Protein AF-R7UDY2-F1 (afdb_monomer_lite)

Foldseek 3Di:
DDDDDDDDDDDDDDDDDDDDDDDPPPPPPDVPDDPVNVLVVCLVPLCVPCPVQALHVVLLCVVVVVVSDDPVSSCCNRHVNSVVPDDRDPVSVVVNLVVVLVVLVVCQVVLCVVCVVLVVLLVVLLVLLQVLLVVLLVCLVPPNDDDPLSLLSNLLSLLLNCLSVQQSVVLSCCLRSNPRNPDPDPVVVCSVVVSVLSLVLSLLSNLVSLLVLLVVVVCVVPPDPPPDQDDPDDPDDDDPPPDVSDPPPPVDPDDPVVSSVVSVVVSVVVSVSVVVVVVVVPPDPDDPPVVLVVLVCSLPVSVVSLVVSVVPDDPDPCLVNVLSVVLNVLQCVQQVQLSCCVVVCVVPPPDDPPVVVVCSVSNSVSVSSNSSSSSVSSVSVVVSVD

Organism: Capitella teleta (NCBI:txid283909)

Sequence (386 aa):
MAPLLVLLPSHLFKLSLRYTQDQEVTVFMTTGFSIESYKKAVLANPLNYIGDGLNTYACLIHFNSLGYFEFRELWCVCYLACAYYRKSHPEELVALYNYFVEDRVKKLPLIWKLRWNWVLIYSIIGLAGITGNTLIIMAIFRYMKKSATHTLMLTIASSDLLTSLVCLPIEGYQSFYGAGILGIDTGMLIVCKLSYFLFYASFGCSIIAMVALGIERVKNEYIVQLKMKTYLCIPDKMVDLKLPTTVTLKEDNRNFFEVLFEVFKLCAHAGLGLRLQQRRMSGEMRDDTDQYIIKLFQLTFPNSVLVYFYATHQNSVFKVIRMLLTMLAIFVIAWGPFLFQAFYLPLFTEQTTRFLKDQRTPRMIYTALSFSSATFNSIFLPINSK

Secondary structure (DSSP, 8-state):
-------------------SSS--------TT--HHHHHHHHHH-THHHHTT-TT-HHHHHHHHHTT---HHHHHHHHH--GGGTSPPPHHHHHHHHHHHHHHHHHTHHHHHHHHHHHHHHHHHHHHHHHHHHHHHHHHHHHHPPP-HHHHHHHHHHHHHHHIIIIIHHHHHHHHHH-TTSS-S-HHHHHHHHHHHHHHHHHHHHHHHHHHHHHHHHHHHHTT------------S--------S-----SS---HHHHHHHHHHHHHHHHHHHHHHHHHTSS-S--HHHHHHHHHHHHHHHHHHHHHHHHH--SS-HHHHHHHHHHHHHHHHHHHHHHHHHHHHHHTGGG-HHHHHHTHHHHHHHHHHHHHHHHHHHHHHHHHH-

InterPro domains:
  IPR000276 G protein-coupled receptor, rhodopsin-like [PF00001] (132-217)
  IPR000276 G protein-coupled receptor, rhodopsin-like [PR00237] (117-141)
  IPR000276 G protein-coupled receptor, rhodopsin-like [PR00237] (149-170)
  IPR000276 G protein-coupled receptor, rhodopsin-like [PR00237] (320-344)
  IPR017452 GPCR, rhodopsin-like, 7TM [PS50262] (132-217)

Radius of gyration: 29.77 Å; chains: 1; bounding box: 77×53×96 Å

pLDDT: mean 70.36, std 22.31, range [22.72, 97.0]

Structure (mmCIF, N/CA/C/O backbone):
data_AF-R7UDY2-F1
#
_entry.id   AF-R7UDY2-F1
#
loop_
_atom_site.group_PDB
_atom_site.id
_atom_site.type_symbol
_atom_site.label_atom_id
_atom_site.label_alt_id
_atom_site.label_comp_id
_atom_site.label_asym_id
_atom_site.label_entity_id
_atom_site.label_seq_id
_atom_site.pdbx_PDB_ins_code
_atom_site.Cartn_x
_atom_site.Cartn_y
_atom_site.Cartn_z
_atom_site.occupancy
_atom_site.B_iso_or_equiv
_atom_site.auth_seq_id
_atom_site.auth_comp_id
_atom_site.auth_asym_id
_atom_site.auth_atom_id
_atom_site.pdbx_PDB_model_num
ATOM 1 N N . MET A 1 1 ? 47.526 -28.846 -51.294 1.00 31.03 1 MET A N 1
ATOM 2 C CA . MET A 1 1 ? 48.475 -27.873 -51.874 1.00 31.03 1 MET A CA 1
ATOM 3 C C . MET A 1 1 ? 47.670 -26.726 -52.460 1.00 31.03 1 MET A C 1
ATOM 5 O O . MET A 1 1 ? 46.750 -27.009 -53.209 1.00 31.03 1 MET A O 1
ATOM 9 N N . ALA A 1 2 ? 48.032 -25.496 -52.081 1.00 30.48 2 ALA A N 1
ATOM 10 C CA . ALA A 1 2 ? 47.514 -24.190 -52.519 1.00 30.48 2 ALA A CA 1
ATOM 11 C C . ALA A 1 2 ? 46.064 -23.799 -52.115 1.00 30.48 2 ALA A C 1
ATOM 13 O O . ALA A 1 2 ? 45.106 -24.411 -52.583 1.00 30.48 2 ALA A O 1
ATOM 14 N N . PRO A 1 3 ? 45.891 -22.749 -51.282 1.00 39.41 3 PRO A N 1
ATOM 15 C CA . PRO A 1 3 ? 44.610 -22.098 -51.020 1.00 39.41 3 PRO A CA 1
ATOM 16 C C . PRO A 1 3 ? 44.366 -20.940 -52.005 1.00 39.41 3 PRO A C 1
ATOM 18 O O . PRO A 1 3 ? 45.286 -20.195 -52.347 1.00 39.41 3 PRO A O 1
ATOM 21 N N . LEU A 1 4 ? 43.114 -20.769 -52.438 1.00 29.83 4 LEU A N 1
ATOM 22 C CA . LEU A 1 4 ? 42.688 -19.628 -53.249 1.00 29.83 4 LEU A CA 1
ATOM 23 C C . LEU A 1 4 ? 42.510 -18.400 -52.340 1.00 29.83 4 LEU A C 1
ATOM 25 O O . LEU A 1 4 ? 41.561 -18.310 -51.563 1.00 29.83 4 LEU A O 1
ATOM 29 N N . LEU A 1 5 ? 43.458 -17.471 -52.435 1.00 29.64 5 LEU A N 1
ATOM 30 C CA . LEU A 1 5 ? 43.414 -16.140 -51.840 1.00 29.64 5 LEU A CA 1
ATOM 31 C C . LEU A 1 5 ? 42.482 -15.264 -52.698 1.00 29.64 5 LEU A C 1
ATOM 33 O O . LEU A 1 5 ? 42.841 -14.898 -53.816 1.00 29.64 5 LEU A O 1
ATOM 37 N N . VAL A 1 6 ? 41.291 -14.927 -52.200 1.00 38.78 6 VAL A N 1
ATOM 38 C CA . VAL A 1 6 ? 40.468 -13.856 -52.784 1.00 38.78 6 VAL A CA 1
ATOM 39 C C . VAL A 1 6 ? 40.744 -12.580 -51.997 1.00 38.78 6 VAL A C 1
ATOM 41 O O . VAL A 1 6 ? 40.343 -12.437 -50.844 1.00 38.78 6 VAL A O 1
ATOM 44 N N . LEU A 1 7 ? 41.475 -11.672 -52.638 1.00 33.56 7 LEU A N 1
ATOM 45 C CA . LEU A 1 7 ? 41.664 -10.288 -52.221 1.00 33.56 7 LEU A CA 1
ATOM 46 C C . LEU A 1 7 ? 40.320 -9.551 -52.316 1.00 33.56 7 LEU A C 1
ATOM 48 O O . LEU A 1 7 ? 39.775 -9.396 -53.406 1.00 33.56 7 LEU A O 1
ATOM 52 N N . LEU A 1 8 ? 39.804 -9.078 -51.182 1.00 33.91 8 LEU A N 1
ATOM 53 C CA . LEU A 1 8 ? 38.712 -8.105 -51.118 1.00 33.91 8 LEU A CA 1
ATOM 54 C C . LEU A 1 8 ? 39.295 -6.761 -50.652 1.00 33.91 8 LEU A C 1
ATOM 56 O O . LEU A 1 8 ? 40.016 -6.744 -49.651 1.00 33.91 8 LEU A O 1
ATOM 60 N N . PRO A 1 9 ? 39.021 -5.639 -51.345 1.00 38.72 9 PRO A N 1
ATOM 61 C CA . PRO A 1 9 ? 39.521 -4.341 -50.932 1.00 38.72 9 PRO A CA 1
ATOM 62 C C . PRO A 1 9 ? 38.789 -3.868 -49.677 1.00 38.72 9 PRO A C 1
ATOM 64 O O . PRO A 1 9 ? 37.563 -3.779 -49.627 1.00 38.72 9 PRO A O 1
ATOM 67 N N . SER A 1 10 ? 39.573 -3.511 -48.669 1.00 42.25 10 SER A N 1
ATOM 68 C CA . SER A 1 10 ? 39.168 -2.651 -47.569 1.00 42.25 10 SER A CA 1
ATOM 69 C C . SER A 1 10 ? 38.787 -1.281 -48.125 1.00 42.25 10 SER A C 1
ATOM 71 O O . SER A 1 10 ? 39.687 -0.556 -48.514 1.00 42.25 10 SER A O 1
ATOM 73 N N . HIS A 1 11 ? 37.497 -0.946 -48.198 1.00 40.44 11 HIS A N 1
ATOM 74 C CA . HIS A 1 11 ? 36.935 0.394 -47.961 1.00 40.44 11 HIS A CA 1
ATOM 75 C C . HIS A 1 11 ? 35.399 0.335 -48.106 1.00 40.44 11 HIS A C 1
ATOM 77 O O . HIS A 1 11 ? 34.886 -0.203 -49.079 1.00 40.44 11 HIS A O 1
ATOM 83 N N . LEU A 1 12 ? 34.692 0.938 -47.138 1.00 38.44 12 LEU A N 1
ATOM 84 C CA . LEU A 1 12 ? 33.242 1.213 -47.098 1.00 38.44 12 LEU A CA 1
ATOM 85 C C . LEU A 1 12 ? 32.306 0.007 -46.877 1.00 38.44 12 LEU A C 1
ATOM 87 O O . LEU A 1 12 ? 31.710 -0.537 -47.802 1.00 38.44 12 LEU A O 1
ATOM 91 N N . PHE A 1 13 ? 32.060 -0.325 -45.605 1.00 34.25 13 PHE A N 1
ATOM 92 C CA . PHE A 1 13 ? 30.886 -1.111 -45.210 1.00 34.25 13 PHE A CA 1
ATOM 93 C C . PHE A 1 13 ? 29.657 -0.187 -45.186 1.00 34.25 13 PHE A C 1
ATOM 95 O O . PHE A 1 13 ? 29.524 0.663 -44.308 1.00 34.25 13 PHE A O 1
ATOM 102 N N . LYS A 1 14 ? 28.765 -0.320 -46.174 1.00 32.19 14 LYS A N 1
ATOM 103 C CA . LYS A 1 14 ? 27.489 0.408 -46.241 1.00 32.19 14 LYS A CA 1
ATOM 104 C C . LYS A 1 14 ? 26.379 -0.518 -45.736 1.00 32.19 14 LYS A C 1
ATOM 106 O O . LYS A 1 14 ? 25.849 -1.323 -46.494 1.00 32.19 14 LYS A O 1
ATOM 111 N N . LEU A 1 15 ? 26.055 -0.439 -44.448 1.00 37.19 15 LEU A N 1
ATOM 112 C CA . LEU A 1 15 ? 24.911 -1.149 -43.866 1.00 37.19 15 LEU A CA 1
ATOM 113 C C . LEU A 1 15 ? 23.657 -0.289 -44.079 1.00 37.19 15 LEU A C 1
ATOM 115 O O . LEU A 1 15 ? 23.443 0.696 -43.381 1.00 37.19 15 LEU A O 1
ATOM 119 N N . SER A 1 16 ? 22.866 -0.620 -45.102 1.00 29.12 16 SER A N 1
ATOM 120 C CA . SER A 1 16 ? 21.560 0.000 -45.353 1.00 29.12 16 SER A CA 1
ATOM 121 C C . SER A 1 16 ? 20.491 -0.812 -44.625 1.00 29.12 16 SER A C 1
ATOM 123 O O . SER A 1 16 ? 20.247 -1.970 -44.963 1.00 29.12 16 SER A O 1
ATOM 125 N N . LEU A 1 17 ? 19.885 -0.220 -43.598 1.00 39.66 17 LEU A N 1
ATOM 126 C CA . LEU A 1 17 ? 18.711 -0.763 -42.923 1.00 39.66 17 LEU A CA 1
ATOM 127 C C . LEU A 1 17 ? 17.478 -0.045 -43.464 1.00 39.66 17 LEU A C 1
ATOM 129 O O . LEU A 1 17 ? 17.356 1.169 -43.346 1.00 39.66 17 LEU A O 1
ATOM 133 N N . ARG A 1 18 ? 16.565 -0.809 -44.062 1.00 26.08 18 ARG A N 1
ATOM 134 C CA . ARG A 1 18 ? 15.271 -0.315 -44.528 1.00 26.08 18 ARG A CA 1
ATOM 135 C C . ARG A 1 18 ? 14.265 -0.508 -43.387 1.00 26.08 18 ARG A C 1
ATOM 137 O O . ARG A 1 18 ? 13.775 -1.617 -43.196 1.00 26.08 18 ARG A O 1
ATOM 144 N N . TYR A 1 19 ? 14.002 0.544 -42.614 1.00 34.72 19 TYR A N 1
ATOM 145 C CA . TYR A 1 19 ? 12.896 0.591 -41.650 1.00 34.72 19 TYR A CA 1
ATOM 146 C C . TYR A 1 19 ? 11.844 1.583 -42.150 1.00 34.72 19 TYR A C 1
ATOM 148 O O . TYR A 1 19 ? 12.161 2.576 -42.803 1.00 34.72 19 TYR A O 1
ATOM 156 N N . THR A 1 20 ? 10.580 1.247 -41.939 1.00 40.28 20 THR A N 1
ATOM 157 C CA . THR A 1 20 ? 9.421 1.907 -42.536 1.00 40.28 20 THR A CA 1
ATOM 158 C C . THR A 1 20 ? 9.256 3.358 -42.073 1.00 40.28 20 THR A C 1
ATOM 160 O O . THR A 1 20 ? 8.972 3.601 -40.909 1.00 40.28 20 THR A O 1
ATOM 163 N N . GLN A 1 21 ? 9.367 4.256 -43.057 1.00 41.00 21 GLN A N 1
ATOM 164 C CA . GLN A 1 21 ? 8.751 5.580 -43.218 1.00 41.00 21 GLN A CA 1
ATOM 165 C C . GLN A 1 21 ? 9.223 6.760 -42.330 1.00 41.00 21 GLN A C 1
ATOM 167 O O . GLN A 1 21 ? 8.808 6.938 -41.191 1.00 41.00 21 GLN A O 1
ATOM 172 N N . ASP A 1 22 ? 10.026 7.607 -42.995 1.00 40.69 22 ASP A N 1
ATOM 173 C CA . ASP A 1 22 ? 10.195 9.066 -42.870 1.00 40.69 22 ASP A CA 1
ATOM 174 C C . ASP A 1 22 ? 11.197 9.690 -41.883 1.00 40.69 22 ASP A C 1
ATOM 176 O O . ASP A 1 22 ? 11.007 10.826 -41.458 1.00 40.69 22 ASP A O 1
ATOM 180 N N . GLN A 1 23 ? 12.352 9.043 -41.664 1.00 36.38 23 GLN A N 1
ATOM 181 C CA . GLN A 1 23 ? 13.656 9.739 -41.576 1.00 36.38 23 GLN A CA 1
ATOM 182 C C . GLN A 1 23 ? 14.836 8.747 -41.679 1.00 36.38 23 GLN A C 1
ATOM 184 O O . GLN A 1 23 ? 15.185 8.059 -40.722 1.00 36.38 23 GLN A O 1
ATOM 189 N N . GLU A 1 24 ? 15.487 8.673 -42.847 1.00 33.47 24 GLU A N 1
ATOM 190 C CA . GLU A 1 24 ? 16.775 7.978 -43.006 1.00 33.47 24 GLU A CA 1
ATOM 191 C C . GLU A 1 24 ? 17.888 8.812 -42.349 1.00 33.47 24 GLU A C 1
ATOM 193 O O . GLU A 1 24 ? 18.464 9.715 -42.958 1.00 33.47 24 GLU A O 1
ATOM 198 N N . VAL A 1 25 ? 18.230 8.509 -41.095 1.00 42.12 25 VAL A N 1
ATOM 199 C CA . VAL A 1 25 ? 19.479 9.003 -40.498 1.00 42.12 25 VAL A CA 1
ATOM 200 C C . VAL A 1 25 ? 20.620 8.091 -40.953 1.00 42.12 25 VAL A C 1
ATOM 202 O O . VAL A 1 25 ? 21.045 7.174 -40.253 1.00 42.12 25 VAL A O 1
ATOM 205 N N . THR A 1 26 ? 21.130 8.325 -42.163 1.00 44.19 26 THR A N 1
ATOM 206 C CA . THR A 1 26 ? 22.404 7.738 -42.606 1.00 44.19 26 THR A CA 1
ATOM 207 C C . THR A 1 26 ? 23.556 8.374 -41.829 1.00 44.19 26 THR A C 1
ATOM 209 O O . THR A 1 26 ? 24.045 9.447 -42.183 1.00 44.19 26 THR A O 1
ATOM 212 N N . VAL A 1 27 ? 24.017 7.713 -40.765 1.00 47.81 27 VAL A N 1
ATOM 213 C CA . VAL A 1 27 ? 25.271 8.083 -40.095 1.00 47.81 27 VAL A CA 1
ATOM 214 C C . VAL A 1 27 ? 26.427 7.598 -40.967 1.00 47.81 27 VAL A C 1
ATOM 216 O O . VAL A 1 27 ? 26.829 6.437 -40.919 1.00 47.81 27 VAL A O 1
ATOM 219 N N . PHE A 1 28 ? 26.961 8.487 -41.802 1.00 46.53 28 PHE A N 1
ATOM 220 C CA . PHE A 1 28 ? 28.235 8.247 -42.469 1.00 46.53 28 PHE A CA 1
ATOM 221 C C . PHE A 1 28 ? 29.330 8.217 -41.398 1.00 46.53 28 PHE A C 1
ATOM 223 O O . PHE A 1 28 ? 29.690 9.259 -40.851 1.00 46.53 28 PHE A O 1
ATOM 230 N N . MET A 1 29 ? 29.862 7.029 -41.087 1.00 47.31 29 MET A N 1
ATOM 231 C CA . MET A 1 29 ? 31.106 6.914 -40.324 1.00 47.31 29 MET A CA 1
ATOM 232 C C . MET A 1 29 ? 32.246 7.453 -41.192 1.00 47.31 29 MET A C 1
ATOM 234 O O . MET A 1 29 ? 32.894 6.722 -41.940 1.00 47.31 29 MET A O 1
ATOM 238 N N . THR A 1 30 ? 32.468 8.763 -41.126 1.00 48.78 30 THR A N 1
ATOM 239 C CA . THR A 1 30 ? 33.728 9.361 -41.548 1.00 48.78 30 THR A CA 1
ATOM 240 C C . THR A 1 30 ? 34.834 8.769 -40.679 1.00 48.78 30 THR A C 1
ATOM 242 O O . THR A 1 30 ? 34.661 8.536 -39.482 1.00 48.78 30 THR A O 1
ATOM 245 N N . THR A 1 31 ? 35.980 8.490 -41.290 1.00 53.66 31 THR A N 1
ATOM 246 C CA . THR A 1 31 ? 37.133 7.747 -40.751 1.00 53.66 31 THR A CA 1
ATOM 247 C C . THR A 1 31 ? 37.851 8.416 -39.562 1.00 53.66 31 THR A C 1
ATOM 249 O O . THR A 1 31 ? 39.009 8.118 -39.297 1.00 53.66 31 THR A O 1
ATOM 252 N N . GLY A 1 32 ? 37.181 9.316 -38.836 1.00 53.78 32 GLY A N 1
ATOM 253 C CA . GLY A 1 32 ? 37.679 9.999 -37.641 1.00 53.78 32 GLY A CA 1
ATOM 254 C C . GLY A 1 32 ? 36.771 9.899 -36.411 1.00 53.78 32 GLY A C 1
ATOM 255 O O . GLY A 1 32 ? 37.143 10.415 -35.358 1.00 53.78 32 GLY A O 1
ATOM 256 N N . PHE A 1 33 ? 35.599 9.252 -36.488 1.00 61.28 33 PHE A N 1
ATOM 257 C CA . PHE A 1 33 ? 34.774 9.054 -35.292 1.00 61.28 33 PHE A CA 1
ATOM 258 C C . PHE A 1 33 ? 35.293 7.858 -34.487 1.00 61.28 33 PHE A C 1
ATOM 260 O O . PHE A 1 33 ? 35.120 6.703 -34.871 1.00 61.28 33 PHE A O 1
ATOM 267 N N . SER A 1 34 ? 35.960 8.141 -33.366 1.00 87.00 34 SER A N 1
ATOM 268 C CA . SER A 1 34 ? 36.383 7.110 -32.416 1.00 87.00 34 SER A CA 1
ATOM 269 C C . SER A 1 34 ? 35.162 6.324 -31.921 1.00 87.00 34 SER A C 1
ATOM 271 O O . SER A 1 34 ? 34.150 6.923 -31.550 1.00 87.00 34 SER A O 1
ATOM 273 N N . ILE A 1 35 ? 35.263 4.991 -31.879 1.00 88.25 35 ILE A N 1
ATOM 274 C CA . ILE A 1 35 ? 34.255 4.078 -31.300 1.00 88.25 35 ILE A CA 1
ATOM 275 C C . ILE A 1 35 ? 33.842 4.548 -29.897 1.00 88.25 35 ILE A C 1
ATOM 277 O O . ILE A 1 35 ? 32.669 4.498 -29.529 1.00 88.25 35 ILE A O 1
ATOM 281 N N . GLU A 1 36 ? 34.797 5.101 -29.151 1.00 90.19 36 GLU A N 1
ATOM 282 C CA . GLU A 1 36 ? 34.587 5.670 -27.823 1.00 90.19 36 GLU A CA 1
ATOM 283 C C . GLU A 1 36 ? 33.628 6.872 -27.838 1.00 90.19 36 GLU A C 1
ATOM 285 O O . GLU A 1 36 ? 32.791 7.024 -26.949 1.00 90.19 36 GLU A O 1
ATOM 290 N N . SER A 1 37 ? 33.700 7.718 -28.869 1.00 91.75 37 SER A N 1
ATOM 291 C CA . SER A 1 37 ? 32.805 8.869 -29.030 1.00 91.75 37 SER A CA 1
ATOM 292 C C . SER A 1 37 ? 31.372 8.428 -29.328 1.00 91.75 37 SER A C 1
ATOM 294 O O . SER A 1 37 ? 30.433 8.998 -28.774 1.00 91.75 37 SER A O 1
ATOM 296 N N . TYR A 1 38 ? 31.193 7.389 -30.152 1.00 92.31 38 TYR A N 1
ATOM 297 C CA . TYR A 1 38 ? 29.874 6.802 -30.406 1.00 92.31 38 TYR A CA 1
ATOM 298 C C . TYR A 1 38 ? 29.289 6.187 -29.131 1.00 92.31 38 TYR A C 1
ATOM 300 O O . TYR A 1 38 ? 28.167 6.511 -28.745 1.00 92.31 38 TYR A O 1
ATOM 308 N N . LYS A 1 39 ? 30.077 5.370 -28.425 1.00 94.00 39 LYS A N 1
ATOM 309 C CA . LYS A 1 39 ? 29.683 4.750 -27.156 1.00 94.00 39 LYS A CA 1
ATOM 310 C C . LYS A 1 39 ? 29.228 5.789 -26.127 1.00 94.00 39 LYS A C 1
ATOM 312 O O . LYS A 1 39 ? 28.155 5.646 -25.539 1.00 94.00 39 LYS A O 1
ATOM 317 N N . LYS A 1 40 ? 30.000 6.867 -25.954 1.00 94.00 40 LYS A N 1
ATOM 318 C CA . LYS A 1 40 ? 29.641 7.982 -25.064 1.00 94.00 40 LYS A CA 1
ATOM 319 C C . LYS A 1 40 ? 28.355 8.684 -25.493 1.00 94.00 40 LYS A C 1
ATOM 321 O O . LYS A 1 40 ? 27.544 9.001 -24.629 1.00 94.00 40 LYS A O 1
ATOM 326 N N . ALA A 1 41 ? 28.144 8.897 -26.792 1.00 93.62 41 ALA A N 1
ATOM 327 C CA . ALA A 1 41 ? 26.922 9.521 -27.299 1.00 93.62 41 ALA A CA 1
ATOM 328 C C . ALA A 1 41 ? 25.674 8.657 -27.033 1.00 93.62 41 ALA A C 1
ATOM 330 O O . ALA A 1 41 ? 24.667 9.173 -26.546 1.00 93.62 41 ALA A O 1
ATOM 331 N N . VAL A 1 42 ? 25.768 7.340 -27.252 1.00 94.31 42 VAL A N 1
ATOM 332 C CA . VAL A 1 42 ? 24.677 6.392 -26.965 1.00 94.31 42 VAL A CA 1
ATOM 333 C C . VAL A 1 42 ? 24.361 6.343 -25.469 1.00 94.31 42 VAL A C 1
ATOM 335 O O . VAL A 1 42 ? 23.197 6.381 -25.085 1.00 94.31 42 VAL A O 1
ATOM 338 N N . LEU A 1 43 ? 25.374 6.301 -24.598 1.00 94.12 43 LEU A N 1
ATOM 339 C CA . LEU A 1 43 ? 25.155 6.294 -23.145 1.00 94.12 43 LEU A CA 1
ATOM 340 C C . LEU A 1 43 ? 24.624 7.636 -22.617 1.00 94.12 43 LEU A C 1
ATOM 342 O O . LEU A 1 43 ? 23.869 7.666 -21.638 1.00 94.12 43 LEU A O 1
ATOM 346 N N . ALA A 1 44 ? 24.985 8.747 -23.263 1.00 94.06 44 ALA A N 1
ATOM 347 C CA . ALA A 1 44 ? 24.481 10.070 -22.915 1.00 94.06 44 ALA A CA 1
ATOM 348 C C . ALA A 1 44 ? 22.975 10.197 -23.193 1.00 94.06 44 ALA A C 1
ATOM 350 O O . ALA A 1 44 ? 22.253 10.661 -22.314 1.00 94.06 44 ALA A O 1
ATOM 351 N N . ASN A 1 45 ? 22.495 9.743 -24.357 1.00 93.50 45 ASN A N 1
ATOM 352 C CA . ASN A 1 45 ? 21.068 9.748 -24.689 1.00 93.50 45 ASN A CA 1
ATOM 353 C C . ASN A 1 45 ? 20.659 8.514 -25.531 1.00 93.50 45 ASN A C 1
ATOM 355 O O . ASN A 1 45 ? 20.597 8.600 -26.759 1.00 93.50 45 ASN A O 1
ATOM 359 N N . PRO A 1 46 ? 20.366 7.366 -24.893 1.00 93.44 46 PRO A N 1
ATOM 360 C CA . PRO A 1 46 ? 20.052 6.106 -25.566 1.00 93.44 46 PRO A CA 1
ATOM 361 C C . PRO A 1 46 ? 18.747 6.141 -26.368 1.00 93.44 46 PRO A C 1
ATOM 363 O O . PRO A 1 46 ? 18.630 5.415 -27.355 1.00 93.44 46 PRO A O 1
ATOM 366 N N . LEU A 1 47 ? 17.784 6.997 -26.004 1.00 93.50 47 LEU A N 1
ATOM 367 C CA . LEU A 1 47 ? 16.498 7.097 -26.706 1.00 93.50 47 LEU A CA 1
ATOM 368 C C . LEU A 1 47 ? 16.664 7.440 -28.190 1.00 93.50 47 LEU A C 1
ATOM 370 O O . LEU A 1 47 ? 15.967 6.871 -29.027 1.00 93.50 47 LEU A O 1
ATOM 374 N N . ASN A 1 48 ? 17.640 8.287 -28.525 1.00 93.44 48 ASN A N 1
ATOM 375 C CA . ASN A 1 48 ? 17.912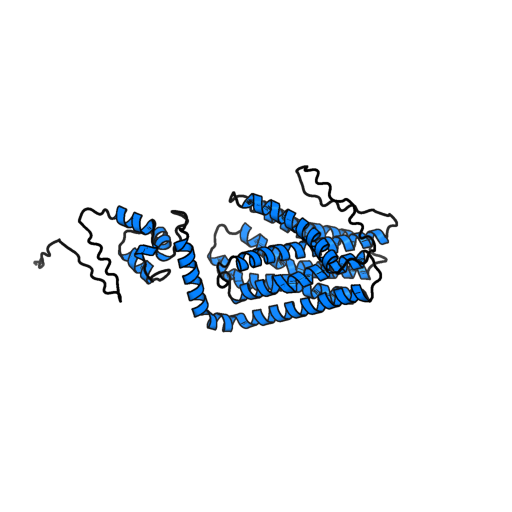 8.694 -29.906 1.00 93.44 48 ASN A CA 1
ATOM 376 C C . ASN A 1 48 ? 18.406 7.544 -30.802 1.00 93.44 48 ASN A C 1
ATOM 378 O O . ASN A 1 48 ? 18.411 7.688 -32.021 1.00 93.44 48 ASN A O 1
ATOM 382 N N . TYR A 1 49 ? 18.840 6.423 -30.216 1.00 92.25 49 TYR A N 1
ATOM 383 C CA . TYR A 1 49 ? 19.472 5.315 -30.939 1.00 92.25 49 TYR A CA 1
ATOM 384 C C . TYR A 1 49 ? 18.646 4.025 -30.936 1.00 92.25 49 TYR A C 1
ATOM 386 O O . TYR A 1 49 ? 18.912 3.135 -31.740 1.00 92.25 49 TYR A O 1
ATOM 394 N N . ILE A 1 50 ? 17.670 3.890 -30.035 1.00 89.50 50 ILE A N 1
ATOM 395 C CA . ILE A 1 50 ? 16.917 2.637 -29.844 1.00 89.50 50 ILE A CA 1
ATOM 396 C C . ILE A 1 50 ? 15.637 2.593 -30.690 1.00 89.50 50 ILE A C 1
ATOM 398 O O . ILE A 1 50 ? 15.155 1.500 -30.999 1.00 89.50 50 ILE A O 1
ATOM 402 N N . GLY A 1 51 ? 15.090 3.752 -31.079 1.00 84.25 51 GLY A N 1
ATOM 403 C CA . GLY A 1 51 ? 13.782 3.828 -31.737 1.00 84.25 51 GLY A CA 1
ATOM 404 C C . GLY A 1 51 ? 12.709 3.110 -30.908 1.00 84.25 51 GLY A C 1
ATOM 405 O O . GLY A 1 51 ? 12.675 3.237 -29.684 1.00 84.25 51 GLY A O 1
ATOM 406 N N . ASP A 1 52 ? 11.895 2.273 -31.555 1.00 80.94 52 ASP A N 1
ATOM 407 C CA . ASP A 1 52 ? 10.839 1.481 -30.898 1.00 80.94 52 ASP A CA 1
ATOM 408 C C . ASP A 1 52 ? 11.363 0.241 -30.142 1.00 80.94 52 ASP A C 1
ATOM 410 O O . ASP A 1 52 ? 10.597 -0.504 -29.528 1.00 80.94 52 ASP A O 1
ATOM 414 N N . GLY A 1 53 ? 12.675 -0.018 -30.169 1.00 79.31 53 GLY A N 1
ATOM 415 C CA . GLY A 1 53 ? 13.301 -1.223 -29.613 1.00 79.31 53 GLY A CA 1
ATOM 416 C C . GLY A 1 53 ? 13.405 -1.278 -28.084 1.00 79.31 53 GLY A C 1
ATOM 417 O O . GLY A 1 53 ? 14.115 -2.148 -27.564 1.00 79.31 53 GLY A O 1
ATOM 418 N N . LEU A 1 54 ? 12.748 -0.379 -27.346 1.00 84.81 54 LEU A N 1
ATOM 419 C CA . LEU A 1 54 ? 12.899 -0.259 -25.895 1.00 84.81 54 LEU A CA 1
ATOM 420 C C . LEU A 1 54 ? 12.494 -1.552 -25.168 1.00 84.81 54 LEU A C 1
ATOM 422 O O . LEU A 1 54 ? 11.413 -2.098 -25.389 1.00 84.81 54 LEU A O 1
ATOM 426 N N . ASN A 1 55 ? 13.360 -2.031 -24.268 1.00 82.12 55 ASN A N 1
ATOM 427 C CA . ASN A 1 55 ? 13.143 -3.228 -23.449 1.00 82.12 55 ASN A CA 1
ATOM 428 C C . ASN A 1 55 ? 12.773 -4.471 -24.292 1.00 82.12 55 ASN A C 1
ATOM 430 O O . ASN A 1 55 ? 11.931 -5.297 -23.930 1.00 82.12 55 ASN A O 1
ATOM 434 N N . THR A 1 56 ? 13.416 -4.597 -25.456 1.00 87.56 56 THR A N 1
ATOM 435 C CA . THR A 1 56 ? 13.317 -5.772 -26.323 1.00 87.56 56 THR A CA 1
ATOM 436 C C . THR A 1 56 ? 14.620 -6.564 -26.316 1.00 87.56 56 THR A C 1
ATOM 438 O O . THR A 1 56 ? 15.719 -6.012 -26.227 1.00 87.56 56 THR A O 1
ATOM 441 N N . TYR A 1 57 ? 14.511 -7.884 -26.480 1.00 88.81 57 TYR A N 1
ATOM 442 C CA . TYR A 1 57 ? 15.685 -8.735 -26.691 1.00 88.81 57 TYR A CA 1
ATOM 443 C C . TYR A 1 57 ? 16.419 -8.374 -27.996 1.00 88.81 57 TYR A C 1
ATOM 445 O O . TYR A 1 57 ? 17.628 -8.554 -28.092 1.00 88.81 57 TYR A O 1
ATOM 453 N N . ALA A 1 58 ? 15.706 -7.796 -28.971 1.00 91.94 58 ALA A N 1
ATOM 454 C CA . ALA A 1 58 ? 16.284 -7.292 -30.212 1.00 91.94 58 ALA A CA 1
ATOM 455 C C . ALA A 1 58 ? 17.295 -6.161 -29.962 1.00 91.94 58 ALA A C 1
ATOM 457 O O . ALA A 1 58 ? 18.384 -6.207 -30.529 1.00 91.94 58 ALA A O 1
ATOM 458 N N . CYS A 1 59 ? 16.992 -5.212 -29.067 1.00 94.00 59 CYS A N 1
ATOM 459 C CA . CYS A 1 59 ? 17.953 -4.178 -28.669 1.00 94.00 59 CYS A CA 1
ATOM 460 C C . CYS A 1 59 ? 19.217 -4.795 -28.058 1.00 94.00 59 CYS A C 1
ATOM 462 O O . CYS A 1 59 ? 20.330 -4.447 -28.453 1.00 94.00 59 CYS A O 1
ATOM 464 N N . LEU A 1 60 ? 19.052 -5.758 -27.140 1.00 93.50 60 LEU A N 1
ATOM 465 C CA . LEU A 1 60 ? 20.185 -6.451 -26.522 1.00 93.50 60 LEU A CA 1
ATOM 466 C C . LEU A 1 60 ? 21.054 -7.153 -27.563 1.00 93.50 60 LEU A C 1
ATOM 468 O O . LEU A 1 60 ? 22.264 -6.957 -27.556 1.00 93.50 60 LEU A O 1
ATOM 472 N N . ILE A 1 61 ? 20.456 -7.944 -28.460 1.00 92.44 61 ILE A N 1
ATOM 473 C CA . ILE A 1 61 ? 21.197 -8.630 -29.527 1.00 92.44 61 ILE A CA 1
ATOM 474 C C . ILE A 1 61 ? 21.925 -7.607 -30.402 1.00 92.44 61 ILE A C 1
ATOM 476 O O . ILE A 1 61 ? 23.105 -7.794 -30.688 1.00 92.44 61 ILE A O 1
ATOM 480 N N . HIS A 1 62 ? 21.243 -6.529 -30.798 1.00 92.50 62 HIS A N 1
ATOM 481 C CA . HIS A 1 62 ? 21.799 -5.505 -31.673 1.00 92.50 62 HIS A CA 1
ATOM 482 C C . HIS A 1 62 ? 23.057 -4.871 -31.069 1.00 92.50 62 HIS A C 1
ATOM 484 O O . HIS A 1 62 ? 24.136 -4.990 -31.648 1.00 92.50 62 HIS A O 1
ATOM 490 N N . PHE A 1 63 ? 22.963 -4.281 -29.875 1.00 93.38 63 PHE A N 1
ATOM 491 C CA . PHE A 1 63 ? 24.111 -3.614 -29.253 1.00 93.38 63 PHE A CA 1
ATOM 492 C C . PHE A 1 63 ? 25.191 -4.592 -28.772 1.00 93.38 63 PHE A C 1
ATOM 494 O O . PHE A 1 63 ? 26.374 -4.256 -28.815 1.00 93.38 63 PHE A O 1
ATOM 501 N N . ASN A 1 64 ? 24.820 -5.815 -28.376 1.00 94.38 64 ASN A N 1
ATOM 502 C CA . ASN A 1 64 ? 25.792 -6.851 -28.024 1.00 94.38 64 ASN A CA 1
ATOM 503 C C . ASN A 1 64 ? 26.578 -7.337 -29.254 1.00 94.38 64 ASN A C 1
ATOM 505 O O . ASN A 1 64 ? 27.773 -7.596 -29.151 1.00 94.38 64 ASN A O 1
ATOM 509 N N . SER A 1 65 ? 25.939 -7.415 -30.428 1.00 94.38 65 SER A N 1
ATOM 510 C CA . SER A 1 65 ? 26.603 -7.828 -31.675 1.00 94.38 65 SER A CA 1
ATOM 511 C C . SER A 1 65 ? 27.675 -6.845 -32.153 1.00 94.38 65 SER A C 1
ATOM 513 O O . SER A 1 65 ? 28.602 -7.251 -32.849 1.00 94.38 65 SER A O 1
ATOM 515 N N . LEU A 1 66 ? 27.594 -5.575 -31.738 1.00 93.06 66 LEU A N 1
ATOM 516 C CA . LEU A 1 66 ? 28.621 -4.569 -32.021 1.00 93.06 66 LEU A CA 1
ATOM 517 C C . LEU A 1 66 ? 29.911 -4.797 -31.213 1.00 93.06 66 LEU A C 1
ATOM 519 O O . LEU A 1 66 ? 30.960 -4.292 -31.595 1.00 93.06 66 LEU A O 1
ATOM 523 N N . GLY A 1 67 ? 29.854 -5.534 -30.097 1.00 93.38 67 GLY A N 1
ATOM 524 C CA . GLY A 1 67 ? 31.029 -5.884 -29.290 1.00 93.38 67 GLY A CA 1
ATOM 525 C C . GLY A 1 67 ? 31.665 -4.735 -28.491 1.00 93.38 67 GLY A C 1
ATOM 526 O O . GLY A 1 67 ? 32.733 -4.927 -27.919 1.00 93.38 67 GLY A O 1
ATOM 527 N N . TYR A 1 68 ? 31.039 -3.552 -28.433 1.00 92.12 68 TYR A N 1
ATOM 528 C CA . TYR A 1 68 ? 31.605 -2.354 -27.780 1.00 92.12 68 TYR A CA 1
ATOM 529 C C . TYR A 1 68 ? 31.038 -2.046 -26.383 1.00 92.12 68 TYR A C 1
ATOM 531 O O . TYR A 1 68 ? 31.595 -1.215 -25.658 1.00 92.12 68 TYR A O 1
ATOM 539 N N . PHE A 1 69 ? 29.921 -2.676 -26.013 1.00 94.50 69 PHE A N 1
ATOM 540 C CA . PHE A 1 69 ? 29.184 -2.384 -24.783 1.00 94.50 69 PHE A CA 1
ATOM 541 C C . PHE A 1 69 ? 29.331 -3.517 -23.771 1.00 94.50 69 PHE A C 1
ATOM 543 O O . PHE A 1 69 ? 29.121 -4.688 -24.089 1.00 94.50 69 PHE A O 1
ATOM 550 N N . GLU A 1 70 ? 29.643 -3.164 -22.530 1.00 94.88 70 GLU A N 1
ATOM 551 C CA . GLU A 1 70 ? 29.588 -4.081 -21.400 1.00 94.88 70 GLU A CA 1
ATOM 552 C C . GLU A 1 70 ? 28.137 -4.395 -21.019 1.00 94.88 70 GLU A C 1
ATOM 554 O O . GLU A 1 70 ? 27.208 -3.641 -21.307 1.00 94.88 70 GLU A O 1
ATOM 559 N N . PHE A 1 71 ? 27.928 -5.478 -20.269 1.00 91.56 71 PHE A N 1
ATOM 560 C CA . PHE A 1 71 ? 26.591 -5.886 -19.835 1.00 91.56 71 PHE A CA 1
ATOM 561 C C . PHE A 1 71 ? 25.818 -4.760 -19.127 1.00 91.56 71 PHE A C 1
ATOM 563 O O . PHE A 1 71 ? 24.664 -4.509 -19.453 1.00 91.56 71 PHE A O 1
ATOM 570 N N . ARG A 1 72 ? 26.439 -4.029 -18.193 1.00 92.19 72 ARG A N 1
ATOM 571 C CA . ARG A 1 72 ? 25.774 -2.918 -17.479 1.00 92.19 72 ARG A CA 1
ATOM 572 C C . ARG A 1 72 ? 25.394 -1.763 -18.408 1.00 92.19 72 ARG A C 1
ATOM 574 O O . ARG A 1 72 ? 24.354 -1.137 -18.215 1.00 92.19 72 ARG A O 1
ATOM 581 N N . GLU A 1 73 ? 26.207 -1.511 -19.424 1.00 94.75 73 GLU A N 1
ATOM 582 C CA . GLU A 1 73 ? 25.957 -0.489 -20.437 1.00 94.75 73 GLU A CA 1
ATOM 583 C C . GLU A 1 73 ? 24.797 -0.907 -21.338 1.00 94.75 73 GLU A C 1
ATOM 585 O O . GLU A 1 73 ? 23.902 -0.106 -21.580 1.00 94.75 73 GLU A O 1
ATOM 590 N N . LEU A 1 74 ? 24.730 -2.184 -21.728 1.00 94.25 74 LEU A N 1
ATOM 591 C CA . LEU A 1 74 ? 23.589 -2.748 -22.452 1.00 94.25 74 LEU A CA 1
ATOM 592 C C . LEU A 1 74 ? 22.276 -2.605 -21.666 1.00 94.25 74 LEU A C 1
ATOM 594 O O . LEU A 1 74 ? 21.239 -2.310 -22.256 1.00 94.25 74 LEU A O 1
ATOM 598 N N . TRP A 1 75 ? 22.307 -2.762 -20.338 1.00 91.56 75 TRP A N 1
ATOM 599 C CA . TRP A 1 75 ? 21.144 -2.493 -19.484 1.00 91.56 75 TRP A CA 1
ATOM 600 C C . TRP A 1 75 ? 20.765 -1.010 -19.452 1.00 91.56 75 TRP A C 1
ATOM 602 O O . TRP A 1 75 ? 19.581 -0.680 -19.515 1.00 91.56 75 TRP A O 1
ATOM 612 N N . CYS A 1 76 ? 21.746 -0.109 -19.382 1.00 93.44 76 CYS A N 1
ATOM 613 C CA . CYS A 1 76 ? 21.487 1.326 -19.480 1.00 93.44 76 CYS A CA 1
ATOM 614 C C . CYS A 1 76 ? 20.856 1.684 -20.830 1.00 93.44 76 CYS A C 1
ATOM 616 O O . CYS A 1 76 ? 19.819 2.335 -20.848 1.00 93.44 76 CYS A O 1
ATOM 618 N N . VAL A 1 77 ? 21.410 1.197 -21.939 1.00 94.31 77 VAL A N 1
ATOM 619 C CA . VAL A 1 77 ? 20.886 1.467 -23.280 1.00 94.31 77 VAL A CA 1
ATOM 620 C C . VAL A 1 77 ? 19.502 0.835 -23.429 1.00 94.31 77 VAL A C 1
ATOM 622 O O . VAL A 1 77 ? 18.499 1.537 -23.444 1.00 94.31 77 VAL A O 1
ATOM 625 N N . CYS A 1 78 ? 19.400 -0.491 -23.431 1.00 94.12 78 CYS A N 1
ATOM 626 C CA . CYS A 1 78 ? 18.166 -1.173 -23.820 1.00 94.12 78 CYS A CA 1
ATOM 627 C C . CYS A 1 78 ? 17.031 -1.120 -22.792 1.00 94.12 78 CYS A C 1
ATOM 629 O O . CYS A 1 78 ? 15.878 -1.332 -23.165 1.00 94.12 78 CYS A O 1
ATOM 631 N N . TYR A 1 79 ? 17.327 -0.857 -21.517 1.00 91.69 79 TYR A N 1
ATOM 632 C CA . TYR A 1 79 ? 16.330 -0.840 -20.439 1.00 91.69 79 TYR A CA 1
ATOM 633 C C . TYR A 1 79 ? 16.246 0.511 -19.719 1.00 91.69 79 TYR A C 1
ATOM 635 O O . TYR A 1 79 ? 15.529 0.613 -18.723 1.00 91.69 79 TYR A O 1
ATOM 643 N N . LEU A 1 80 ? 16.978 1.535 -20.180 1.00 91.62 80 LEU A N 1
ATOM 644 C CA . LEU A 1 80 ? 17.073 2.856 -19.536 1.00 91.62 80 LEU A CA 1
ATOM 645 C C . LEU A 1 80 ? 17.526 2.788 -18.065 1.00 91.62 80 LEU A C 1
ATOM 647 O O . LEU A 1 80 ? 17.306 3.709 -17.275 1.00 91.62 80 LEU A O 1
ATOM 651 N N . ALA A 1 81 ? 18.205 1.702 -17.680 1.00 89.44 81 ALA A N 1
ATOM 652 C CA . ALA A 1 81 ? 18.694 1.456 -16.325 1.00 89.44 81 ALA A CA 1
ATOM 653 C C . ALA A 1 81 ? 20.055 2.138 -16.079 1.00 89.44 81 ALA A C 1
ATOM 655 O O . ALA A 1 81 ? 21.023 1.512 -15.649 1.00 89.44 81 ALA A O 1
ATOM 656 N N . CYS A 1 82 ? 20.142 3.437 -16.372 1.00 89.56 82 CYS A N 1
ATOM 657 C CA . CYS A 1 82 ? 21.400 4.191 -16.401 1.00 89.56 82 CYS A CA 1
ATOM 658 C C . CYS A 1 82 ? 21.870 4.736 -15.047 1.00 89.56 82 CYS A C 1
ATOM 660 O O . CYS A 1 82 ? 22.900 5.403 -15.004 1.00 89.56 82 CYS A O 1
ATOM 662 N N . ALA A 1 83 ? 21.166 4.431 -13.950 1.00 86.25 83 ALA A N 1
ATOM 663 C CA . ALA A 1 83 ? 21.401 5.009 -12.621 1.00 86.25 83 ALA A CA 1
ATOM 664 C C . ALA A 1 83 ? 22.846 4.869 -12.105 1.00 86.25 83 ALA A C 1
ATOM 666 O O . ALA A 1 83 ? 23.281 5.674 -11.288 1.00 86.25 83 ALA A O 1
ATOM 667 N N . TYR A 1 84 ? 23.589 3.864 -12.579 1.00 84.06 84 TYR A N 1
ATOM 668 C CA . TYR A 1 84 ? 25.000 3.672 -12.239 1.00 84.06 84 TYR A CA 1
ATOM 669 C C . TYR A 1 84 ? 25.933 4.688 -12.918 1.00 84.06 84 TYR A C 1
ATOM 671 O O . TYR A 1 84 ? 26.934 5.090 -12.337 1.00 84.06 84 TYR A O 1
ATOM 679 N N . TYR A 1 85 ? 25.605 5.105 -14.141 1.00 85.75 85 TYR A N 1
ATOM 680 C CA . TYR A 1 85 ? 26.449 5.976 -14.962 1.00 85.75 85 TYR A CA 1
ATOM 681 C C . TYR A 1 85 ? 26.044 7.442 -14.855 1.00 85.75 85 TYR A C 1
ATOM 683 O O . TYR A 1 85 ? 26.893 8.330 -14.872 1.00 85.75 85 TYR A O 1
ATOM 691 N N . ARG A 1 86 ? 24.736 7.704 -14.770 1.00 90.19 86 ARG A N 1
ATOM 692 C CA . ARG A 1 86 ? 24.188 9.056 -14.685 1.00 90.19 86 ARG A CA 1
ATOM 693 C C . ARG A 1 86 ? 22.768 9.060 -14.137 1.00 90.19 86 ARG A C 1
ATOM 695 O O . ARG A 1 86 ? 22.082 8.043 -14.068 1.00 90.19 86 ARG A O 1
ATOM 702 N N . LYS A 1 87 ? 22.295 10.260 -13.816 1.00 89.50 87 LYS A N 1
ATOM 703 C CA . LYS A 1 87 ? 20.884 10.496 -13.525 1.00 89.50 87 LYS A CA 1
ATOM 704 C C . LYS A 1 87 ? 20.060 10.326 -14.808 1.00 89.50 87 LYS A C 1
ATOM 706 O O . LYS A 1 87 ? 20.447 10.833 -15.861 1.00 89.50 87 LYS A O 1
ATOM 711 N N . SER A 1 88 ? 18.941 9.612 -14.716 1.00 86.81 88 SER A N 1
ATOM 712 C CA . SER A 1 88 ? 18.008 9.454 -15.836 1.00 86.81 88 SER A CA 1
ATOM 713 C C . SER A 1 88 ? 17.418 10.803 -16.240 1.00 86.81 88 SER A C 1
ATOM 715 O O . SER A 1 88 ? 17.056 11.612 -15.377 1.00 86.81 88 SER A O 1
ATOM 717 N N . HIS A 1 89 ? 17.314 11.035 -17.545 1.00 89.06 89 HIS A N 1
ATOM 718 C CA . HIS A 1 89 ? 16.650 12.218 -18.077 1.00 89.06 89 HIS A CA 1
ATOM 719 C C . HIS A 1 89 ? 15.123 12.099 -17.903 1.00 89.06 89 HIS A C 1
ATOM 721 O O . HIS A 1 89 ? 14.589 10.987 -17.876 1.00 89.06 89 HIS A O 1
ATOM 727 N N . PRO A 1 90 ? 14.390 13.223 -17.792 1.00 88.94 90 PRO A N 1
ATOM 728 C CA . PRO A 1 90 ? 12.930 13.200 -17.682 1.00 88.94 90 PRO A CA 1
ATOM 729 C C . PRO A 1 90 ? 12.246 12.451 -18.836 1.00 88.94 90 PRO A C 1
ATOM 731 O O . PRO A 1 90 ? 11.298 11.709 -18.605 1.00 88.94 90 PRO A O 1
ATOM 734 N N . GLU A 1 91 ? 12.763 12.590 -20.058 1.00 90.12 91 GLU A N 1
ATOM 735 C CA . GLU A 1 91 ? 12.241 11.927 -21.262 1.00 90.12 91 GLU A CA 1
ATOM 736 C C . GLU A 1 91 ? 12.355 10.399 -21.180 1.00 90.12 91 GLU A C 1
ATOM 738 O O . GLU A 1 91 ? 11.419 9.683 -21.525 1.00 90.12 91 GLU A O 1
ATOM 743 N N . GLU A 1 92 ? 13.458 9.888 -20.627 1.00 89.12 92 GLU A N 1
ATOM 744 C CA . GLU A 1 92 ? 13.680 8.452 -20.409 1.00 89.12 92 GLU A CA 1
ATOM 745 C C . GLU A 1 92 ? 12.698 7.873 -19.401 1.00 89.12 92 GLU A C 1
ATOM 747 O O . GLU A 1 92 ? 12.185 6.772 -19.587 1.00 89.12 92 GLU A O 1
ATOM 752 N N . LEU A 1 93 ? 12.406 8.628 -18.341 1.00 86.25 93 LEU A N 1
ATOM 753 C CA . LEU A 1 93 ? 11.426 8.230 -17.335 1.00 86.25 93 LEU A CA 1
ATOM 754 C C . LEU A 1 93 ? 10.020 8.150 -17.937 1.00 86.25 93 LEU A C 1
ATOM 756 O O . LEU A 1 93 ? 9.287 7.209 -17.631 1.00 86.25 93 LEU A O 1
ATOM 760 N N . VAL A 1 94 ? 9.660 9.095 -18.809 1.00 87.50 94 VAL A N 1
ATOM 761 C CA . VAL A 1 94 ? 8.374 9.091 -19.522 1.00 87.50 94 VAL A CA 1
ATOM 762 C C . VAL A 1 94 ? 8.303 7.935 -20.523 1.00 87.50 94 VAL A C 1
ATOM 764 O O . VAL A 1 94 ? 7.308 7.213 -20.538 1.00 87.50 94 VAL A O 1
ATOM 767 N N . ALA A 1 95 ? 9.355 7.698 -21.309 1.00 88.62 95 ALA A N 1
ATOM 768 C CA . ALA A 1 95 ? 9.404 6.590 -22.263 1.00 88.62 95 ALA A CA 1
ATOM 769 C C . ALA A 1 95 ? 9.297 5.226 -21.559 1.00 88.62 95 ALA A C 1
ATOM 771 O O . ALA A 1 95 ? 8.490 4.378 -21.943 1.00 88.62 95 ALA A O 1
ATOM 772 N N . LEU A 1 96 ? 10.054 5.041 -20.474 1.00 85.88 96 LEU A N 1
ATOM 773 C CA . LEU A 1 96 ? 10.000 3.835 -19.652 1.00 85.88 96 LEU A CA 1
ATOM 774 C C . LEU A 1 96 ? 8.613 3.646 -19.018 1.00 85.88 96 LEU A C 1
ATOM 776 O O . LEU A 1 96 ? 8.095 2.529 -18.973 1.00 85.88 96 LEU A O 1
ATOM 780 N N . TYR A 1 97 ? 8.000 4.732 -18.544 1.00 84.44 97 TYR A N 1
ATOM 781 C CA . TYR A 1 97 ? 6.643 4.715 -18.009 1.00 84.44 97 TYR A CA 1
ATOM 782 C C . TYR A 1 97 ? 5.622 4.263 -19.060 1.00 84.44 97 TYR A C 1
ATOM 784 O O . TYR A 1 97 ? 4.882 3.310 -18.809 1.00 84.44 97 TYR A O 1
ATOM 792 N N . ASN A 1 98 ? 5.628 4.887 -20.241 1.00 86.88 98 ASN A N 1
ATOM 793 C CA . ASN A 1 98 ? 4.720 4.555 -21.340 1.00 86.88 98 ASN A CA 1
ATOM 794 C C . ASN A 1 98 ? 4.876 3.093 -21.764 1.00 86.88 98 ASN A C 1
ATOM 796 O O . ASN A 1 98 ? 3.882 2.373 -21.853 1.00 86.88 98 ASN A O 1
ATOM 800 N N . TYR A 1 99 ? 6.118 2.619 -21.898 1.00 86.88 99 TYR A N 1
ATOM 801 C CA . TYR A 1 99 ? 6.403 1.213 -22.170 1.00 86.88 99 TYR A CA 1
ATOM 802 C C . TYR A 1 99 ? 5.753 0.284 -21.133 1.00 86.88 99 TYR A C 1
ATOM 804 O O . TYR A 1 99 ? 5.089 -0.692 -21.489 1.00 86.88 99 TYR A O 1
ATOM 812 N N . PHE A 1 100 ? 5.912 0.575 -19.836 1.00 83.31 100 PHE A N 1
ATOM 813 C CA . PHE A 1 100 ? 5.324 -0.260 -18.788 1.00 83.31 100 PHE A CA 1
ATOM 814 C C . PHE A 1 100 ? 3.798 -0.225 -18.800 1.00 83.31 100 PHE A C 1
ATOM 816 O O . PHE A 1 100 ? 3.175 -1.257 -18.539 1.00 83.31 100 PHE A O 1
ATOM 823 N N . VAL A 1 101 ? 3.192 0.928 -19.083 1.00 84.31 101 VAL A N 1
ATOM 824 C CA . VAL A 1 101 ? 1.736 1.050 -19.220 1.00 84.31 101 VAL A CA 1
ATOM 825 C C . VAL A 1 101 ? 1.249 0.191 -20.383 1.00 84.31 101 VAL A C 1
ATOM 827 O O . VAL A 1 101 ? 0.370 -0.646 -20.179 1.00 84.31 101 VAL A O 1
ATOM 830 N N . GLU A 1 102 ? 1.852 0.313 -21.564 1.00 87.25 102 GLU A N 1
ATOM 831 C CA . GLU A 1 102 ? 1.475 -0.473 -22.741 1.00 87.25 102 GLU A CA 1
ATOM 832 C C . GLU A 1 102 ? 1.635 -1.981 -22.524 1.00 87.25 102 GLU A C 1
ATOM 834 O O . GLU A 1 102 ? 0.717 -2.752 -22.819 1.00 87.25 102 GLU A O 1
ATOM 839 N N . ASP A 1 103 ? 2.768 -2.418 -21.966 1.00 84.88 103 ASP A N 1
ATOM 840 C CA . ASP A 1 103 ? 3.009 -3.828 -21.636 1.00 84.88 103 ASP A CA 1
ATOM 841 C C . ASP A 1 103 ? 1.936 -4.369 -20.675 1.00 84.88 103 ASP A C 1
ATOM 843 O O . ASP A 1 103 ? 1.429 -5.486 -20.831 1.00 84.88 103 ASP A O 1
ATOM 847 N N . ARG A 1 104 ? 1.531 -3.556 -19.696 1.00 83.19 104 ARG A N 1
ATOM 848 C CA . ARG A 1 104 ? 0.504 -3.921 -18.714 1.00 83.19 104 ARG A CA 1
ATOM 849 C C . ARG A 1 104 ? -0.893 -3.952 -19.315 1.00 83.19 104 ARG A C 1
ATOM 851 O O . ARG A 1 104 ? -1.645 -4.868 -18.988 1.00 83.19 104 ARG A O 1
ATOM 858 N N . VAL A 1 105 ? -1.224 -3.012 -20.198 1.00 87.12 105 VAL A N 1
ATOM 859 C CA . VAL A 1 105 ? -2.493 -2.996 -20.940 1.00 87.12 105 VAL A CA 1
ATOM 860 C C . VAL A 1 105 ? -2.598 -4.235 -21.832 1.00 87.12 105 VAL A C 1
ATOM 862 O O . VAL A 1 105 ? -3.619 -4.920 -21.804 1.00 87.12 105 VAL A O 1
ATOM 865 N N . LYS A 1 106 ? -1.522 -4.615 -22.533 1.00 90.00 106 LYS A N 1
ATOM 866 C CA . LYS A 1 106 ? -1.480 -5.851 -23.339 1.00 90.00 106 LYS A CA 1
ATOM 867 C C . LYS A 1 106 ? -1.676 -7.108 -22.484 1.00 90.00 106 LYS A C 1
ATOM 869 O O . LYS A 1 106 ? -2.384 -8.030 -22.880 1.00 90.00 106 LYS A O 1
ATOM 874 N N . LYS A 1 107 ? -1.091 -7.143 -21.282 1.00 88.62 107 LYS A N 1
ATOM 875 C CA . LYS A 1 107 ? -1.227 -8.261 -20.327 1.00 88.62 107 LYS A CA 1
ATOM 876 C C . LYS A 1 107 ? -2.524 -8.229 -19.517 1.00 88.62 107 LYS A C 1
ATOM 878 O O . LYS A 1 107 ? -2.775 -9.157 -18.744 1.00 88.62 107 LYS A O 1
ATOM 883 N N . LEU A 1 108 ? -3.354 -7.202 -19.681 1.00 88.88 108 LEU A N 1
ATOM 884 C CA . LEU A 1 108 ? -4.531 -6.974 -18.855 1.00 88.88 108 LEU A CA 1
ATOM 885 C C . LEU A 1 108 ? -5.518 -8.158 -18.855 1.00 88.88 108 LEU A C 1
ATOM 887 O O . LEU A 1 108 ? -5.891 -8.580 -17.760 1.00 88.88 108 LEU A O 1
ATOM 891 N N . PRO A 1 109 ? -5.873 -8.789 -19.993 1.00 91.75 109 PRO A N 1
ATOM 892 C CA . PRO A 1 109 ? -6.795 -9.930 -19.992 1.00 91.75 109 PRO A CA 1
ATOM 893 C C . PRO A 1 109 ? -6.289 -11.117 -19.156 1.00 91.75 109 PRO A C 1
ATOM 895 O O . PRO A 1 109 ? -7.055 -11.764 -18.439 1.00 91.75 109 PRO A O 1
ATOM 898 N N . LEU A 1 110 ? -4.977 -11.375 -19.192 1.00 90.75 110 LEU A N 1
ATOM 899 C CA . LEU A 1 110 ? -4.347 -12.427 -18.395 1.00 90.75 110 LEU A CA 1
ATOM 900 C C . LEU A 1 110 ? -4.360 -12.078 -16.901 1.00 90.75 110 LEU A C 1
ATOM 902 O O . LEU A 1 110 ? -4.657 -12.936 -16.068 1.00 90.75 110 LEU A O 1
ATOM 906 N N . ILE A 1 111 ? -4.071 -10.817 -16.561 1.00 87.38 111 ILE A N 1
ATOM 907 C CA . ILE A 1 111 ? -4.121 -10.316 -15.180 1.00 87.38 111 ILE A CA 1
ATOM 908 C C . ILE A 1 111 ? -5.537 -10.460 -14.616 1.00 87.38 111 ILE A C 1
ATOM 910 O O . ILE A 1 111 ? -5.687 -10.971 -13.506 1.00 87.38 111 ILE A O 1
ATOM 914 N N . TRP A 1 112 ? -6.563 -10.084 -15.385 1.00 89.25 112 TRP A N 1
ATOM 915 C CA . TRP A 1 112 ? -7.968 -10.245 -15.003 1.00 89.25 112 TRP A CA 1
ATOM 916 C C . TRP A 1 112 ? -8.302 -11.701 -14.689 1.00 89.25 112 TRP A C 1
ATOM 918 O O . TRP A 1 112 ? -8.785 -11.999 -13.595 1.00 89.25 112 TRP A O 1
ATOM 928 N N . LYS A 1 113 ? -7.966 -12.621 -15.600 1.00 91.94 113 LYS A N 1
ATOM 929 C CA . LYS A 1 113 ? -8.227 -14.054 -15.416 1.00 91.94 113 LYS A CA 1
ATOM 930 C C . LYS A 1 113 ? -7.552 -14.625 -14.164 1.00 91.94 113 LYS A C 1
ATOM 932 O O . LYS A 1 113 ? -8.124 -15.492 -13.512 1.00 91.94 113 LYS A O 1
ATOM 937 N N . LEU A 1 114 ? -6.360 -14.140 -13.812 1.00 89.00 114 LEU A N 1
ATOM 938 C CA . LEU A 1 114 ? -5.598 -14.651 -12.669 1.00 89.00 114 LEU A CA 1
ATOM 939 C C . LEU A 1 114 ? -5.969 -13.984 -11.332 1.00 89.00 114 LEU A C 1
ATOM 941 O O . LEU A 1 114 ? -5.813 -14.603 -10.281 1.00 89.00 114 LEU A O 1
ATOM 945 N N . ARG A 1 115 ? -6.410 -12.719 -11.343 1.00 88.88 115 ARG A N 1
ATOM 946 C CA . ARG A 1 115 ? -6.517 -11.890 -10.126 1.00 88.88 115 ARG A CA 1
ATOM 947 C C . ARG A 1 115 ? -7.919 -11.410 -9.767 1.00 88.88 115 ARG A C 1
ATOM 949 O O . ARG A 1 115 ? -8.047 -10.715 -8.763 1.00 88.88 115 ARG A O 1
ATOM 956 N N . TRP A 1 116 ? -8.960 -11.771 -10.515 1.00 90.50 116 TRP A N 1
ATOM 957 C CA . TRP A 1 116 ? -10.337 -11.335 -10.228 1.00 90.50 116 TRP A CA 1
ATOM 958 C C . TRP A 1 116 ? -10.802 -11.656 -8.793 1.00 90.50 116 TRP A C 1
ATOM 960 O O . TRP A 1 116 ? -11.499 -10.847 -8.186 1.00 90.50 116 TRP A O 1
ATOM 970 N N . ASN A 1 117 ? -10.334 -12.765 -8.207 1.00 91.44 117 ASN A N 1
ATOM 971 C CA . ASN A 1 117 ? -10.621 -13.138 -6.815 1.00 91.44 117 ASN A CA 1
ATOM 972 C C . ASN A 1 117 ? -10.256 -12.035 -5.809 1.00 91.44 117 ASN A C 1
ATOM 974 O O . ASN A 1 117 ? -10.972 -11.824 -4.834 1.00 91.44 117 ASN A O 1
ATOM 978 N N . TRP A 1 118 ? -9.164 -11.304 -6.048 1.00 91.00 118 TRP A N 1
ATOM 979 C CA . TRP A 1 118 ? -8.739 -10.219 -5.164 1.00 91.00 118 TRP A CA 1
ATOM 980 C C . TRP A 1 118 ? -9.737 -9.070 -5.155 1.00 91.00 118 TRP A C 1
ATOM 982 O O . TRP A 1 118 ? -10.007 -8.518 -4.093 1.00 91.00 118 TRP A O 1
ATOM 992 N N . VAL A 1 119 ? -10.326 -8.748 -6.310 1.00 91.75 119 VAL A N 1
ATOM 993 C CA . VAL A 1 119 ? -11.364 -7.715 -6.405 1.00 91.75 119 VAL A CA 1
ATOM 994 C C . VAL A 1 119 ? -12.534 -8.085 -5.503 1.00 91.75 119 VAL A C 1
ATOM 996 O O . VAL A 1 119 ? -12.943 -7.262 -4.695 1.00 91.75 119 VAL A O 1
ATOM 999 N N . LEU A 1 120 ? -12.998 -9.338 -5.551 1.00 93.25 120 LEU A N 1
ATOM 1000 C CA . LEU A 1 120 ? -14.079 -9.797 -4.676 1.00 93.25 120 LEU A CA 1
ATOM 1001 C C . LEU A 1 120 ? -13.723 -9.703 -3.192 1.00 93.25 120 LEU A C 1
ATOM 1003 O O . LEU A 1 120 ? -14.528 -9.201 -2.412 1.00 93.25 120 LEU A O 1
ATOM 1007 N N . ILE A 1 121 ? -12.525 -10.144 -2.799 1.00 93.31 121 ILE A N 1
ATOM 1008 C CA . ILE A 1 121 ? -12.079 -10.086 -1.399 1.00 93.31 121 ILE A CA 1
ATOM 1009 C C . ILE A 1 121 ? -12.070 -8.635 -0.901 1.00 93.31 121 ILE A C 1
ATOM 1011 O O . ILE A 1 121 ? -12.678 -8.338 0.128 1.00 93.31 121 ILE A O 1
ATOM 1015 N N . TYR A 1 122 ? -11.439 -7.719 -1.641 1.00 94.12 122 TYR A N 1
ATOM 1016 C CA . TYR A 1 122 ? -11.411 -6.304 -1.267 1.00 94.12 122 TYR A CA 1
ATOM 1017 C C . TYR A 1 122 ? -12.813 -5.683 -1.283 1.00 94.12 122 TYR A C 1
ATOM 1019 O O . TYR A 1 122 ? -13.147 -4.936 -0.369 1.00 94.12 122 TYR A O 1
ATOM 1027 N N . SER A 1 123 ? -13.672 -6.021 -2.246 1.00 95.06 123 SER A N 1
ATOM 1028 C CA . SER A 1 123 ? -15.059 -5.541 -2.265 1.00 95.06 123 SER A CA 1
ATOM 1029 C C . SER A 1 123 ? -15.847 -5.996 -1.036 1.00 95.06 123 SER A C 1
ATOM 1031 O O . SER A 1 123 ? -16.548 -5.182 -0.442 1.00 95.06 123 SER A O 1
ATOM 1033 N N . ILE A 1 124 ? -15.706 -7.254 -0.611 1.00 95.50 124 ILE A N 1
ATOM 1034 C CA . ILE A 1 124 ? -16.390 -7.777 0.582 1.00 95.50 124 ILE A CA 1
ATOM 1035 C C . ILE A 1 124 ? -15.890 -7.070 1.845 1.00 95.50 124 ILE A C 1
ATOM 1037 O O . ILE A 1 124 ? -16.708 -6.593 2.631 1.00 95.50 124 ILE A O 1
ATOM 1041 N N . ILE A 1 125 ? -14.568 -6.954 2.025 1.00 95.31 125 ILE A N 1
ATOM 1042 C CA . ILE A 1 125 ? -13.978 -6.260 3.183 1.00 95.31 125 ILE A CA 1
ATOM 1043 C C . ILE A 1 125 ? -14.398 -4.784 3.187 1.00 95.31 125 ILE A C 1
ATOM 1045 O O . ILE A 1 125 ? -14.807 -4.260 4.218 1.00 95.31 125 ILE A O 1
ATOM 1049 N N . GLY A 1 126 ? -14.350 -4.117 2.032 1.00 95.50 126 GLY A N 1
ATOM 1050 C CA . GLY A 1 126 ? -14.742 -2.717 1.891 1.00 95.50 126 GLY A CA 1
ATOM 1051 C C . GLY A 1 126 ? -16.209 -2.485 2.237 1.00 95.50 126 GLY A C 1
ATOM 1052 O O . GLY A 1 126 ? -16.512 -1.608 3.042 1.00 95.50 126 GLY A O 1
ATOM 1053 N N . LEU A 1 127 ? -17.121 -3.293 1.691 1.00 96.19 127 LEU A N 1
ATOM 1054 C CA . LEU A 1 127 ? -18.551 -3.185 1.988 1.00 96.19 127 LEU A CA 1
ATOM 1055 C C . LEU A 1 127 ? -18.838 -3.459 3.466 1.00 96.19 127 LEU A C 1
ATOM 1057 O O . LEU A 1 127 ? -19.519 -2.664 4.109 1.00 96.19 127 LEU A O 1
ATOM 1061 N N . ALA A 1 128 ? -18.277 -4.532 4.024 1.00 95.75 128 ALA A N 1
ATOM 1062 C CA . ALA A 1 128 ? -18.466 -4.868 5.430 1.00 95.75 128 ALA A CA 1
ATOM 1063 C C . ALA A 1 128 ? -17.902 -3.778 6.361 1.00 95.75 128 ALA A C 1
ATOM 1065 O O . ALA A 1 128 ? -18.574 -3.378 7.313 1.00 95.75 128 ALA A O 1
ATOM 1066 N N . GLY A 1 129 ? -16.720 -3.238 6.051 1.00 95.50 129 GLY A N 1
ATOM 1067 C CA . GLY A 1 129 ? -16.106 -2.129 6.779 1.00 95.50 129 GLY A CA 1
ATOM 1068 C C . GLY A 1 129 ? -16.927 -0.840 6.705 1.00 95.50 129 GLY A C 1
ATOM 1069 O O . GLY A 1 129 ? -17.159 -0.207 7.735 1.00 95.50 129 GLY A O 1
ATOM 1070 N N . ILE A 1 130 ? -17.428 -0.466 5.524 1.00 97.00 130 ILE A N 1
ATOM 1071 C CA . ILE A 1 130 ? -18.266 0.731 5.355 1.00 97.00 130 ILE A CA 1
ATOM 1072 C C . ILE A 1 130 ? -19.585 0.568 6.112 1.00 97.00 130 ILE A C 1
ATOM 1074 O O . ILE A 1 130 ? -19.938 1.432 6.918 1.00 97.00 130 ILE A O 1
ATOM 1078 N N . THR A 1 131 ? -20.306 -0.535 5.896 1.00 96.75 131 THR A N 1
ATOM 1079 C CA . THR A 1 131 ? -21.604 -0.772 6.539 1.00 96.75 131 THR A CA 1
ATOM 1080 C C . THR A 1 131 ? -21.460 -0.861 8.057 1.00 96.75 131 THR A C 1
ATOM 1082 O O . THR A 1 131 ? -22.173 -0.161 8.776 1.00 96.75 131 THR A O 1
ATOM 1085 N N . GLY A 1 132 ? -20.514 -1.656 8.560 1.00 94.94 132 GLY A N 1
ATOM 1086 C CA . GLY A 1 132 ? -20.323 -1.866 9.994 1.00 94.94 132 GLY A CA 1
ATOM 1087 C C . GLY A 1 132 ? -19.919 -0.594 10.739 1.00 94.94 132 GLY A C 1
ATOM 1088 O O . GLY A 1 132 ? -20.543 -0.235 11.740 1.00 94.94 132 GLY A O 1
ATOM 1089 N N . ASN A 1 133 ? -18.924 0.139 10.233 1.00 94.88 133 ASN A N 1
ATOM 1090 C CA . ASN A 1 133 ? -18.476 1.366 10.892 1.00 94.88 133 ASN A CA 1
ATOM 1091 C C . ASN A 1 133 ? -19.524 2.485 10.804 1.00 94.88 133 ASN A C 1
ATOM 1093 O O . ASN A 1 133 ? -19.724 3.207 11.780 1.00 94.88 133 ASN A O 1
ATOM 1097 N N . THR A 1 134 ? -20.272 2.581 9.698 1.00 95.81 134 THR A N 1
ATOM 1098 C CA . THR A 1 134 ? -21.391 3.534 9.588 1.00 95.81 134 THR A CA 1
ATOM 1099 C C . THR A 1 134 ? -22.495 3.217 10.601 1.00 95.81 134 THR A C 1
ATOM 1101 O O . THR A 1 134 ? -22.992 4.126 11.265 1.00 95.81 134 THR A O 1
ATOM 1104 N N . LEU A 1 135 ? -22.849 1.938 10.784 1.00 94.19 135 LEU A N 1
ATOM 1105 C CA . LEU A 1 135 ? -23.837 1.518 11.785 1.00 94.19 135 LEU A CA 1
ATOM 1106 C C . LEU A 1 135 ? -23.404 1.873 13.214 1.00 94.19 135 LEU A C 1
ATOM 1108 O O . LEU A 1 135 ? -24.224 2.380 13.977 1.00 94.19 135 LEU A O 1
ATOM 1112 N N . ILE A 1 136 ? -22.130 1.665 13.569 1.00 92.19 136 ILE A N 1
ATOM 1113 C CA . ILE A 1 136 ? -21.600 2.050 14.889 1.00 92.19 136 ILE A CA 1
ATOM 1114 C C . ILE A 1 136 ? -21.698 3.556 15.100 1.00 92.19 136 ILE A C 1
ATOM 1116 O O . ILE A 1 136 ? -22.189 4.000 16.139 1.00 92.19 136 ILE A O 1
ATOM 1120 N N . ILE A 1 137 ? -21.264 4.339 14.112 1.00 92.81 137 ILE A N 1
ATOM 1121 C CA . ILE A 1 137 ? -21.325 5.799 14.173 1.00 92.81 137 ILE A CA 1
ATOM 1122 C C . ILE A 1 137 ? -22.779 6.244 14.391 1.00 92.81 137 ILE A C 1
ATOM 1124 O O . ILE A 1 137 ? -23.061 6.979 15.339 1.00 92.81 137 ILE A O 1
ATOM 1128 N N . MET A 1 138 ? -23.721 5.741 13.586 1.00 92.56 138 MET A N 1
ATOM 1129 C CA . MET A 1 138 ? -25.148 6.054 13.730 1.00 92.56 138 MET A CA 1
ATOM 1130 C C . MET A 1 138 ? -25.711 5.637 15.096 1.00 92.56 138 MET A C 1
ATOM 1132 O O . MET A 1 138 ? -26.476 6.392 15.698 1.00 92.56 138 MET A O 1
ATOM 1136 N N . ALA A 1 139 ? -25.328 4.466 15.610 1.00 90.19 139 ALA A N 1
ATOM 1137 C CA . ALA A 1 139 ? -25.787 3.976 16.905 1.00 90.19 139 ALA A CA 1
ATOM 1138 C C . ALA A 1 139 ? -25.303 4.863 18.064 1.00 90.19 139 ALA A C 1
ATOM 1140 O O . ALA A 1 139 ? -26.094 5.194 18.949 1.00 90.19 139 ALA A O 1
ATOM 1141 N N . ILE A 1 140 ? -24.037 5.295 18.034 1.00 88.75 140 ILE A N 1
ATOM 1142 C CA . ILE A 1 140 ? -23.470 6.207 19.037 1.00 88.75 140 ILE A CA 1
ATOM 1143 C C . ILE A 1 140 ? -24.206 7.549 19.012 1.00 88.75 140 ILE A C 1
ATOM 1145 O O . ILE A 1 140 ? -24.615 8.032 20.066 1.00 88.75 140 ILE A O 1
ATOM 1149 N N . PHE A 1 141 ? -24.434 8.121 17.827 1.00 87.31 141 PHE A N 1
ATOM 1150 C CA . PHE A 1 141 ? -25.133 9.404 17.710 1.00 87.31 141 PHE A CA 1
ATOM 1151 C C . PHE A 1 141 ? -26.596 9.344 18.154 1.00 87.31 141 PHE A C 1
ATOM 1153 O O . PHE A 1 141 ? -27.109 10.328 18.683 1.00 87.31 141 PHE A O 1
ATOM 1160 N N . ARG A 1 142 ? -27.281 8.217 17.929 1.00 88.38 142 ARG A N 1
ATOM 1161 C CA . ARG A 1 142 ? -28.724 8.109 18.176 1.00 88.38 142 ARG A CA 1
ATOM 1162 C C . ARG A 1 142 ? -29.083 7.633 19.582 1.00 88.38 142 ARG A C 1
ATOM 1164 O O . ARG A 1 142 ? -30.109 8.061 20.102 1.00 88.38 142 ARG A O 1
ATOM 1171 N N . TYR A 1 143 ? -28.291 6.741 20.176 1.00 79.62 143 TYR A N 1
ATOM 1172 C CA . TYR A 1 143 ? -28.717 5.990 21.365 1.00 79.62 143 TYR A CA 1
ATOM 1173 C C . TYR A 1 143 ? -27.816 6.155 22.590 1.00 79.62 143 TYR A C 1
ATOM 1175 O O . TYR A 1 143 ? -28.228 5.781 23.688 1.00 79.62 143 TYR A O 1
ATOM 1183 N N . MET A 1 144 ? -26.609 6.707 22.447 1.00 75.75 144 MET A N 1
ATOM 1184 C CA . MET A 1 144 ? -25.643 6.752 23.544 1.00 75.75 144 MET A CA 1
ATOM 1185 C C . MET A 1 144 ? -25.580 8.136 24.194 1.00 75.75 144 MET A C 1
ATOM 1187 O O . MET A 1 144 ? -25.437 9.158 23.524 1.00 75.75 144 MET A O 1
ATOM 1191 N N . LYS A 1 145 ? -25.641 8.176 25.531 1.00 77.75 145 LYS A N 1
ATOM 1192 C CA . LYS A 1 145 ? -25.326 9.391 26.301 1.00 77.75 145 LYS A CA 1
ATOM 1193 C C . LYS A 1 145 ? -23.839 9.708 26.142 1.00 77.75 145 LYS A C 1
ATOM 1195 O O . LYS A 1 145 ? -23.038 8.789 26.040 1.00 77.75 145 LYS A O 1
ATOM 1200 N N . LYS A 1 146 ? -23.443 10.983 26.138 1.00 75.38 146 LYS A N 1
ATOM 1201 C CA . LYS A 1 146 ? -22.031 11.375 25.976 1.00 75.38 146 LYS A CA 1
ATOM 1202 C C . LYS A 1 146 ? -21.180 10.753 27.100 1.00 75.38 146 LYS A C 1
ATOM 1204 O O . LYS A 1 146 ? -21.406 11.020 28.274 1.00 75.38 146 LYS A O 1
ATOM 1209 N N . SER A 1 147 ? -20.217 9.903 26.738 1.00 78.81 147 SER A N 1
ATOM 1210 C CA . SER A 1 147 ? -19.236 9.284 27.646 1.00 78.81 147 SER A CA 1
ATOM 1211 C C . SER A 1 147 ? -17.884 9.181 26.942 1.00 78.81 147 SER A C 1
ATOM 1213 O O . SER A 1 147 ? -17.837 9.085 25.713 1.00 78.81 147 SER A O 1
ATOM 1215 N N . ALA A 1 148 ? -16.791 9.165 27.710 1.00 75.81 148 ALA A N 1
ATOM 1216 C CA . ALA A 1 148 ? -15.432 9.034 27.183 1.00 75.81 148 ALA A CA 1
ATOM 1217 C C . ALA A 1 148 ? -15.268 7.767 26.321 1.00 75.81 148 ALA A C 1
ATOM 1219 O O . ALA A 1 148 ? -14.748 7.851 25.207 1.00 75.81 148 ALA A O 1
ATOM 1220 N N . THR A 1 149 ? -15.840 6.638 26.753 1.00 79.25 149 THR A N 1
ATOM 1221 C CA . THR A 1 149 ? -15.871 5.396 25.965 1.00 79.25 149 THR A CA 1
ATOM 1222 C C . THR A 1 149 ? -16.535 5.582 24.591 1.00 79.25 149 THR A C 1
ATOM 1224 O O . THR A 1 149 ? -16.029 5.074 23.593 1.00 79.25 149 THR A O 1
ATOM 1227 N N . HIS A 1 150 ? -17.652 6.315 24.499 1.00 82.81 150 HIS A N 1
ATOM 1228 C CA . HIS A 1 150 ? -18.346 6.518 23.218 1.00 82.81 150 HIS A CA 1
ATOM 1229 C C . HIS A 1 150 ? -17.547 7.406 22.267 1.00 82.81 150 HIS A C 1
ATOM 1231 O O . HIS A 1 150 ? -17.536 7.152 21.066 1.00 82.81 150 HIS A O 1
ATOM 1237 N N . THR A 1 151 ? -16.821 8.393 22.794 1.00 82.38 151 THR A N 1
ATOM 1238 C CA . THR A 1 151 ? -15.883 9.204 22.007 1.00 82.38 151 THR A CA 1
ATOM 1239 C C . THR A 1 151 ? -14.732 8.356 21.458 1.00 82.38 151 THR A C 1
ATOM 1241 O O . THR A 1 151 ? -14.366 8.494 20.289 1.00 82.38 151 THR A O 1
ATOM 1244 N N . LEU A 1 152 ? -14.175 7.449 22.267 1.00 82.25 152 LEU A N 1
ATOM 1245 C CA . LEU A 1 152 ? -13.117 6.532 21.827 1.00 82.25 152 LEU A CA 1
ATOM 1246 C C . LEU A 1 152 ? -13.627 5.541 20.770 1.00 82.25 152 LEU A C 1
ATOM 1248 O O . LEU A 1 152 ? -12.981 5.366 19.739 1.00 82.25 152 LEU A O 1
ATOM 1252 N N . MET A 1 153 ? -14.818 4.965 20.959 1.00 85.88 153 MET A N 1
ATOM 1253 C CA . MET A 1 153 ? -15.460 4.106 19.953 1.00 85.88 153 MET A CA 1
ATOM 1254 C C . MET A 1 153 ? -15.743 4.858 18.645 1.00 85.88 153 MET A C 1
ATOM 1256 O O . MET A 1 153 ? -15.508 4.318 17.567 1.00 85.88 153 MET A O 1
ATOM 1260 N N . LEU A 1 154 ? -16.194 6.115 18.727 1.00 86.38 154 LEU A N 1
ATOM 1261 C CA . LEU A 1 154 ? -16.421 6.970 17.559 1.00 86.38 154 LEU A CA 1
ATOM 1262 C C . LEU A 1 154 ? -15.112 7.281 16.814 1.00 86.38 154 LEU A C 1
ATOM 1264 O O . LEU A 1 154 ? -15.093 7.346 15.585 1.00 86.38 154 LEU A O 1
ATOM 1268 N N . THR A 1 155 ? -14.010 7.436 17.548 1.00 85.06 155 THR A N 1
ATOM 1269 C CA . THR A 1 155 ? -12.674 7.675 16.980 1.00 85.06 155 THR A CA 1
ATOM 1270 C C . THR A 1 155 ? -12.184 6.452 16.202 1.00 85.06 155 THR A C 1
ATOM 1272 O O . THR A 1 155 ? -11.735 6.594 15.067 1.00 85.06 155 THR A O 1
ATOM 1275 N N . ILE A 1 156 ? -12.344 5.249 16.765 1.00 88.06 156 ILE A N 1
ATOM 1276 C CA . ILE A 1 156 ? -12.009 3.988 16.081 1.00 88.06 156 ILE A CA 1
ATOM 1277 C C . ILE A 1 156 ? -12.869 3.830 14.819 1.00 88.06 156 ILE A C 1
ATOM 1279 O O . ILE A 1 156 ? -12.334 3.706 13.720 1.00 88.06 156 ILE A O 1
ATOM 1283 N N . ALA A 1 157 ? -14.196 3.936 14.949 1.00 91.75 157 ALA A N 1
ATOM 1284 C CA . ALA A 1 157 ? -15.116 3.719 13.832 1.00 91.75 157 ALA A CA 1
ATOM 1285 C C . ALA A 1 157 ? -14.943 4.744 12.695 1.00 91.75 157 ALA A C 1
ATOM 1287 O O . ALA A 1 157 ? -15.046 4.391 11.523 1.00 91.75 157 ALA A O 1
ATOM 1288 N N . SER A 1 158 ? -14.658 6.014 13.007 1.00 90.81 158 SER A N 1
ATOM 1289 C CA . SER A 1 158 ? -14.412 7.043 11.981 1.00 90.81 158 SER A CA 1
ATOM 1290 C C . SER A 1 158 ? -13.098 6.820 11.231 1.00 90.81 158 SER A C 1
ATOM 1292 O O . SER A 1 158 ? -13.059 6.961 10.007 1.00 90.81 158 SER A O 1
ATOM 1294 N N . SER A 1 159 ? -12.045 6.409 11.938 1.00 90.62 159 SER A N 1
ATOM 1295 C CA . SER A 1 159 ? -10.759 6.058 11.338 1.00 90.62 159 SER A CA 1
ATOM 1296 C C . SER A 1 159 ? -10.858 4.825 10.429 1.00 90.62 159 SER A C 1
ATOM 1298 O O . SER A 1 159 ? -10.349 4.823 9.301 1.00 90.62 159 SER A O 1
ATOM 1300 N N . ASP A 1 160 ? -11.574 3.796 10.883 1.00 92.81 160 ASP A N 1
ATOM 1301 C CA . ASP A 1 160 ? -11.815 2.564 10.129 1.00 92.81 160 ASP A CA 1
ATOM 1302 C C . ASP A 1 160 ? -12.710 2.807 8.905 1.00 92.81 160 ASP A C 1
ATOM 1304 O O . ASP A 1 160 ? -12.438 2.285 7.817 1.00 92.81 160 ASP A O 1
ATOM 1308 N N . LEU A 1 161 ? -13.729 3.666 9.031 1.00 94.06 161 LEU A N 1
ATOM 1309 C CA . LEU A 1 161 ? -14.573 4.089 7.911 1.00 94.06 161 LEU A CA 1
ATOM 1310 C C . LEU A 1 161 ? -13.758 4.833 6.848 1.00 94.06 161 LEU A C 1
ATOM 1312 O O . LEU A 1 161 ? -13.861 4.521 5.662 1.00 94.06 161 LEU A O 1
ATOM 1316 N N . LEU A 1 162 ? -12.914 5.780 7.260 1.00 91.00 162 LEU A N 1
ATOM 1317 C CA . LEU A 1 162 ? -12.041 6.514 6.345 1.00 91.00 162 LEU A CA 1
ATOM 1318 C C . LEU A 1 162 ? -11.075 5.576 5.609 1.00 91.00 162 LEU A C 1
ATOM 1320 O O . LEU A 1 162 ? -10.879 5.697 4.399 1.00 91.00 162 LEU A O 1
ATOM 1324 N N . THR A 1 163 ? -10.506 4.614 6.333 1.00 91.75 163 THR A N 1
ATOM 1325 C CA . THR A 1 163 ? -9.618 3.591 5.767 1.00 91.75 163 THR A CA 1
ATOM 1326 C C . THR A 1 163 ? -10.356 2.727 4.743 1.00 91.75 163 THR A C 1
ATOM 1328 O O . THR A 1 163 ? -9.827 2.458 3.663 1.00 91.75 163 THR A O 1
ATOM 1331 N N . SER A 1 164 ? -11.599 2.350 5.046 1.00 94.50 164 SER A N 1
ATOM 1332 C CA . SER A 1 164 ? -12.446 1.544 4.161 1.00 94.50 164 SER A CA 1
ATOM 1333 C C . SER A 1 164 ? -12.879 2.307 2.902 1.00 94.50 164 SER A C 1
ATOM 1335 O O . SER A 1 164 ? -12.980 1.706 1.837 1.00 94.50 164 SER A O 1
ATOM 1337 N N . LEU A 1 165 ? -13.102 3.623 3.001 1.00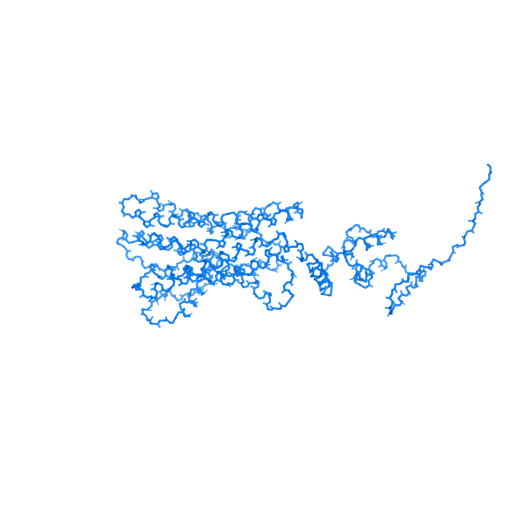 93.94 165 LEU A N 1
ATOM 1338 C CA . LEU A 1 165 ? -13.525 4.470 1.878 1.00 93.94 165 LEU A CA 1
ATOM 1339 C C . LEU A 1 165 ? -12.374 4.884 0.956 1.00 93.94 165 LEU A C 1
ATOM 1341 O O . LEU A 1 165 ? -12.568 4.973 -0.253 1.00 93.94 165 LEU A O 1
ATOM 1345 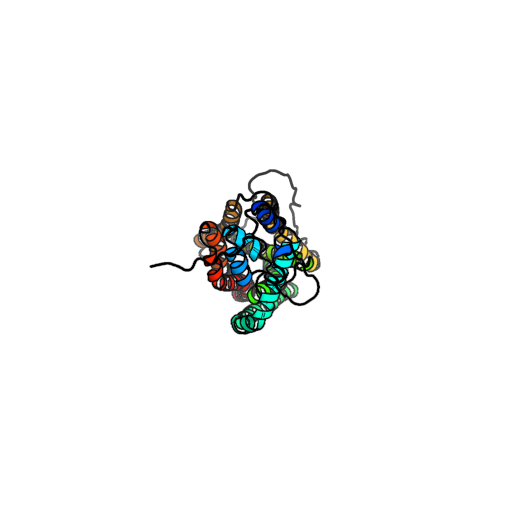N N . VAL A 1 166 ? -11.194 5.176 1.511 1.00 91.19 166 VAL A N 1
ATOM 1346 C CA . VAL A 1 166 ? -10.076 5.754 0.746 1.00 91.19 166 VAL A CA 1
ATOM 1347 C C . VAL A 1 166 ? -8.972 4.731 0.520 1.00 91.19 166 VAL A C 1
ATOM 1349 O O . VAL A 1 166 ? -8.619 4.437 -0.619 1.00 91.19 166 VAL A O 1
ATOM 1352 N N . CYS A 1 167 ? -8.414 4.175 1.593 1.00 92.19 167 CYS A N 1
ATOM 1353 C CA . CYS A 1 167 ? -7.215 3.344 1.503 1.00 92.19 167 CYS A CA 1
ATOM 1354 C C . CYS A 1 167 ? -7.496 2.007 0.811 1.00 92.19 167 CYS A C 1
ATOM 1356 O O . CYS A 1 167 ? -6.713 1.581 -0.036 1.00 92.19 167 CYS A O 1
ATOM 1358 N N . LEU A 1 168 ? -8.621 1.370 1.139 1.00 93.31 168 LEU A N 1
ATOM 1359 C CA . LEU A 1 168 ? -8.947 0.035 0.651 1.00 93.31 168 LEU A CA 1
ATOM 1360 C C . LEU A 1 168 ? -9.190 -0.018 -0.873 1.00 93.31 168 LEU A C 1
ATOM 1362 O O . LEU A 1 168 ? -8.595 -0.885 -1.514 1.00 93.31 168 LEU A O 1
ATOM 1366 N N . PRO A 1 169 ? -9.958 0.896 -1.507 1.00 92.25 169 PRO A N 1
ATOM 1367 C CA . PRO A 1 169 ? -10.107 0.908 -2.966 1.00 92.25 169 PRO A CA 1
ATOM 1368 C C . PRO A 1 169 ? -8.791 1.156 -3.706 1.00 92.25 169 PRO A C 1
ATOM 1370 O O . PRO A 1 169 ? -8.528 0.526 -4.731 1.00 92.25 169 PRO A O 1
ATOM 1373 N N . ILE A 1 170 ? -7.942 2.043 -3.175 1.00 89.88 170 ILE A N 1
ATOM 1374 C CA . ILE A 1 170 ? -6.634 2.353 -3.766 1.00 89.88 170 ILE A CA 1
ATOM 1375 C C . ILE A 1 170 ? -5.720 1.130 -3.686 1.00 89.88 170 ILE A C 1
ATOM 1377 O O . ILE A 1 170 ? -5.089 0.769 -4.679 1.00 89.88 170 ILE A O 1
ATOM 1381 N N . GLU A 1 171 ? -5.675 0.460 -2.536 1.00 88.44 171 GLU A N 1
ATOM 1382 C CA . GLU A 1 171 ? -4.872 -0.751 -2.379 1.00 88.44 171 GLU A CA 1
ATOM 1383 C C . GLU A 1 171 ? -5.413 -1.911 -3.222 1.00 88.44 171 GLU A C 1
ATOM 1385 O O . GLU A 1 171 ? -4.637 -2.634 -3.849 1.00 88.44 171 GLU A O 1
ATOM 1390 N N . GLY A 1 172 ? -6.736 -2.072 -3.298 1.00 89.62 172 GLY A N 1
ATOM 1391 C CA . GLY A 1 172 ? -7.377 -3.060 -4.165 1.00 89.62 172 GLY A CA 1
ATOM 1392 C C . GLY A 1 172 ? -7.014 -2.831 -5.633 1.00 89.62 172 GLY A C 1
ATOM 1393 O O . GLY A 1 172 ? -6.614 -3.768 -6.332 1.00 89.62 172 GLY A O 1
ATOM 1394 N N . TYR A 1 173 ? -7.037 -1.571 -6.080 1.00 87.69 173 TYR A N 1
ATOM 1395 C CA . TYR A 1 173 ? -6.571 -1.189 -7.410 1.00 87.69 173 TYR A CA 1
ATOM 1396 C C . TYR A 1 173 ? -5.095 -1.563 -7.617 1.00 87.69 173 TYR A C 1
ATOM 1398 O O . TYR A 1 173 ? -4.747 -2.196 -8.618 1.00 87.69 173 TYR A O 1
ATOM 1406 N N . GLN A 1 174 ? -4.213 -1.204 -6.679 1.00 83.94 174 GLN A N 1
ATOM 1407 C CA . GLN A 1 174 ? -2.776 -1.489 -6.780 1.00 83.94 174 GLN A CA 1
ATOM 1408 C C . GLN A 1 174 ? -2.471 -2.991 -6.745 1.00 83.94 174 GLN A C 1
ATOM 1410 O O . GLN A 1 174 ? -1.590 -3.463 -7.469 1.00 83.94 174 GLN A O 1
ATOM 1415 N N . SER A 1 175 ? -3.217 -3.761 -5.958 1.00 83.38 175 SER A N 1
ATOM 1416 C CA . SER A 1 175 ? -3.096 -5.218 -5.875 1.00 83.38 175 SER A CA 1
ATOM 1417 C C . SER A 1 175 ? -3.491 -5.882 -7.193 1.00 83.38 175 SER A C 1
ATOM 1419 O O . SER A 1 175 ? -2.795 -6.786 -7.679 1.00 83.38 175 SER A O 1
ATOM 1421 N N . PHE A 1 176 ? -4.551 -5.376 -7.823 1.00 85.25 176 PHE A N 1
ATOM 1422 C CA . PHE A 1 176 ? -5.055 -5.882 -9.091 1.00 85.25 176 PHE A CA 1
ATOM 1423 C C . PHE A 1 176 ? -4.151 -5.493 -10.274 1.00 85.25 176 PHE A C 1
ATOM 1425 O O . PHE A 1 176 ? -3.502 -6.361 -10.870 1.00 85.25 176 PHE A O 1
ATOM 1432 N N . TYR A 1 177 ? -4.030 -4.192 -10.552 1.00 79.06 177 TYR A N 1
ATOM 1433 C CA . TYR A 1 177 ? -3.326 -3.636 -11.716 1.00 79.06 177 TYR A CA 1
ATOM 1434 C C . TYR A 1 177 ? -1.804 -3.522 -11.534 1.00 79.06 177 TYR A C 1
ATOM 1436 O O . TYR A 1 177 ? -1.061 -3.381 -12.510 1.00 79.06 177 TYR A O 1
ATOM 1444 N N . GLY A 1 178 ? -1.306 -3.580 -10.298 1.00 70.94 178 GLY A N 1
ATOM 1445 C CA . GLY A 1 178 ? 0.090 -3.303 -9.966 1.00 70.94 178 GLY A CA 1
ATOM 1446 C C . GLY A 1 178 ? 0.450 -1.818 -9.924 1.00 70.94 178 GLY A C 1
ATOM 1447 O O . GLY A 1 178 ? -0.243 -0.970 -10.483 1.00 70.94 178 GLY A O 1
ATOM 1448 N N . ALA A 1 179 ? 1.603 -1.510 -9.324 1.00 63.00 179 ALA A N 1
ATOM 1449 C CA . ALA A 1 179 ? 2.171 -0.161 -9.292 1.00 63.00 179 ALA A CA 1
ATOM 1450 C C . ALA A 1 179 ? 2.544 0.323 -10.706 1.00 63.00 179 ALA A C 1
ATOM 1452 O O . ALA A 1 179 ? 3.316 -0.351 -11.394 1.00 63.00 179 ALA A O 1
ATOM 1453 N N . GLY A 1 180 ? 1.947 1.422 -11.186 1.00 58.72 180 GLY A N 1
ATOM 1454 C CA . GLY A 1 180 ? 2.357 2.099 -12.431 1.00 58.72 180 GLY A CA 1
ATOM 1455 C C . GLY A 1 180 ? 1.307 2.289 -13.538 1.00 58.72 180 GLY A C 1
ATOM 1456 O O . GLY A 1 180 ? 1.578 3.052 -14.449 1.00 58.72 180 GLY A O 1
ATOM 1457 N N . ILE A 1 181 ? 0.111 1.681 -13.486 1.00 58.59 181 ILE A N 1
ATOM 1458 C CA . ILE A 1 181 ? -0.914 1.937 -14.538 1.00 58.59 181 ILE A CA 1
ATOM 1459 C C . ILE A 1 181 ? -1.579 3.311 -14.368 1.00 58.59 181 ILE A C 1
ATOM 1461 O O . ILE A 1 181 ? -2.100 3.890 -15.305 1.00 58.59 181 ILE A O 1
ATOM 1465 N N . LEU A 1 182 ? -1.583 3.841 -13.155 1.00 57.44 182 LEU A N 1
ATOM 1466 C CA . LEU A 1 182 ? -2.605 4.787 -12.706 1.00 57.44 182 LEU A CA 1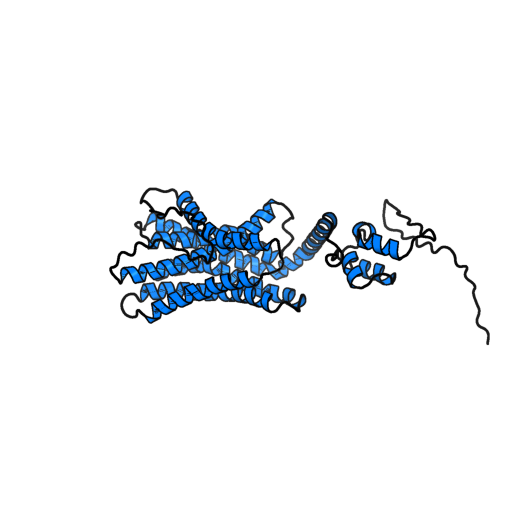
ATOM 1467 C C . LEU A 1 182 ? -2.208 6.270 -12.970 1.00 57.44 182 LEU A C 1
ATOM 1469 O O . LEU A 1 182 ? -2.796 7.186 -12.415 1.00 57.44 182 LEU A O 1
ATOM 1473 N N . GLY A 1 183 ? -1.262 6.503 -13.886 1.00 57.09 183 GLY A N 1
ATOM 1474 C CA . GLY A 1 183 ? -0.829 7.841 -14.314 1.00 57.09 183 GLY A CA 1
ATOM 1475 C C . GLY A 1 183 ? 0.391 8.388 -13.562 1.00 57.09 183 GLY A C 1
ATOM 1476 O O . GLY A 1 183 ? 0.625 8.067 -12.398 1.00 57.09 183 GLY A O 1
ATOM 1477 N N . ILE A 1 184 ? 1.156 9.265 -14.225 1.00 64.25 184 ILE A N 1
ATOM 1478 C CA . ILE A 1 184 ? 2.046 10.249 -13.566 1.00 64.25 184 ILE A CA 1
ATOM 1479 C C . ILE A 1 184 ? 1.223 11.469 -13.091 1.00 64.25 184 ILE A C 1
ATOM 1481 O O . ILE A 1 184 ? 1.755 12.389 -12.473 1.00 64.25 184 ILE A O 1
ATOM 1485 N N . ASP A 1 185 ? -0.091 11.473 -13.333 1.00 67.75 185 ASP A N 1
ATOM 1486 C CA . ASP A 1 185 ? -0.974 12.589 -13.017 1.00 67.75 185 ASP A CA 1
ATOM 1487 C C . ASP A 1 185 ? -0.832 13.026 -11.556 1.00 67.75 185 ASP A C 1
ATOM 1489 O O . ASP A 1 185 ? -0.948 12.234 -10.613 1.00 67.75 185 ASP A O 1
ATOM 1493 N N . THR A 1 186 ? -0.613 14.329 -11.362 1.00 71.06 186 THR A N 1
ATOM 1494 C CA . THR A 1 186 ? -0.405 14.960 -10.051 1.00 71.06 186 THR A CA 1
ATOM 1495 C C . THR A 1 186 ? -1.484 14.560 -9.040 1.00 71.06 186 THR A C 1
ATOM 1497 O O . THR A 1 186 ? -1.187 14.351 -7.861 1.00 71.06 186 THR A O 1
ATOM 1500 N N . GLY A 1 187 ? -2.728 14.390 -9.504 1.00 73.75 187 GLY A N 1
ATOM 1501 C CA . GLY A 1 187 ? -3.849 13.927 -8.688 1.00 73.75 187 GLY A CA 1
ATOM 1502 C C . GLY A 1 187 ? -3.617 12.542 -8.082 1.00 73.75 187 GLY A C 1
ATOM 1503 O O . GLY A 1 187 ? -3.807 12.360 -6.879 1.00 73.75 187 GLY A O 1
ATOM 1504 N N . MET A 1 188 ? -3.123 11.576 -8.859 1.00 72.25 188 MET A N 1
ATOM 1505 C CA . MET A 1 188 ? -2.856 10.236 -8.340 1.00 72.25 188 MET A CA 1
ATOM 1506 C C . MET A 1 188 ? -1.697 10.237 -7.339 1.00 72.25 188 MET A C 1
ATOM 1508 O O . MET A 1 188 ? -1.770 9.557 -6.313 1.00 72.25 188 MET A O 1
ATOM 1512 N N . LEU A 1 189 ? -0.637 11.013 -7.583 1.00 73.56 189 LEU A N 1
ATOM 1513 C CA . LEU A 1 189 ? 0.481 11.088 -6.639 1.00 73.56 189 LEU A CA 1
ATOM 1514 C C . LEU A 1 189 ? 0.019 11.599 -5.264 1.00 73.56 189 LEU A C 1
ATOM 1516 O O . LEU A 1 189 ? 0.475 11.105 -4.228 1.00 73.56 189 LEU A O 1
ATOM 1520 N N . ILE A 1 190 ? -0.907 12.562 -5.253 1.00 78.69 190 ILE A N 1
ATOM 1521 C CA . ILE A 1 190 ? -1.546 13.053 -4.028 1.00 78.69 190 ILE A CA 1
ATOM 1522 C C . ILE A 1 190 ? -2.352 11.931 -3.374 1.00 78.69 190 ILE A C 1
ATOM 1524 O O . ILE A 1 190 ? -2.148 11.662 -2.192 1.00 78.69 190 ILE A O 1
ATOM 1528 N N . VAL A 1 191 ? -3.202 11.245 -4.139 1.00 80.69 191 VAL A N 1
ATOM 1529 C CA . VAL A 1 191 ? -4.043 10.141 -3.652 1.00 80.69 191 VAL A CA 1
ATOM 1530 C C . VAL A 1 191 ? -3.200 9.007 -3.053 1.00 80.69 191 VAL A C 1
ATOM 1532 O O . VAL A 1 191 ? -3.517 8.525 -1.971 1.00 80.69 191 VAL A O 1
ATOM 1535 N N . CYS A 1 192 ? -2.082 8.638 -3.679 1.00 80.06 192 CYS A N 1
ATOM 1536 C CA . CYS A 1 192 ? -1.174 7.600 -3.185 1.00 80.06 192 CYS A CA 1
ATOM 1537 C C . CYS A 1 192 ? -0.445 8.012 -1.896 1.00 80.06 192 CYS A C 1
ATOM 1539 O O . CYS A 1 192 ? -0.275 7.205 -0.982 1.00 80.06 192 CYS A O 1
ATOM 1541 N N . LYS A 1 193 ? 0.010 9.267 -1.802 1.00 80.00 193 LYS A N 1
ATOM 1542 C CA . LYS A 1 193 ? 0.640 9.777 -0.572 1.00 80.00 193 LYS A CA 1
ATOM 1543 C C . LYS A 1 193 ? -0.377 9.897 0.558 1.00 80.00 193 LYS A C 1
ATOM 1545 O O . LYS A 1 193 ? -0.047 9.620 1.710 1.00 80.00 193 LYS A O 1
ATOM 1550 N N . LEU A 1 194 ? -1.595 10.319 0.224 1.00 80.38 194 LEU A N 1
ATOM 1551 C CA . LEU A 1 194 ? -2.692 10.455 1.166 1.00 80.38 194 LEU A CA 1
ATOM 1552 C C . LEU A 1 194 ? -3.143 9.089 1.682 1.00 80.38 194 LEU A C 1
ATOM 1554 O O . LEU A 1 194 ? -3.267 8.935 2.889 1.00 80.38 194 LEU A O 1
ATOM 1558 N N . SER A 1 195 ? -3.320 8.089 0.815 1.00 84.75 195 SER A N 1
ATOM 1559 C CA . SER A 1 195 ? -3.728 6.744 1.235 1.00 84.75 195 SER A CA 1
ATOM 1560 C C . SER A 1 195 ? -2.711 6.109 2.176 1.00 84.75 195 SER A C 1
ATOM 1562 O O . SER A 1 195 ? -3.087 5.593 3.224 1.00 84.75 195 SER A O 1
ATOM 1564 N N . TYR A 1 196 ? -1.420 6.225 1.858 1.00 83.00 196 TYR A N 1
ATOM 1565 C CA . TYR A 1 196 ? -0.354 5.739 2.727 1.00 83.00 196 TYR A CA 1
ATOM 1566 C C . TYR A 1 196 ? -0.387 6.441 4.088 1.00 83.00 196 TYR A C 1
ATOM 1568 O O . TYR A 1 196 ? -0.349 5.792 5.129 1.00 83.00 196 TYR A O 1
ATOM 1576 N N . PHE A 1 197 ? -0.515 7.768 4.097 1.00 81.62 197 PHE A N 1
ATOM 1577 C CA . PHE A 1 197 ? -0.628 8.534 5.335 1.00 81.62 197 PHE A CA 1
ATOM 1578 C C . PHE A 1 197 ? -1.840 8.109 6.174 1.00 81.62 197 PHE A C 1
ATOM 1580 O O . PHE A 1 197 ? -1.694 7.842 7.365 1.00 81.62 197 PHE A O 1
ATOM 1587 N N . LEU A 1 198 ? -3.017 8.006 5.555 1.00 83.00 198 LEU A N 1
ATOM 1588 C CA . LEU A 1 198 ? -4.258 7.620 6.222 1.00 83.00 198 LEU A CA 1
ATOM 1589 C C . LEU A 1 198 ? -4.202 6.195 6.779 1.00 83.00 198 LEU A C 1
ATOM 1591 O O . LEU A 1 198 ? -4.701 5.956 7.874 1.00 83.00 198 LEU A O 1
ATOM 1595 N N . PHE A 1 199 ? -3.553 5.269 6.072 1.00 85.00 199 PHE A N 1
ATOM 1596 C CA . PHE A 1 199 ? -3.367 3.892 6.523 1.00 85.00 199 PHE A CA 1
ATOM 1597 C C . PHE A 1 199 ? -2.602 3.818 7.856 1.00 85.00 199 PHE A C 1
ATOM 1599 O O . PHE A 1 199 ? -3.091 3.224 8.817 1.00 85.00 199 PHE A O 1
ATOM 1606 N N . TYR A 1 200 ? -1.446 4.484 7.960 1.00 81.50 200 TYR A N 1
ATOM 1607 C CA . TYR A 1 200 ? -0.669 4.500 9.209 1.00 81.50 200 TYR A CA 1
ATOM 1608 C C . TYR A 1 200 ? -1.292 5.377 10.296 1.00 81.50 200 TYR A C 1
ATOM 1610 O O . TYR A 1 200 ? -1.194 5.051 11.479 1.00 81.50 200 TYR A O 1
ATOM 1618 N N . ALA A 1 201 ? -1.947 6.475 9.916 1.00 80.44 201 ALA A N 1
ATOM 1619 C CA . ALA A 1 201 ? -2.685 7.304 10.859 1.00 80.44 201 ALA A CA 1
ATOM 1620 C C . ALA A 1 201 ? -3.816 6.497 11.520 1.00 80.44 201 ALA A C 1
ATOM 1622 O O . ALA A 1 201 ? -3.986 6.567 12.737 1.00 80.44 201 ALA A O 1
ATOM 1623 N N . SER A 1 202 ? -4.521 5.671 10.741 1.00 85.44 202 SER A N 1
ATOM 1624 C CA . SER A 1 202 ? -5.589 4.809 11.248 1.00 85.44 202 SER A CA 1
ATOM 1625 C C . SER A 1 202 ? -5.088 3.697 12.163 1.00 85.44 202 SER A C 1
ATOM 1627 O O . SER A 1 202 ? -5.639 3.473 13.246 1.00 85.44 202 SER A O 1
ATOM 1629 N N . PHE A 1 203 ? -3.979 3.064 11.780 1.00 84.50 203 PHE A N 1
ATOM 1630 C CA . PHE A 1 203 ? -3.268 2.108 12.622 1.00 84.50 203 PHE A CA 1
ATOM 1631 C C . PHE A 1 203 ? -2.897 2.712 13.987 1.00 84.50 203 PHE A C 1
ATOM 1633 O O . PHE A 1 203 ? -3.239 2.156 15.033 1.00 84.50 203 PHE A O 1
ATOM 1640 N N . GLY A 1 204 ? -2.265 3.891 13.987 1.00 80.62 204 GLY A N 1
ATOM 1641 C CA . GLY A 1 204 ? -1.878 4.588 15.215 1.00 80.62 204 GLY A CA 1
ATOM 1642 C C . GLY A 1 204 ? -3.078 4.992 16.074 1.00 80.62 204 GLY A C 1
ATOM 1643 O O . GLY A 1 204 ? -3.059 4.795 17.289 1.00 80.62 204 GLY A O 1
ATOM 1644 N N . CYS A 1 205 ? -4.144 5.502 15.454 1.00 81.81 205 CYS A N 1
ATOM 1645 C CA . CYS A 1 205 ? -5.365 5.880 16.164 1.00 81.81 205 CYS A CA 1
ATOM 1646 C C . CYS A 1 205 ? -6.066 4.682 16.813 1.00 81.81 205 CYS A C 1
ATOM 1648 O O . CYS A 1 205 ? -6.493 4.790 17.962 1.00 81.81 205 CYS A O 1
ATOM 1650 N N . SER A 1 206 ? -6.102 3.528 16.144 1.00 83.25 206 SER A N 1
ATOM 1651 C CA . SER A 1 206 ? -6.651 2.288 16.710 1.00 83.25 206 SER A CA 1
ATOM 1652 C C . SER A 1 206 ? -5.878 1.837 17.948 1.00 83.25 206 SER A C 1
ATOM 1654 O O . SER A 1 206 ? -6.476 1.570 18.989 1.00 83.25 206 SER A O 1
ATOM 1656 N N . ILE A 1 207 ? -4.546 1.825 17.870 1.00 80.62 207 ILE A N 1
ATOM 1657 C CA . ILE A 1 207 ? -3.674 1.449 18.989 1.00 80.62 207 ILE A CA 1
ATOM 1658 C C . ILE A 1 207 ? -3.861 2.383 20.185 1.00 80.62 207 ILE A C 1
ATOM 1660 O O . ILE A 1 207 ? -4.089 1.924 21.306 1.00 80.62 207 ILE A O 1
ATOM 1664 N N . ILE A 1 208 ? -3.772 3.696 19.955 1.00 79.25 208 ILE A N 1
ATOM 1665 C CA . ILE A 1 208 ? -3.886 4.690 21.026 1.00 79.25 208 ILE A CA 1
ATOM 1666 C C . ILE A 1 208 ? -5.271 4.604 21.669 1.00 79.25 208 ILE A C 1
ATOM 1668 O O . ILE A 1 208 ? -5.376 4.656 22.893 1.00 79.25 208 ILE A O 1
ATOM 1672 N N . ALA A 1 209 ? -6.325 4.415 20.871 1.00 81.81 209 ALA A N 1
ATOM 1673 C CA . ALA A 1 209 ? -7.676 4.249 21.387 1.00 81.81 209 ALA A CA 1
ATOM 1674 C C . ALA A 1 209 ? -7.830 2.961 22.209 1.00 81.81 209 ALA A C 1
ATOM 1676 O O . ALA A 1 209 ? -8.440 3.008 23.274 1.00 81.81 209 ALA A O 1
ATOM 1677 N N . MET A 1 210 ? -7.245 1.835 21.785 1.00 78.94 210 MET A N 1
ATOM 1678 C CA . MET A 1 210 ? -7.256 0.588 22.566 1.00 78.94 210 MET A CA 1
ATOM 1679 C C . MET A 1 210 ? -6.528 0.740 23.909 1.00 78.94 210 MET A C 1
ATOM 1681 O O . MET A 1 210 ? -7.045 0.302 24.937 1.00 78.94 210 MET A O 1
ATOM 1685 N N . VAL A 1 211 ? -5.371 1.410 23.932 1.00 78.19 211 VAL A N 1
ATOM 1686 C CA . VAL A 1 211 ? -4.636 1.702 25.177 1.00 78.19 211 VAL A CA 1
ATOM 1687 C C . VAL A 1 211 ? -5.437 2.644 26.074 1.00 78.19 211 VAL A C 1
ATOM 1689 O O . VAL A 1 211 ? -5.578 2.384 27.268 1.00 78.19 211 VAL A O 1
ATOM 1692 N N . ALA A 1 212 ? -6.008 3.709 25.509 1.00 78.38 212 ALA A N 1
ATOM 1693 C CA . ALA A 1 212 ? -6.831 4.661 26.248 1.00 78.38 212 ALA A CA 1
ATOM 1694 C C . ALA A 1 212 ? -8.074 3.991 26.853 1.00 78.38 212 ALA A C 1
ATOM 1696 O O . ALA A 1 212 ? -8.381 4.234 28.019 1.00 78.38 212 ALA A O 1
ATOM 1697 N N . LEU A 1 213 ? -8.738 3.106 26.100 1.00 77.81 213 LEU A N 1
ATOM 1698 C CA . LEU A 1 213 ? -9.842 2.283 26.596 1.00 77.81 213 LEU A CA 1
ATOM 1699 C C . LEU A 1 213 ? -9.386 1.366 27.738 1.00 77.81 213 LEU A C 1
ATOM 1701 O O . LEU A 1 213 ? -10.096 1.248 28.732 1.00 77.81 213 LEU A O 1
ATOM 1705 N N . GLY A 1 214 ? -8.202 0.755 27.637 1.00 73.50 214 GLY A N 1
ATOM 1706 C CA . GLY A 1 214 ? -7.616 -0.036 28.724 1.00 73.50 214 GLY A CA 1
ATOM 1707 C C . GLY A 1 214 ? -7.417 0.786 30.002 1.00 73.50 214 GLY A C 1
ATOM 1708 O O . GLY A 1 214 ? -7.889 0.395 31.071 1.00 73.50 214 GLY A O 1
ATOM 1709 N N . ILE A 1 215 ? -6.803 1.967 29.886 1.00 73.62 215 ILE A N 1
ATOM 1710 C CA . ILE A 1 215 ? -6.546 2.865 31.024 1.00 73.62 215 ILE A CA 1
ATOM 1711 C C . ILE A 1 215 ? -7.854 3.389 31.634 1.00 73.62 215 ILE A C 1
ATOM 1713 O O . ILE A 1 215 ? -7.983 3.420 32.857 1.00 73.62 215 ILE A O 1
ATOM 1717 N N . GLU A 1 216 ? -8.833 3.794 30.814 1.00 70.88 216 GLU A N 1
ATOM 1718 C CA . GLU A 1 216 ? -10.147 4.263 31.286 1.00 70.88 216 GLU A CA 1
ATOM 1719 C C . GLU A 1 216 ? -10.821 3.209 32.175 1.00 70.88 216 GLU A C 1
ATOM 1721 O O . GLU A 1 216 ? -11.421 3.545 33.198 1.00 70.88 216 GLU A O 1
ATOM 1726 N N . ARG A 1 217 ? -10.685 1.927 31.819 1.00 68.75 217 ARG A N 1
ATOM 1727 C CA . ARG A 1 217 ? -11.301 0.824 32.563 1.00 68.75 217 ARG A CA 1
ATOM 1728 C C . ARG A 1 217 ? -10.597 0.534 33.879 1.00 68.75 217 ARG A C 1
ATOM 1730 O O . ARG A 1 217 ? -11.289 0.401 34.882 1.00 68.75 217 ARG A O 1
ATOM 1737 N N . VAL A 1 218 ? -9.265 0.546 33.897 1.00 64.88 218 VAL A N 1
ATOM 1738 C CA . VAL A 1 218 ? -8.486 0.419 35.143 1.00 64.88 218 VAL A CA 1
ATOM 1739 C C . VAL A 1 218 ? -8.782 1.590 36.085 1.00 64.88 218 VAL A C 1
ATOM 1741 O O . VAL A 1 218 ? -8.984 1.407 37.282 1.00 64.88 218 VAL A O 1
ATOM 1744 N N . LYS A 1 219 ? -8.892 2.810 35.547 1.00 63.66 219 LYS A N 1
ATOM 1745 C CA . LYS A 1 219 ? -9.209 4.007 36.335 1.00 63.66 219 LYS A CA 1
ATOM 1746 C C . LYS A 1 219 ? -10.617 3.976 36.942 1.00 63.66 219 LYS A C 1
ATOM 1748 O O . LYS A 1 219 ? -10.808 4.510 38.021 1.00 63.66 219 LYS A O 1
ATOM 1753 N N . ASN A 1 220 ? -11.614 3.392 36.282 1.00 58.22 220 ASN A N 1
ATOM 1754 C CA . ASN A 1 220 ? -12.949 3.283 36.884 1.00 58.22 220 ASN A CA 1
ATOM 1755 C C . ASN A 1 220 ? -13.002 2.283 38.055 1.00 58.22 220 ASN A C 1
ATOM 1757 O O . ASN A 1 220 ? -13.904 2.391 38.880 1.00 58.22 220 ASN A O 1
ATOM 1761 N N . GLU A 1 221 ? -12.050 1.349 38.148 1.00 52.97 221 GLU A N 1
ATOM 1762 C CA . GLU A 1 221 ? -11.920 0.420 39.281 1.00 52.97 221 GLU A CA 1
ATOM 1763 C C . GLU A 1 221 ? -11.173 1.064 40.470 1.00 52.97 221 GLU A C 1
ATOM 1765 O O . GLU A 1 221 ? -11.492 0.791 41.625 1.00 52.97 221 GLU A O 1
ATOM 1770 N N . TYR A 1 222 ? -10.268 2.016 40.210 1.00 48.62 222 TYR A N 1
ATOM 1771 C CA . TYR A 1 222 ? -9.581 2.808 41.236 1.00 48.62 222 TYR A CA 1
ATOM 1772 C C . TYR A 1 222 ? -10.075 4.253 41.257 1.00 48.62 222 TYR A C 1
ATOM 1774 O O . TYR A 1 222 ? -9.673 5.047 40.414 1.00 48.62 222 TYR A O 1
ATOM 1782 N N . ILE A 1 223 ? -10.892 4.630 42.248 1.00 40.34 223 ILE A N 1
ATOM 1783 C CA . ILE A 1 223 ? -11.367 6.008 42.496 1.00 40.34 223 ILE A CA 1
ATOM 1784 C C . ILE A 1 223 ? -10.179 6.980 42.647 1.00 40.34 223 ILE A C 1
ATOM 1786 O O . ILE A 1 223 ? -9.779 7.346 43.746 1.00 40.34 223 ILE A O 1
ATOM 1790 N N . VAL A 1 224 ? -9.598 7.427 41.537 1.00 38.56 224 VAL A N 1
ATOM 1791 C CA . VAL A 1 224 ? -8.646 8.530 41.460 1.00 38.56 224 VAL A CA 1
ATOM 1792 C C . VAL A 1 224 ? -8.905 9.238 40.139 1.00 38.56 224 VAL A C 1
ATOM 1794 O O . VAL A 1 224 ? -8.684 8.716 39.045 1.00 38.56 224 VAL A O 1
ATOM 1797 N N . GLN A 1 225 ? -9.393 10.471 40.246 1.00 33.59 225 GLN A N 1
ATOM 1798 C CA . GLN A 1 225 ? -9.568 11.430 39.160 1.00 33.59 225 GLN A CA 1
ATOM 1799 C C . GLN A 1 225 ? -8.213 11.810 38.532 1.00 33.59 225 GLN A C 1
ATOM 1801 O O . GLN A 1 225 ? -7.726 12.928 38.673 1.00 33.59 225 GLN A O 1
ATOM 1806 N N . LEU A 1 226 ? -7.590 10.898 37.786 1.00 33.06 226 LEU A N 1
ATOM 1807 C CA . LEU A 1 226 ? -6.492 11.239 36.891 1.00 33.06 226 LEU A CA 1
ATOM 1808 C C . LEU A 1 226 ? -7.041 12.097 35.751 1.00 33.06 226 LEU A C 1
ATOM 1810 O O . LEU A 1 226 ? -7.639 11.594 34.795 1.00 33.06 226 LEU A O 1
ATOM 1814 N N . LYS A 1 227 ? -6.859 13.413 35.862 1.00 32.25 227 LYS A N 1
ATOM 1815 C CA . LYS A 1 227 ? -6.876 14.320 34.714 1.00 32.25 227 LYS A CA 1
ATOM 1816 C C . LYS A 1 227 ? -5.730 13.886 33.797 1.00 32.25 227 LYS A C 1
ATOM 1818 O O . LYS A 1 227 ? -4.603 14.338 33.970 1.00 32.25 227 LYS A O 1
ATOM 1823 N N . MET A 1 228 ? -5.993 12.966 32.867 1.00 30.55 228 MET A N 1
ATOM 1824 C CA . MET A 1 228 ? -5.020 12.614 31.837 1.00 30.55 228 MET A CA 1
ATOM 1825 C C . MET A 1 228 ? -4.828 13.834 30.937 1.00 30.55 228 MET A C 1
ATOM 1827 O O . MET A 1 228 ? -5.620 14.100 30.038 1.00 30.55 228 MET A O 1
ATOM 1831 N N . LYS A 1 229 ? -3.771 14.599 31.211 1.00 31.28 229 LYS A N 1
ATOM 1832 C CA . LYS A 1 229 ? -3.091 15.369 30.178 1.00 31.28 229 LYS A CA 1
ATOM 1833 C C . LYS A 1 229 ? -2.350 14.344 29.328 1.00 31.28 229 LYS A C 1
ATOM 1835 O O . LYS A 1 229 ? -1.479 13.643 29.832 1.00 31.28 229 LYS A O 1
ATOM 1840 N N . THR A 1 230 ? -2.750 14.207 28.072 1.00 30.50 230 THR A N 1
ATOM 1841 C CA . THR A 1 230 ? -2.078 13.345 27.101 1.00 30.50 230 THR A CA 1
ATOM 1842 C C . THR A 1 230 ? -0.666 13.880 26.877 1.00 30.50 230 THR A C 1
ATOM 1844 O O . THR A 1 230 ? -0.476 14.845 26.142 1.00 30.50 230 THR A O 1
ATOM 1847 N N . TYR A 1 231 ? 0.323 13.287 27.537 1.00 29.25 231 TYR A N 1
ATOM 1848 C CA . TYR A 1 231 ? 1.728 13.493 27.212 1.00 29.25 231 TYR A CA 1
ATOM 1849 C C . TYR A 1 231 ? 2.119 12.391 26.233 1.00 29.25 231 TYR A C 1
ATOM 1851 O O . TYR A 1 231 ? 2.326 11.242 26.616 1.00 29.25 231 TYR A O 1
ATOM 1859 N N . LEU A 1 232 ? 2.136 12.729 24.946 1.00 27.81 232 LEU A N 1
ATOM 1860 C CA . LEU A 1 232 ? 2.741 11.880 23.931 1.00 27.81 232 LEU A CA 1
ATOM 1861 C C . LEU A 1 232 ? 4.261 12.035 24.082 1.00 27.81 232 LEU A C 1
ATOM 1863 O O . LEU A 1 232 ? 4.802 13.095 23.772 1.00 27.81 232 LEU A O 1
ATOM 1867 N N . CYS A 1 233 ? 4.936 11.019 24.619 1.00 22.72 233 CYS A N 1
ATOM 1868 C CA . CYS A 1 233 ? 6.393 11.008 24.716 1.00 22.72 233 CYS A CA 1
ATOM 1869 C C . CYS A 1 233 ? 6.998 10.920 23.309 1.00 22.72 233 CYS A C 1
ATOM 1871 O O . CYS A 1 233 ? 6.925 9.878 22.662 1.00 22.72 233 CYS A O 1
ATOM 1873 N N . ILE A 1 234 ? 7.596 12.018 22.848 1.00 27.52 234 ILE A N 1
ATOM 1874 C CA . ILE A 1 234 ? 8.512 12.057 21.705 1.00 27.52 234 ILE A CA 1
ATOM 1875 C C . ILE A 1 234 ? 9.912 12.271 22.296 1.00 27.52 234 ILE A C 1
ATOM 1877 O O . ILE A 1 234 ? 10.081 13.246 23.035 1.00 27.52 234 ILE A O 1
ATOM 1881 N N . PRO A 1 235 ? 10.906 11.404 22.028 1.00 27.75 235 PRO A N 1
ATOM 1882 C CA . PRO A 1 235 ? 12.259 11.640 22.501 1.00 27.75 235 PRO A CA 1
ATOM 1883 C C . PRO A 1 235 ? 12.924 12.770 21.693 1.00 27.75 235 PRO A C 1
ATOM 1885 O O . PRO A 1 235 ? 13.014 12.726 20.468 1.00 27.75 235 PRO A O 1
ATOM 1888 N N . ASP A 1 236 ? 13.352 13.784 22.445 1.00 27.47 236 ASP A N 1
ATOM 1889 C CA . ASP A 1 236 ? 14.438 14.741 22.218 1.00 27.47 236 ASP A CA 1
ATOM 1890 C C . ASP A 1 236 ? 14.445 15.626 20.962 1.00 27.47 236 ASP A C 1
ATOM 1892 O O . ASP A 1 236 ? 15.217 15.455 20.018 1.00 27.47 236 ASP A O 1
ATOM 1896 N N . LYS A 1 237 ? 13.706 16.737 21.055 1.00 25.47 237 LYS A N 1
ATOM 1897 C CA . LYS A 1 237 ? 14.314 18.061 21.308 1.00 25.47 237 LYS A CA 1
ATOM 1898 C C . LYS A 1 237 ? 13.223 19.078 21.631 1.00 25.47 237 LYS A C 1
ATOM 1900 O O . LYS A 1 237 ? 12.268 19.237 20.876 1.00 25.47 237 LYS A O 1
ATOM 1905 N N . MET A 1 238 ? 13.396 19.755 22.764 1.00 31.09 238 MET A N 1
ATOM 1906 C CA . MET A 1 238 ? 12.561 20.852 23.246 1.00 31.09 238 MET A CA 1
ATOM 1907 C C . MET A 1 238 ? 12.320 21.895 22.147 1.00 31.09 238 MET A C 1
ATOM 1909 O O . MET A 1 238 ? 13.182 22.713 21.837 1.00 31.09 238 MET A O 1
ATOM 1913 N N . VAL A 1 239 ? 11.114 21.879 21.593 1.00 28.59 239 VAL A N 1
ATOM 1914 C CA . VAL A 1 239 ? 10.429 23.081 21.133 1.00 28.59 239 VAL A CA 1
ATOM 1915 C C . VAL A 1 239 ? 9.166 23.123 21.972 1.00 28.59 239 VAL A C 1
ATOM 1917 O O . VAL A 1 239 ? 8.352 22.202 21.893 1.00 28.59 239 VAL A O 1
ATOM 1920 N N . ASP A 1 240 ? 9.040 24.152 22.808 1.00 25.53 240 ASP A N 1
ATOM 1921 C CA . ASP A 1 240 ? 7.845 24.464 23.594 1.00 25.53 240 ASP A CA 1
ATOM 1922 C C . ASP A 1 240 ? 6.670 24.769 22.654 1.00 25.53 240 ASP A C 1
ATOM 1924 O O . ASP A 1 240 ? 6.242 25.909 22.466 1.00 25.53 240 ASP A O 1
ATOM 1928 N N . LEU A 1 241 ? 6.123 23.732 22.026 1.00 27.19 241 LEU A N 1
ATOM 1929 C CA . LEU A 1 241 ? 4.823 23.806 21.401 1.00 27.19 241 LEU A CA 1
ATOM 1930 C C . LEU A 1 241 ? 3.807 23.586 22.520 1.00 27.19 241 LEU A C 1
ATOM 1932 O O . LEU A 1 241 ? 3.492 22.454 22.890 1.00 27.19 241 LEU A O 1
ATOM 1936 N N . LYS A 1 242 ? 3.305 24.691 23.082 1.00 26.72 242 LYS A N 1
ATOM 1937 C CA . LYS A 1 242 ? 2.076 24.699 23.884 1.00 26.72 242 LYS A CA 1
ATOM 1938 C C . LYS A 1 242 ? 0.960 24.085 23.036 1.00 26.72 242 LYS A C 1
ATOM 1940 O O . LYS A 1 242 ? 0.263 24.795 22.314 1.00 26.72 242 LYS A O 1
ATOM 1945 N N . LEU A 1 243 ? 0.766 22.770 23.127 1.00 31.00 243 LEU A N 1
ATOM 1946 C CA . LEU A 1 243 ? -0.513 22.190 22.750 1.00 31.00 243 LEU A CA 1
ATOM 1947 C C . LEU A 1 243 ? -1.587 22.862 23.618 1.00 31.00 243 LEU A C 1
ATOM 1949 O O . LEU A 1 243 ? -1.352 23.067 24.819 1.00 31.00 243 LEU A O 1
ATOM 1953 N N . PRO A 1 244 ? -2.765 23.193 23.060 1.00 30.61 244 PRO A N 1
ATOM 1954 C CA . PRO A 1 244 ? -3.911 23.544 23.877 1.00 30.61 244 PRO A CA 1
ATOM 1955 C C . PRO A 1 244 ? -4.167 22.361 24.813 1.00 30.61 244 PRO A C 1
ATOM 1957 O O . PRO A 1 244 ? -4.610 21.288 24.415 1.00 30.61 244 PRO A O 1
ATOM 1960 N N . THR A 1 245 ? -3.804 22.548 26.079 1.00 31.39 245 THR A N 1
ATOM 1961 C CA . THR A 1 245 ? -3.650 21.516 27.120 1.00 31.39 245 THR A CA 1
ATOM 1962 C C . THR A 1 245 ? -4.989 21.024 27.666 1.00 31.39 245 THR A C 1
ATOM 1964 O O . THR A 1 245 ? -5.078 20.437 28.740 1.00 31.39 245 THR A O 1
ATOM 1967 N N . THR A 1 246 ? -6.048 21.270 26.913 1.00 29.39 246 THR A N 1
ATOM 1968 C CA . THR A 1 246 ? -7.414 20.864 27.177 1.00 29.39 246 THR A CA 1
ATOM 1969 C C . THR A 1 246 ? -8.110 20.819 25.825 1.00 29.39 246 THR A C 1
ATOM 1971 O O . THR A 1 246 ? -8.677 21.808 25.374 1.00 29.39 246 THR A O 1
ATOM 1974 N N . VAL A 1 247 ? -8.143 19.647 25.186 1.00 34.62 247 VAL A N 1
ATOM 1975 C CA . VAL A 1 247 ? -9.350 19.317 24.422 1.00 34.62 247 VAL A CA 1
ATOM 1976 C C . VAL A 1 247 ? -10.405 19.037 25.484 1.00 34.62 247 VAL A C 1
ATOM 1978 O O . VAL A 1 247 ? -10.704 17.897 25.830 1.00 34.62 247 VAL A O 1
ATOM 1981 N N . THR A 1 248 ? -10.933 20.102 26.087 1.00 29.84 248 THR A N 1
ATOM 1982 C CA . THR A 1 248 ? -12.263 20.020 26.655 1.00 29.84 248 THR A CA 1
ATOM 1983 C C . THR A 1 248 ? -13.145 19.726 25.452 1.00 29.84 248 THR A C 1
ATOM 1985 O O . THR A 1 248 ? -13.438 20.588 24.616 1.00 29.84 248 THR A O 1
ATOM 1988 N N . LEU A 1 249 ? -13.562 18.466 25.323 1.00 34.66 249 LEU A N 1
ATOM 1989 C CA . LEU A 1 249 ? -14.789 18.160 24.611 1.00 34.66 249 LEU A CA 1
ATOM 1990 C C . LEU A 1 249 ? -15.918 18.790 25.430 1.00 34.66 249 LEU A C 1
ATOM 1992 O O . LEU A 1 249 ? -16.647 18.111 26.139 1.00 34.66 249 LEU A O 1
ATOM 1996 N N . LYS A 1 250 ? -15.983 20.130 25.405 1.00 32.59 250 LYS A N 1
ATOM 1997 C CA . LYS A 1 250 ? -17.105 20.899 25.905 1.00 32.59 250 LYS A CA 1
ATOM 1998 C C . LYS A 1 250 ? -18.310 20.312 25.200 1.00 32.59 250 LYS A C 1
ATOM 2000 O O . LYS A 1 250 ? -18.260 20.082 23.986 1.00 32.59 250 LYS A O 1
ATOM 2005 N N . GLU A 1 251 ? -19.313 20.011 26.003 1.00 38.41 251 GLU A N 1
ATOM 2006 C CA . GLU A 1 251 ? -20.507 19.231 25.713 1.00 38.41 251 GLU A CA 1
ATOM 2007 C C . GLU A 1 251 ? -21.441 19.910 24.693 1.00 38.41 251 GLU A C 1
ATOM 2009 O O . GLU A 1 251 ? -22.635 19.652 24.676 1.00 38.41 251 GLU A O 1
ATOM 2014 N N . ASP A 1 252 ? -20.906 20.756 23.818 1.00 37.12 252 ASP A N 1
ATOM 2015 C CA . ASP A 1 252 ? -21.633 21.512 22.812 1.00 37.12 252 ASP A CA 1
ATOM 2016 C C . ASP A 1 252 ? -21.900 20.683 21.555 1.00 37.12 252 ASP A C 1
ATOM 2018 O O . ASP A 1 252 ? -21.161 19.746 21.234 1.00 37.12 252 ASP A O 1
ATOM 2022 N N . ASN A 1 253 ? -22.986 21.039 20.866 1.00 40.91 253 ASN A N 1
ATOM 2023 C CA . ASN A 1 253 ? -23.491 20.495 19.599 1.00 40.91 253 ASN A CA 1
ATOM 2024 C C . ASN A 1 253 ? -22.494 20.658 18.435 1.00 40.91 253 ASN A C 1
ATOM 2026 O O . ASN A 1 253 ? -22.774 21.326 17.442 1.00 40.91 253 ASN A O 1
ATOM 2030 N N . ARG A 1 254 ? -21.306 20.066 18.539 1.00 45.03 254 ARG A N 1
ATOM 2031 C CA . ARG A 1 254 ? -20.341 20.079 17.444 1.00 45.03 254 ARG A CA 1
ATOM 2032 C C . ARG A 1 254 ? -20.811 19.176 16.315 1.00 45.03 254 ARG A C 1
ATOM 2034 O O . ARG A 1 254 ? -21.164 18.016 16.527 1.00 45.03 254 ARG A O 1
ATOM 2041 N N . ASN A 1 255 ? -20.789 19.734 15.109 1.00 48.59 255 ASN A N 1
ATOM 2042 C CA . ASN A 1 255 ? -21.109 19.031 13.878 1.00 48.59 255 ASN A CA 1
ATOM 2043 C C . ASN A 1 255 ? -20.167 17.832 13.694 1.00 48.59 255 ASN A C 1
ATOM 2045 O O . ASN A 1 255 ? -18.983 17.904 14.021 1.00 48.59 255 ASN A O 1
ATOM 2049 N N . PHE A 1 256 ? -20.681 16.742 13.118 1.00 41.34 256 PHE A N 1
ATOM 2050 C CA . PHE A 1 256 ? -19.923 15.525 12.788 1.00 41.34 256 PHE A CA 1
ATOM 2051 C C . PHE A 1 256 ? -18.576 15.825 12.110 1.00 41.34 256 PHE A C 1
ATOM 2053 O O . PHE A 1 256 ? -17.563 15.218 12.445 1.00 41.34 256 PHE A O 1
ATOM 2060 N N . PHE A 1 257 ? -18.551 16.819 11.217 1.00 38.97 257 PHE A N 1
ATOM 2061 C CA . PHE A 1 257 ? -17.343 17.263 10.528 1.00 38.97 257 PHE A CA 1
ATOM 2062 C C . PHE A 1 257 ? -16.285 17.869 11.453 1.00 38.97 257 PHE A C 1
ATOM 2064 O O . PHE A 1 257 ? -15.106 17.675 11.190 1.00 38.97 257 PHE A O 1
ATOM 2071 N N . GLU A 1 258 ? -16.656 18.544 12.543 1.00 46.84 258 GLU A N 1
ATOM 2072 C CA . GLU A 1 258 ? -15.679 19.060 13.510 1.00 46.84 258 GLU A CA 1
ATOM 2073 C C . GLU A 1 258 ? -15.080 17.944 14.361 1.00 46.84 258 GLU A C 1
ATOM 2075 O O . GLU A 1 258 ? -13.876 17.933 14.589 1.00 46.84 258 GLU A O 1
ATOM 2080 N N . VAL A 1 259 ? -15.890 16.971 14.790 1.00 49.66 259 VAL A N 1
ATOM 2081 C CA . VAL A 1 259 ? -15.383 15.789 15.509 1.00 49.66 259 VAL A CA 1
ATOM 2082 C C . VAL A 1 259 ? -14.459 14.983 14.601 1.00 49.66 259 VAL A C 1
ATOM 2084 O O . VAL A 1 259 ? -13.365 14.607 15.017 1.00 49.66 259 VAL A O 1
ATOM 2087 N N . LEU A 1 260 ? -14.856 14.785 13.342 1.00 45.88 260 LEU A N 1
ATOM 2088 C CA . LEU A 1 260 ? -14.024 14.154 12.326 1.00 45.88 260 LEU A CA 1
ATOM 2089 C C . LEU A 1 260 ? -12.729 14.949 12.111 1.00 45.88 260 LEU A C 1
ATOM 2091 O O . LEU A 1 260 ? -11.666 14.348 12.059 1.00 45.88 260 LEU A O 1
ATOM 2095 N N . PHE A 1 261 ? -12.788 16.282 12.050 1.00 50.75 261 PHE A N 1
ATOM 2096 C CA . PHE A 1 261 ? -11.619 17.147 11.875 1.00 50.75 261 PHE A CA 1
ATOM 2097 C C . PHE A 1 261 ? -10.669 17.116 13.079 1.00 50.75 261 PHE A C 1
ATOM 2099 O O . PHE A 1 261 ? -9.456 17.094 12.890 1.00 50.75 261 PHE A O 1
ATOM 2106 N N . GLU A 1 262 ? -11.182 17.057 14.309 1.00 57.28 262 GLU A N 1
ATOM 2107 C CA . GLU A 1 262 ? -10.365 16.913 15.522 1.00 57.28 262 GLU A CA 1
ATOM 2108 C C . GLU A 1 262 ? -9.741 15.514 15.633 1.00 57.28 262 GLU A C 1
ATOM 2110 O O . GLU A 1 262 ? -8.561 15.394 15.965 1.00 57.28 262 GLU A O 1
ATOM 2115 N N . VAL A 1 263 ? -10.474 14.458 15.264 1.00 52.47 263 VAL A N 1
ATOM 2116 C CA . VAL A 1 263 ? -9.913 13.104 15.113 1.00 52.47 263 VAL A CA 1
ATOM 2117 C C . VAL A 1 263 ? -8.839 13.099 14.030 1.00 52.47 263 VAL A C 1
ATOM 2119 O O . VAL A 1 263 ? -7.746 12.586 14.253 1.00 52.47 263 VAL A O 1
ATOM 2122 N N . PHE A 1 264 ? -9.090 13.746 12.892 1.00 53.31 264 PHE A N 1
ATOM 2123 C CA . PHE A 1 264 ? -8.096 13.931 11.842 1.00 53.31 264 PHE A CA 1
ATOM 2124 C C . PHE A 1 264 ? -6.889 14.710 12.340 1.00 53.31 264 PHE A C 1
ATOM 2126 O O . PHE A 1 264 ? -5.790 14.330 11.980 1.00 53.31 264 PHE A O 1
ATOM 2133 N N . LYS A 1 265 ? -7.030 15.750 13.170 1.00 57.28 265 LYS A N 1
ATOM 2134 C CA . LYS A 1 265 ? -5.886 16.452 13.775 1.00 57.28 265 LYS A CA 1
ATOM 2135 C C . LYS A 1 265 ? -5.098 15.539 14.704 1.00 57.28 265 LYS A C 1
ATOM 2137 O O . LYS A 1 265 ? -3.873 15.575 14.650 1.00 57.28 265 LYS A O 1
ATOM 2142 N N . LEU A 1 266 ? -5.771 14.715 15.507 1.00 54.09 266 LEU A N 1
ATOM 2143 C CA . LEU A 1 266 ? -5.138 13.762 16.421 1.00 54.09 266 LEU A CA 1
ATOM 2144 C C . LEU A 1 266 ? -4.377 12.673 15.646 1.00 54.09 266 LEU A C 1
ATOM 2146 O O . LEU A 1 266 ? -3.181 12.472 15.864 1.00 54.09 266 LEU A O 1
ATOM 2150 N N . CYS A 1 267 ? -5.039 12.045 14.671 1.00 48.84 267 CYS A N 1
ATOM 2151 C CA . CYS A 1 267 ? -4.450 11.050 13.778 1.00 48.84 267 CYS A CA 1
ATOM 2152 C C . CYS A 1 267 ? -3.391 11.669 12.862 1.00 48.84 267 CYS A C 1
ATOM 2154 O O . CYS A 1 267 ? -2.385 11.032 12.566 1.00 48.84 267 CYS A O 1
ATOM 2156 N N . ALA A 1 268 ? -3.557 12.928 12.452 1.00 50.06 268 ALA A N 1
ATOM 2157 C CA . ALA A 1 268 ? -2.578 13.652 11.662 1.00 50.06 268 ALA A CA 1
ATOM 2158 C C . ALA A 1 268 ? -1.415 14.163 12.492 1.00 50.06 268 ALA A C 1
ATOM 2160 O O . ALA A 1 268 ? -0.368 14.335 11.904 1.00 50.06 268 ALA A O 1
ATOM 2161 N N . HIS A 1 269 ? -1.539 14.386 13.801 1.00 56.25 269 HIS A N 1
ATOM 2162 C CA . HIS A 1 269 ? -0.405 14.650 14.692 1.00 56.25 269 HIS A CA 1
ATOM 2163 C C . HIS A 1 269 ? 0.375 13.365 14.966 1.00 56.25 269 HIS A C 1
ATOM 2165 O O . HIS A 1 269 ? 1.598 13.368 14.828 1.00 56.25 269 HIS A O 1
ATOM 2171 N N . ALA A 1 270 ? -0.321 12.253 15.228 1.00 50.44 270 ALA A N 1
ATOM 2172 C CA . ALA A 1 270 ? 0.296 10.927 15.262 1.00 50.44 270 ALA A CA 1
ATOM 2173 C C . ALA A 1 270 ? 0.997 10.611 13.923 1.00 50.44 270 ALA A C 1
ATOM 2175 O O . ALA A 1 270 ? 2.136 10.154 13.901 1.00 50.44 270 ALA A O 1
ATOM 2176 N N . GLY A 1 271 ? 0.359 10.958 12.802 1.00 43.03 271 GLY A N 1
ATOM 2177 C CA . GLY A 1 271 ? 0.898 10.840 11.448 1.00 43.03 271 GLY A CA 1
ATOM 2178 C C . GLY A 1 271 ? 1.957 11.885 11.067 1.00 43.03 271 GLY A C 1
ATOM 2179 O O . GLY A 1 271 ? 2.821 11.599 10.243 1.00 43.03 271 GLY A O 1
ATOM 2180 N N . LEU A 1 272 ? 1.940 13.098 11.631 1.00 43.78 272 LEU A N 1
ATOM 2181 C CA . LEU A 1 272 ? 2.937 14.149 11.377 1.00 43.78 272 LEU A CA 1
ATOM 2182 C C . LEU A 1 272 ? 4.223 13.863 12.136 1.00 43.78 272 LEU A C 1
ATOM 2184 O O . LEU A 1 272 ? 5.280 14.169 11.595 1.00 43.78 272 LEU A O 1
ATOM 2188 N N . GLY A 1 273 ? 4.149 13.248 13.321 1.00 47.25 273 GLY A N 1
ATOM 2189 C CA . GLY A 1 273 ? 5.321 12.653 13.966 1.00 47.25 273 GLY A CA 1
ATOM 2190 C C . GLY A 1 273 ? 6.022 11.680 13.013 1.00 47.25 273 GLY A C 1
ATOM 2191 O O . GLY A 1 273 ? 7.224 11.785 12.794 1.00 47.25 273 GLY A O 1
ATOM 2192 N N . LEU A 1 274 ? 5.244 10.846 12.309 1.00 39.41 274 LEU A N 1
ATOM 2193 C CA . LEU A 1 274 ? 5.755 9.938 11.273 1.00 39.41 274 LEU A CA 1
ATOM 2194 C C . LEU A 1 274 ? 6.291 10.685 10.027 1.00 39.41 274 LEU A C 1
ATOM 2196 O O . LEU A 1 274 ? 7.267 10.255 9.415 1.00 39.41 274 LEU A O 1
ATOM 2200 N N . ARG A 1 275 ? 5.692 11.826 9.645 1.00 39.06 275 ARG A N 1
ATOM 2201 C CA . ARG A 1 275 ? 6.032 12.580 8.416 1.00 39.06 275 ARG A CA 1
ATOM 2202 C C . ARG A 1 275 ? 7.190 13.574 8.569 1.00 39.06 275 ARG A C 1
ATOM 2204 O O . ARG A 1 275 ? 7.940 13.759 7.610 1.00 39.06 275 ARG A O 1
ATOM 2211 N N . LEU A 1 276 ? 7.339 14.229 9.723 1.00 40.50 276 LEU A N 1
ATOM 2212 C CA . LEU A 1 276 ? 8.474 15.118 10.016 1.00 40.50 276 LEU A CA 1
ATOM 2213 C C . LEU A 1 276 ? 9.783 14.322 10.072 1.00 40.50 276 LEU A C 1
ATOM 2215 O O . LEU A 1 276 ? 10.808 14.816 9.605 1.00 40.50 276 LEU A O 1
ATOM 2219 N N . GLN A 1 277 ? 9.725 13.063 10.510 1.00 39.44 277 GLN A N 1
ATOM 2220 C CA . GLN A 1 277 ? 10.863 12.148 10.451 1.00 39.44 277 GLN A CA 1
ATOM 2221 C C . GLN A 1 277 ? 11.132 11.680 9.010 1.00 39.44 277 GLN A C 1
ATOM 2223 O O . GLN A 1 277 ? 12.262 11.759 8.538 1.00 39.44 277 GLN A O 1
ATOM 2228 N N . GLN A 1 278 ? 10.089 11.361 8.230 1.00 35.38 278 GLN A N 1
ATOM 2229 C CA . GLN A 1 278 ? 10.235 10.974 6.818 1.00 35.38 278 GLN A CA 1
ATOM 2230 C C . GLN A 1 278 ? 10.757 12.103 5.899 1.00 35.38 278 GLN A C 1
ATOM 2232 O O . GLN A 1 278 ? 11.459 11.818 4.931 1.00 35.38 278 GLN A O 1
ATOM 2237 N N . ARG A 1 279 ? 10.471 13.386 6.187 1.00 33.59 279 ARG A N 1
ATOM 2238 C CA . ARG A 1 279 ? 11.074 14.531 5.465 1.00 33.59 279 ARG A CA 1
ATOM 2239 C C . ARG A 1 279 ? 12.542 14.773 5.821 1.00 33.59 279 ARG A C 1
ATOM 2241 O O . ARG A 1 279 ? 13.252 15.338 4.996 1.00 33.59 279 ARG A O 1
ATOM 2248 N N . ARG A 1 280 ? 13.013 14.338 6.994 1.00 30.70 280 ARG A N 1
ATOM 2249 C CA . ARG A 1 280 ? 14.448 14.367 7.324 1.00 30.70 280 ARG A CA 1
ATOM 2250 C C . ARG A 1 280 ? 15.241 13.327 6.518 1.00 30.70 280 ARG A C 1
ATOM 2252 O O . ARG A 1 280 ? 16.429 13.512 6.307 1.00 30.70 280 ARG A O 1
ATOM 2259 N N . MET A 1 281 ? 14.560 12.301 5.996 1.00 32.00 281 MET A N 1
ATOM 2260 C CA . MET A 1 281 ? 15.152 11.172 5.267 1.00 32.00 281 MET A CA 1
ATOM 2261 C C . MET A 1 281 ? 15.119 11.286 3.733 1.00 32.00 281 MET A C 1
ATOM 2263 O O . MET A 1 281 ? 15.619 10.402 3.048 1.00 32.00 281 MET A O 1
ATOM 2267 N N . SER A 1 282 ? 14.563 12.354 3.143 1.00 32.97 282 SER A N 1
ATOM 2268 C CA . SER A 1 282 ? 14.594 12.528 1.675 1.00 32.97 282 SER A CA 1
ATOM 2269 C C . SER A 1 282 ? 15.883 13.172 1.145 1.00 32.97 282 SER A C 1
ATOM 2271 O O . SER A 1 282 ? 15.979 13.421 -0.054 1.00 32.97 282 SER A O 1
ATOM 2273 N N . GLY A 1 283 ? 16.843 13.478 2.025 1.00 29.12 283 GLY A N 1
ATOM 2274 C CA . GLY A 1 283 ? 18.143 14.056 1.669 1.00 29.12 283 GLY A CA 1
ATOM 2275 C C . GLY A 1 283 ? 19.322 13.086 1.751 1.00 29.12 283 GLY A C 1
ATOM 2276 O O . GLY A 1 283 ? 20.363 13.380 1.178 1.00 29.12 283 GLY A O 1
ATOM 2277 N N . GLU A 1 284 ? 19.180 11.932 2.407 1.00 32.84 284 GLU A N 1
ATOM 2278 C CA . GLU A 1 284 ? 20.318 11.047 2.652 1.00 32.84 284 GLU A CA 1
ATOM 2279 C C . GLU A 1 284 ? 19.854 9.592 2.768 1.00 32.84 284 GLU A C 1
ATOM 2281 O O . GLU A 1 284 ? 18.939 9.269 3.521 1.00 32.84 284 GLU A O 1
ATOM 2286 N N . MET A 1 285 ? 20.473 8.715 1.976 1.00 35.28 285 MET A N 1
ATOM 2287 C CA . MET A 1 285 ? 20.213 7.272 1.880 1.00 35.28 285 MET A CA 1
ATOM 2288 C C . MET A 1 285 ? 20.779 6.531 3.105 1.00 35.28 285 MET A C 1
ATOM 2290 O O . MET A 1 285 ? 21.570 5.597 2.979 1.00 35.28 285 MET A O 1
ATOM 2294 N N . ARG A 1 286 ? 20.466 7.026 4.305 1.00 35.31 286 ARG A N 1
ATOM 2295 C CA . ARG A 1 286 ? 20.989 6.521 5.572 1.00 35.31 286 ARG A CA 1
ATOM 2296 C C . ARG A 1 286 ? 20.040 6.926 6.706 1.00 35.31 286 ARG A C 1
ATOM 2298 O O . ARG A 1 286 ? 20.246 7.965 7.313 1.00 35.31 286 ARG A O 1
ATOM 2305 N N . ASP A 1 287 ? 18.955 6.169 6.896 1.00 42.16 287 ASP A N 1
ATOM 2306 C CA . ASP A 1 287 ? 18.677 5.457 8.158 1.00 42.16 287 ASP A CA 1
ATOM 2307 C C . ASP A 1 287 ? 17.359 4.651 8.071 1.00 42.16 287 ASP A C 1
ATOM 2309 O O . ASP A 1 287 ? 16.287 5.101 8.471 1.00 42.16 287 ASP A O 1
ATOM 2313 N N . ASP A 1 288 ? 17.415 3.417 7.556 1.00 50.25 288 ASP A N 1
ATOM 2314 C CA . ASP A 1 288 ? 16.280 2.483 7.670 1.00 50.25 288 ASP A CA 1
ATOM 2315 C C . ASP A 1 288 ? 15.988 2.121 9.150 1.00 50.25 288 ASP A C 1
ATOM 2317 O O . ASP A 1 288 ? 14.884 1.680 9.482 1.00 50.25 288 ASP A O 1
ATOM 2321 N N . THR A 1 289 ? 16.945 2.377 10.057 1.00 48.19 289 THR A N 1
ATOM 2322 C CA . THR A 1 289 ? 16.899 2.066 11.496 1.00 48.19 289 THR A CA 1
ATOM 2323 C C . THR A 1 289 ? 15.731 2.729 12.229 1.00 48.19 289 THR A C 1
ATOM 2325 O O . THR A 1 289 ? 15.020 2.078 13.003 1.00 48.19 289 THR A O 1
ATOM 2328 N N . ASP A 1 290 ? 15.462 3.998 11.927 1.00 46.03 290 ASP A N 1
ATOM 2329 C CA . ASP A 1 290 ? 14.396 4.788 12.556 1.00 46.03 290 ASP A CA 1
ATOM 2330 C C . ASP A 1 290 ? 12.998 4.265 12.209 1.00 46.03 290 ASP A C 1
ATOM 2332 O O . ASP A 1 290 ? 12.090 4.240 13.049 1.00 46.03 290 ASP A O 1
ATOM 2336 N N . GLN A 1 291 ? 12.816 3.788 10.974 1.00 52.50 291 GLN A N 1
ATOM 2337 C CA . GLN A 1 291 ? 11.548 3.201 10.555 1.00 52.50 291 GLN A CA 1
ATOM 2338 C C . GLN A 1 291 ? 11.269 1.886 11.301 1.00 52.50 291 GLN A C 1
ATOM 2340 O O . GLN A 1 291 ? 10.101 1.570 11.564 1.00 52.50 291 GLN A O 1
ATOM 2345 N N . TYR A 1 292 ? 12.314 1.138 11.677 1.00 55.62 292 TYR A N 1
ATOM 2346 C CA . TYR A 1 292 ? 12.162 -0.091 12.452 1.00 55.62 292 TYR A CA 1
ATOM 2347 C C . TYR A 1 292 ? 11.764 0.180 13.902 1.00 55.62 292 TYR A C 1
ATOM 2349 O O . TYR A 1 292 ? 10.838 -0.461 14.403 1.00 55.62 292 TYR A O 1
ATOM 2357 N N . ILE A 1 293 ? 12.408 1.142 14.568 1.00 54.38 293 ILE A N 1
ATOM 2358 C CA . ILE A 1 293 ? 12.129 1.457 15.980 1.00 54.38 293 ILE A CA 1
ATOM 2359 C C . ILE A 1 293 ? 10.669 1.878 16.155 1.00 54.38 293 ILE A C 1
ATOM 2361 O O . ILE A 1 293 ? 9.990 1.395 17.060 1.00 54.38 293 ILE A O 1
ATOM 2365 N N . ILE A 1 294 ? 10.151 2.709 15.250 1.00 56.59 294 ILE A N 1
ATOM 2366 C CA . ILE A 1 294 ? 8.772 3.205 15.317 1.00 56.59 294 ILE A CA 1
ATOM 2367 C C . ILE A 1 294 ? 7.762 2.073 15.137 1.00 56.59 294 ILE A C 1
ATOM 2369 O O . ILE A 1 294 ? 6.846 1.926 15.947 1.00 56.59 294 ILE A O 1
ATOM 2373 N N . LYS A 1 295 ? 7.926 1.251 14.095 1.00 60.59 295 LYS A N 1
ATOM 2374 C CA . LYS A 1 295 ? 7.019 0.125 13.845 1.00 60.59 295 LYS A CA 1
ATOM 2375 C C . LYS A 1 295 ? 7.083 -0.901 14.989 1.00 60.59 295 LYS A C 1
ATOM 2377 O O . LYS A 1 295 ? 6.078 -1.547 15.280 1.00 60.59 295 LYS A O 1
ATOM 2382 N N . LEU A 1 296 ? 8.249 -1.056 15.633 1.00 58.09 296 LEU A N 1
ATOM 2383 C CA . LEU A 1 296 ? 8.456 -2.050 16.683 1.00 58.09 296 LEU A CA 1
ATOM 2384 C C . LEU A 1 296 ? 7.794 -1.539 17.950 1.00 58.09 296 LEU A C 1
ATOM 2386 O O . LEU A 1 296 ? 6.962 -2.241 18.505 1.00 58.09 296 LEU A O 1
ATOM 2390 N N . PHE A 1 297 ? 8.057 -0.284 18.317 1.00 59.00 297 PHE A N 1
ATOM 2391 C CA . PHE A 1 297 ? 7.413 0.409 19.428 1.00 59.00 297 PHE A CA 1
ATOM 2392 C C . PHE A 1 297 ? 5.884 0.405 19.301 1.00 59.00 297 PHE A C 1
ATOM 2394 O O . PHE A 1 297 ? 5.191 0.102 20.268 1.00 59.00 297 PHE A O 1
ATOM 2401 N N . GLN A 1 298 ? 5.343 0.659 18.105 1.00 59.47 298 GLN A N 1
ATOM 2402 C CA . GLN A 1 298 ? 3.898 0.626 17.864 1.00 59.47 298 GLN A CA 1
ATOM 2403 C C . GLN A 1 298 ? 3.278 -0.766 18.049 1.00 59.47 298 GLN A C 1
ATOM 2405 O O . GLN A 1 298 ? 2.110 -0.850 18.417 1.00 59.47 298 GLN A O 1
ATOM 2410 N N . LEU A 1 299 ? 4.022 -1.853 17.821 1.00 60.16 299 LEU A N 1
ATOM 2411 C CA . LEU A 1 299 ? 3.515 -3.206 18.044 1.00 60.16 299 LEU A CA 1
ATOM 2412 C C . LEU A 1 299 ? 3.783 -3.687 19.478 1.00 60.16 299 LEU A C 1
ATOM 2414 O O . LEU A 1 299 ? 2.890 -4.228 20.116 1.00 60.16 299 LEU A O 1
ATOM 2418 N N . THR A 1 300 ? 4.991 -3.529 20.014 1.00 61.88 300 THR A N 1
ATOM 2419 C CA . THR A 1 300 ? 5.362 -4.131 21.304 1.00 61.88 300 THR A CA 1
ATOM 2420 C C . THR A 1 300 ? 4.850 -3.347 22.500 1.00 61.88 300 THR A C 1
ATOM 2422 O O . THR A 1 300 ? 4.410 -3.974 23.460 1.00 61.88 300 THR A O 1
ATOM 2425 N N . PHE A 1 301 ? 4.857 -2.011 22.459 1.00 62.97 301 PHE A N 1
ATOM 2426 C CA . PHE A 1 301 ? 4.515 -1.186 23.622 1.00 62.97 301 PHE A CA 1
ATOM 2427 C C . PHE A 1 301 ? 3.030 -1.269 24.029 1.00 62.97 301 PHE A C 1
ATOM 2429 O O . PHE A 1 301 ? 2.746 -1.498 25.203 1.00 62.97 301 PHE A O 1
ATOM 2436 N N . PRO A 1 302 ? 2.049 -1.162 23.114 1.00 60.66 302 PRO A N 1
ATOM 2437 C CA . PRO A 1 302 ? 0.638 -1.292 23.483 1.00 60.66 302 PRO A CA 1
ATOM 2438 C C . PRO A 1 302 ? 0.303 -2.706 23.955 1.00 60.66 302 PRO A C 1
ATOM 2440 O O . PRO A 1 302 ? -0.437 -2.885 24.920 1.00 60.66 302 PRO A O 1
ATOM 2443 N N . ASN A 1 303 ? 0.881 -3.710 23.288 1.00 62.78 303 ASN A N 1
ATOM 2444 C CA . ASN A 1 303 ? 0.645 -5.114 23.594 1.00 62.78 303 ASN A CA 1
ATOM 2445 C C . ASN A 1 303 ? 1.187 -5.492 24.975 1.00 62.78 303 ASN A C 1
ATOM 2447 O O . ASN A 1 303 ? 0.479 -6.136 25.745 1.00 62.78 303 ASN A O 1
ATOM 2451 N N . SER A 1 304 ? 2.403 -5.061 25.321 1.00 65.69 304 SER A N 1
ATOM 2452 C CA . SER A 1 304 ? 2.985 -5.336 26.638 1.00 65.69 304 SER A CA 1
ATOM 2453 C C . SER A 1 304 ? 2.208 -4.648 27.761 1.00 65.69 304 SER A C 1
ATOM 2455 O O . SER A 1 304 ? 1.945 -5.274 28.786 1.00 65.69 304 SER A O 1
ATOM 2457 N N . VAL A 1 305 ? 1.760 -3.408 27.545 1.00 64.75 305 VAL A N 1
ATOM 2458 C CA . VAL A 1 305 ? 0.934 -2.656 28.501 1.00 64.75 305 VAL A CA 1
ATOM 2459 C C . VAL A 1 305 ? -0.415 -3.346 28.744 1.00 64.75 305 VAL A C 1
ATOM 2461 O O . VAL A 1 305 ? -0.817 -3.525 29.892 1.00 64.75 305 VAL A O 1
ATOM 2464 N N . LEU A 1 306 ? -1.104 -3.797 27.693 1.00 61.34 306 LEU A N 1
ATOM 2465 C CA . LEU A 1 306 ? -2.389 -4.500 27.824 1.00 61.34 306 LEU A CA 1
ATOM 2466 C C . LEU A 1 306 ? -2.256 -5.888 28.470 1.00 61.34 306 LEU A C 1
ATOM 2468 O O . LEU A 1 306 ? -3.090 -6.254 29.299 1.00 61.34 306 LEU A O 1
ATOM 2472 N N . VAL A 1 307 ? -1.203 -6.643 28.141 1.00 66.44 307 VAL A N 1
ATOM 2473 C CA . VAL A 1 307 ? -0.916 -7.940 28.782 1.00 66.44 307 VAL A CA 1
ATOM 2474 C C . VAL A 1 307 ? -0.586 -7.756 30.266 1.00 66.44 307 VAL A C 1
ATOM 2476 O O . VAL A 1 307 ? -1.066 -8.523 31.101 1.00 66.44 307 VAL A O 1
ATOM 2479 N N . TYR A 1 308 ? 0.164 -6.709 30.615 1.00 66.38 308 TYR A N 1
ATOM 2480 C CA . TYR A 1 308 ? 0.457 -6.360 32.005 1.00 66.38 308 TYR A CA 1
ATOM 2481 C C . TYR A 1 308 ? -0.816 -6.029 32.805 1.00 66.38 308 TYR A C 1
ATOM 2483 O O . TYR A 1 308 ? -0.985 -6.499 33.933 1.00 66.38 308 TYR A O 1
ATOM 2491 N N . PHE A 1 309 ? -1.755 -5.286 32.210 1.00 62.34 309 PHE A N 1
ATOM 2492 C CA . PHE A 1 309 ? -3.053 -5.013 32.839 1.00 62.34 309 PHE A CA 1
ATOM 2493 C C . PHE A 1 309 ? -3.898 -6.279 33.042 1.00 62.34 309 PHE A C 1
ATOM 2495 O O . PHE A 1 309 ? -4.594 -6.393 34.047 1.00 62.34 309 PHE A O 1
ATOM 2502 N N . TYR A 1 310 ? -3.819 -7.258 32.135 1.00 58.97 310 TYR A N 1
ATOM 2503 C CA . TYR A 1 310 ? -4.520 -8.535 32.306 1.00 58.97 310 TYR A CA 1
ATOM 2504 C C . TYR A 1 310 ? -3.957 -9.360 33.468 1.00 58.97 310 TYR A C 1
ATOM 2506 O O . TYR A 1 310 ? -4.719 -9.883 34.277 1.00 58.97 310 TYR A O 1
ATOM 2514 N N . ALA A 1 311 ? -2.629 -9.448 33.577 1.00 59.59 311 ALA A N 1
ATOM 2515 C CA . ALA A 1 311 ? -1.970 -10.229 34.623 1.00 59.59 311 ALA A CA 1
ATOM 2516 C C . ALA A 1 311 ? -2.250 -9.699 36.042 1.00 59.59 311 ALA A C 1
ATOM 2518 O O . ALA A 1 311 ? -2.110 -10.438 37.013 1.00 59.59 311 ALA A O 1
ATOM 2519 N N . THR A 1 312 ? -2.642 -8.428 36.172 1.00 58.00 312 THR A N 1
ATOM 2520 C CA . THR A 1 312 ? -2.823 -7.765 37.467 1.00 58.00 312 THR A CA 1
ATOM 2521 C C . THR A 1 312 ? -4.269 -7.763 37.979 1.00 58.00 312 THR A C 1
ATOM 2523 O O . THR A 1 312 ? -4.451 -7.609 39.188 1.00 58.00 312 THR A O 1
ATOM 2526 N N . HIS A 1 313 ? -5.302 -7.987 37.147 1.00 55.88 313 HIS A N 1
ATOM 2527 C CA . HIS A 1 313 ? -6.718 -7.871 37.558 1.00 55.88 313 HIS A CA 1
ATOM 2528 C C . HIS A 1 313 ? -7.623 -9.020 37.114 1.00 55.88 313 HIS A C 1
ATOM 2530 O O . HIS A 1 313 ? -7.983 -9.142 35.945 1.00 55.88 313 HIS A O 1
ATOM 2536 N N . GLN A 1 314 ? -8.058 -9.826 38.092 1.00 53.28 314 GLN A N 1
ATOM 2537 C CA . GLN A 1 314 ? -8.709 -11.112 37.839 1.00 53.28 314 GLN A CA 1
ATOM 2538 C C . GLN A 1 314 ? -10.165 -11.235 38.322 1.00 53.28 314 GLN A C 1
ATOM 2540 O O . GLN A 1 314 ? -10.741 -12.263 38.030 1.00 53.28 314 GLN A O 1
ATOM 2545 N N . ASN A 1 315 ? -10.815 -10.279 39.013 1.00 53.62 315 ASN A N 1
ATOM 2546 C CA . ASN A 1 315 ? -12.055 -10.640 39.747 1.00 53.62 315 ASN A CA 1
ATOM 2547 C C . ASN A 1 315 ? -13.358 -9.844 39.509 1.00 53.62 315 ASN A C 1
ATOM 2549 O O . ASN A 1 315 ? -14.387 -10.313 39.987 1.00 53.62 315 ASN A O 1
ATOM 2553 N N . SER A 1 316 ? -13.418 -8.734 38.753 1.00 49.56 316 SER A N 1
ATOM 2554 C CA . SER A 1 316 ? -14.710 -8.014 38.585 1.00 49.56 316 SER A CA 1
ATOM 2555 C C . SER A 1 316 ? -15.066 -7.513 37.170 1.00 49.56 316 SER A C 1
ATOM 2557 O O . SER A 1 316 ? -16.246 -7.327 36.867 1.00 49.56 316 SER A O 1
ATOM 2559 N N . VAL A 1 317 ? -14.101 -7.395 36.245 1.00 60.22 317 VAL A N 1
ATOM 2560 C CA . VAL A 1 317 ? -14.308 -6.788 34.905 1.00 60.22 317 VAL A CA 1
ATOM 2561 C C . VAL A 1 317 ? -13.988 -7.753 33.749 1.00 60.22 317 VAL A C 1
ATOM 2563 O O . VAL A 1 317 ? -13.549 -7.351 32.668 1.00 60.22 317 VAL A O 1
ATOM 2566 N N . PHE A 1 318 ? -14.231 -9.056 33.930 1.00 65.06 318 PHE A N 1
ATOM 2567 C CA . PHE A 1 318 ? -13.877 -10.071 32.925 1.00 65.06 318 PHE A CA 1
ATOM 2568 C C . PHE A 1 318 ? -14.474 -9.810 31.544 1.00 65.06 318 PHE A C 1
ATOM 2570 O O . PHE A 1 318 ? -13.817 -10.071 30.543 1.00 65.06 318 PHE A O 1
ATOM 2577 N N . LYS A 1 319 ? -15.701 -9.288 31.463 1.00 66.69 319 LYS A N 1
ATOM 2578 C CA . LYS A 1 319 ? -16.402 -9.126 30.184 1.00 66.69 319 LYS A CA 1
ATOM 2579 C C . LYS A 1 319 ? -15.753 -8.069 29.287 1.00 66.69 319 LYS A C 1
ATOM 2581 O O . LYS A 1 319 ? -15.511 -8.322 28.110 1.00 66.69 319 LYS A O 1
ATOM 2586 N N . VAL A 1 320 ? -15.412 -6.913 29.857 1.00 67.19 320 VAL A N 1
ATOM 2587 C CA . VAL A 1 320 ? -14.819 -5.793 29.109 1.00 67.19 320 VAL A CA 1
ATOM 2588 C C . VAL A 1 320 ? -13.321 -6.006 28.896 1.00 67.19 320 VAL A C 1
ATOM 2590 O O . VAL A 1 320 ? -12.814 -5.704 27.821 1.00 67.19 320 VAL A O 1
ATOM 2593 N N . ILE A 1 321 ? -12.605 -6.590 29.862 1.00 71.19 321 ILE A N 1
ATOM 2594 C CA . ILE A 1 321 ? -11.193 -6.949 29.662 1.00 71.19 321 ILE A CA 1
ATOM 2595 C C . ILE A 1 321 ? -11.074 -8.021 28.572 1.00 71.19 321 ILE A C 1
ATOM 2597 O O . ILE A 1 321 ? -10.262 -7.884 27.660 1.00 71.19 321 ILE A O 1
ATOM 2601 N N . ARG A 1 322 ? -11.949 -9.036 28.585 1.00 75.06 322 ARG A N 1
ATOM 2602 C CA . ARG A 1 322 ? -12.033 -10.033 27.509 1.00 75.06 322 ARG A CA 1
ATOM 2603 C C . ARG A 1 322 ? -12.367 -9.385 26.165 1.00 75.06 322 ARG A C 1
ATOM 2605 O O . ARG A 1 322 ? -11.744 -9.748 25.175 1.00 75.06 322 ARG A O 1
ATOM 2612 N N . MET A 1 323 ? -13.270 -8.400 26.120 1.00 77.25 323 MET A N 1
ATOM 2613 C CA . MET A 1 323 ? -13.528 -7.616 24.905 1.00 77.25 323 MET A CA 1
ATOM 2614 C C . MET A 1 323 ? -12.249 -6.978 24.361 1.00 77.25 323 MET A C 1
ATOM 2616 O O . MET A 1 323 ? -11.891 -7.205 23.206 1.00 77.25 323 MET A O 1
ATOM 2620 N N . LEU A 1 324 ? -11.548 -6.208 25.194 1.00 74.44 324 LEU A N 1
ATOM 2621 C CA . LEU A 1 324 ? -10.350 -5.478 24.785 1.00 74.44 324 LEU A CA 1
ATOM 2622 C C . LEU A 1 324 ? -9.230 -6.428 24.352 1.00 74.44 324 LEU A C 1
ATOM 2624 O O . LEU A 1 324 ? -8.606 -6.198 23.320 1.00 74.44 324 LEU A O 1
ATOM 2628 N N . LEU A 1 325 ? -9.033 -7.536 25.068 1.00 80.69 325 LEU A N 1
ATOM 2629 C CA . LEU A 1 325 ? -8.057 -8.561 24.696 1.00 80.69 325 LEU A CA 1
ATOM 2630 C C . LEU A 1 325 ? -8.410 -9.257 23.385 1.00 80.69 325 LEU A C 1
ATOM 2632 O O . LEU A 1 325 ? -7.516 -9.509 22.583 1.00 80.69 325 LEU A O 1
ATOM 2636 N N . THR A 1 326 ? -9.692 -9.540 23.128 1.00 83.88 326 THR A N 1
ATOM 2637 C CA . THR A 1 326 ? -10.094 -10.117 21.836 1.00 83.88 326 THR A CA 1
ATOM 2638 C C . THR A 1 326 ? -9.825 -9.151 20.687 1.00 83.88 326 THR A C 1
ATOM 2640 O O . THR A 1 326 ? -9.251 -9.561 19.682 1.00 83.88 326 THR A O 1
ATOM 2643 N N . MET A 1 327 ? -10.148 -7.863 20.851 1.00 83.06 327 MET A N 1
ATOM 2644 C CA . MET A 1 327 ? -9.852 -6.840 19.842 1.00 83.06 327 MET A CA 1
ATOM 2645 C C . MET A 1 327 ? -8.346 -6.686 19.611 1.00 83.06 327 MET A C 1
ATOM 2647 O O . MET A 1 327 ? -7.914 -6.617 18.463 1.00 83.06 327 MET A O 1
ATOM 2651 N N . LEU A 1 328 ? -7.544 -6.709 20.678 1.00 84.75 328 LEU A N 1
ATOM 2652 C CA . LEU A 1 328 ? -6.086 -6.658 20.592 1.00 84.75 328 LEU A CA 1
ATOM 2653 C C . LEU A 1 328 ? -5.510 -7.885 19.880 1.00 84.75 328 LEU A C 1
ATOM 2655 O O . LEU A 1 328 ? -4.673 -7.749 18.993 1.00 84.75 328 LEU A O 1
ATOM 2659 N N . ALA A 1 329 ? -5.976 -9.084 20.232 1.00 87.50 329 ALA A N 1
ATOM 2660 C CA . ALA A 1 329 ? -5.526 -10.322 19.607 1.00 87.50 329 ALA A CA 1
ATOM 2661 C C . ALA A 1 329 ? -5.828 -10.318 18.104 1.00 87.50 329 ALA A C 1
ATOM 2663 O O . ALA A 1 329 ? -4.948 -10.613 17.299 1.00 87.50 329 ALA A O 1
ATOM 2664 N N . ILE A 1 330 ? -7.040 -9.911 17.714 1.00 89.38 330 ILE A N 1
ATOM 2665 C CA . ILE A 1 330 ? -7.421 -9.772 16.303 1.00 89.38 330 ILE A CA 1
ATOM 2666 C C . ILE A 1 330 ? -6.553 -8.728 15.612 1.00 89.38 330 ILE A C 1
ATOM 2668 O O . ILE A 1 330 ? -6.106 -8.958 14.494 1.00 89.38 330 ILE A O 1
ATOM 2672 N N . PHE A 1 331 ? -6.280 -7.604 16.271 1.00 88.00 331 PHE A N 1
ATOM 2673 C CA . PHE A 1 331 ? -5.415 -6.569 15.727 1.00 88.00 331 PHE A CA 1
ATOM 2674 C C . PHE A 1 331 ? -3.997 -7.095 15.464 1.00 88.00 331 PHE A C 1
ATOM 2676 O O . PHE A 1 331 ? -3.474 -6.914 14.367 1.00 88.00 331 PHE A O 1
ATOM 2683 N N . VAL A 1 332 ? -3.401 -7.819 16.416 1.00 88.88 332 VAL A N 1
ATOM 2684 C CA . VAL A 1 332 ? -2.075 -8.440 16.257 1.00 88.88 332 VAL A CA 1
ATOM 2685 C C . VAL A 1 332 ? -2.079 -9.499 15.159 1.00 88.88 332 VAL A C 1
ATOM 2687 O O . VAL A 1 332 ? -1.156 -9.528 14.350 1.00 88.88 332 VAL A O 1
ATOM 2690 N N . ILE A 1 333 ? -3.114 -10.336 15.082 1.00 91.25 333 ILE A N 1
ATOM 2691 C CA . ILE A 1 333 ? -3.251 -11.339 14.016 1.00 91.25 333 ILE A CA 1
ATOM 2692 C C . ILE A 1 333 ? -3.396 -10.656 12.652 1.00 91.25 333 ILE A C 1
ATOM 2694 O O . ILE A 1 333 ? -2.794 -11.101 11.677 1.00 91.25 333 ILE A O 1
ATOM 2698 N N . ALA A 1 334 ? -4.161 -9.566 12.581 1.00 92.31 334 ALA A N 1
ATOM 2699 C CA . ALA A 1 334 ? -4.441 -8.877 11.333 1.00 92.31 334 ALA A CA 1
ATOM 2700 C C . ALA A 1 334 ? -3.230 -8.095 10.801 1.00 92.31 334 ALA A C 1
ATOM 2702 O O . ALA A 1 334 ? -2.924 -8.138 9.609 1.00 92.31 334 ALA A O 1
ATOM 2703 N N . TRP A 1 335 ? -2.522 -7.396 11.689 1.00 90.50 335 TRP A N 1
ATOM 2704 C CA . TRP A 1 335 ? -1.409 -6.511 11.337 1.00 90.50 335 TRP A CA 1
ATOM 2705 C C . TRP A 1 335 ? -0.036 -7.171 11.435 1.00 90.50 335 TRP A C 1
ATOM 2707 O O . TRP A 1 335 ? 0.894 -6.752 10.744 1.00 90.50 335 TRP A O 1
ATOM 2717 N N . GLY A 1 336 ? 0.104 -8.205 12.263 1.00 89.75 336 GLY A N 1
ATOM 2718 C CA . GLY A 1 336 ? 1.366 -8.884 12.540 1.00 89.75 336 GLY A CA 1
ATOM 2719 C C . GLY A 1 336 ? 2.081 -9.374 11.278 1.00 89.75 336 GLY A C 1
ATOM 2720 O O . GLY A 1 336 ? 3.234 -8.997 11.084 1.00 89.75 336 GLY A O 1
ATOM 2721 N N . PRO A 1 337 ? 1.423 -10.126 10.372 1.00 92.62 337 PRO A N 1
ATOM 2722 C CA . PRO A 1 337 ? 2.051 -10.602 9.137 1.00 92.62 337 PRO A CA 1
ATOM 2723 C C . PRO A 1 337 ? 2.514 -9.467 8.216 1.00 92.62 337 PRO A C 1
ATOM 2725 O O . PRO A 1 337 ? 3.615 -9.526 7.666 1.00 92.62 337 PRO A O 1
ATOM 2728 N N . PHE A 1 338 ? 1.706 -8.408 8.081 1.00 89.56 338 PHE A N 1
ATOM 2729 C CA . PHE A 1 338 ? 2.045 -7.251 7.248 1.00 89.56 338 PHE A CA 1
ATOM 2730 C C . PHE A 1 338 ? 3.269 -6.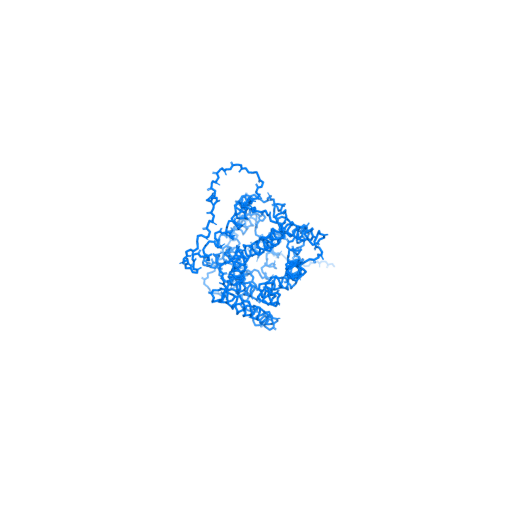519 7.797 1.00 89.56 338 PHE A C 1
ATOM 2732 O O . PHE A 1 338 ? 4.204 -6.218 7.054 1.00 89.56 338 PHE A O 1
ATOM 2739 N N . LEU A 1 339 ? 3.284 -6.272 9.108 1.00 86.50 339 LEU A N 1
ATOM 2740 C CA . LEU A 1 339 ? 4.404 -5.618 9.769 1.00 86.50 339 LEU A CA 1
ATOM 2741 C C . LEU A 1 339 ? 5.646 -6.498 9.705 1.00 86.50 339 LEU A C 1
ATOM 2743 O O . LEU A 1 339 ? 6.681 -6.017 9.254 1.00 86.50 339 LEU A O 1
ATOM 2747 N N . PHE A 1 340 ? 5.537 -7.782 10.048 1.00 86.94 340 PHE A N 1
ATOM 2748 C CA . PHE A 1 340 ? 6.641 -8.734 9.958 1.00 86.94 340 PHE A CA 1
ATOM 2749 C C . PHE A 1 340 ? 7.263 -8.739 8.562 1.00 86.94 340 PHE A C 1
ATOM 2751 O O . PHE A 1 340 ? 8.475 -8.600 8.441 1.00 86.94 340 PHE A O 1
ATOM 2758 N N . GLN A 1 341 ? 6.458 -8.802 7.500 1.00 85.00 341 GLN A N 1
ATOM 2759 C CA . GLN A 1 341 ? 6.980 -8.724 6.137 1.00 85.00 341 GLN A CA 1
ATOM 2760 C C . GLN A 1 341 ? 7.647 -7.369 5.851 1.00 85.00 341 GLN A C 1
ATOM 2762 O O . GLN A 1 341 ? 8.720 -7.330 5.249 1.00 85.00 341 GLN A O 1
ATOM 2767 N N . ALA A 1 342 ? 7.042 -6.262 6.288 1.00 81.50 342 ALA A N 1
ATOM 2768 C CA . ALA A 1 342 ? 7.587 -4.916 6.110 1.00 81.50 342 ALA A CA 1
ATOM 2769 C C . ALA A 1 342 ? 8.879 -4.661 6.911 1.00 81.50 342 ALA A C 1
ATOM 2771 O O . ALA A 1 342 ? 9.600 -3.716 6.592 1.00 81.50 342 ALA A O 1
ATOM 2772 N N . PHE A 1 343 ? 9.148 -5.461 7.942 1.00 79.56 343 PHE A N 1
ATOM 2773 C CA . PHE A 1 343 ? 10.384 -5.470 8.726 1.00 79.56 343 PHE A CA 1
ATOM 2774 C C . PHE A 1 343 ? 11.439 -6.396 8.143 1.00 79.56 343 PHE A C 1
ATOM 2776 O O . PHE A 1 343 ? 12.596 -6.018 7.992 1.00 79.56 343 PHE A O 1
ATOM 2783 N N . TYR A 1 344 ? 11.024 -7.620 7.834 1.00 78.69 344 TYR A N 1
ATOM 2784 C CA . TYR A 1 344 ? 11.905 -8.681 7.389 1.00 78.69 344 TYR A CA 1
ATOM 2785 C C . TYR A 1 344 ? 12.509 -8.351 6.026 1.00 78.69 344 TYR A C 1
ATOM 2787 O O . TYR A 1 344 ? 13.697 -8.563 5.818 1.00 78.69 344 TYR A O 1
ATOM 2795 N N . LEU A 1 345 ? 11.713 -7.793 5.105 1.00 74.00 345 LEU A N 1
ATOM 2796 C CA . LEU A 1 345 ? 12.182 -7.480 3.756 1.00 74.00 345 LEU A CA 1
ATOM 2797 C C . LEU A 1 345 ? 13.434 -6.584 3.776 1.00 74.00 345 LEU A C 1
ATOM 2799 O O . LEU A 1 345 ? 14.449 -7.052 3.274 1.00 74.00 345 LEU A O 1
ATOM 2803 N N . PRO A 1 346 ? 13.412 -5.381 4.383 1.00 71.44 346 PRO A N 1
ATOM 2804 C CA . PRO A 1 346 ? 14.580 -4.502 4.438 1.00 71.44 346 PRO A CA 1
ATOM 2805 C C . PRO A 1 346 ? 15.822 -5.078 5.147 1.00 71.44 346 PRO A C 1
ATOM 2807 O O . PRO A 1 346 ? 16.947 -4.851 4.703 1.00 71.44 346 PRO A O 1
ATOM 2810 N N . LEU A 1 347 ? 15.636 -5.854 6.224 1.00 72.50 347 LEU A N 1
ATOM 2811 C CA . LEU A 1 347 ? 16.744 -6.387 7.033 1.00 72.50 347 LEU A CA 1
ATOM 2812 C C . LEU A 1 347 ? 17.586 -7.441 6.303 1.00 72.50 347 LEU A C 1
ATOM 2814 O O . LEU A 1 347 ? 18.758 -7.616 6.622 1.00 72.50 347 LEU A O 1
ATOM 2818 N N . PHE A 1 348 ? 17.004 -8.136 5.325 1.00 70.62 348 PHE A N 1
ATOM 2819 C CA . PHE A 1 348 ? 17.660 -9.235 4.609 1.00 70.62 348 PHE A CA 1
ATOM 2820 C C . PHE A 1 348 ? 17.880 -8.934 3.111 1.00 70.62 348 PHE A C 1
ATOM 2822 O O . PHE A 1 348 ? 18.258 -9.821 2.345 1.00 70.62 348 PHE A O 1
ATOM 2829 N N . THR A 1 349 ? 17.654 -7.692 2.659 1.00 59.47 349 THR A N 1
ATOM 2830 C CA . THR A 1 349 ? 17.626 -7.337 1.223 1.00 59.47 349 THR A CA 1
ATOM 2831 C C . THR A 1 349 ? 18.962 -7.101 0.526 1.00 59.47 349 THR A C 1
ATOM 2833 O O . THR A 1 349 ? 18.936 -6.763 -0.658 1.00 59.47 349 THR A O 1
ATOM 2836 N N . GLU A 1 350 ? 20.119 -7.331 1.151 1.00 55.78 350 GLU A N 1
ATOM 2837 C CA . GLU A 1 350 ? 21.400 -7.118 0.452 1.00 55.78 350 GLU A CA 1
ATOM 2838 C C . GLU A 1 350 ? 21.573 -7.998 -0.810 1.00 55.78 350 GLU A C 1
ATOM 2840 O O . GLU A 1 350 ? 22.431 -7.705 -1.637 1.00 55.78 350 GLU A O 1
ATOM 2845 N N . GLN A 1 351 ? 20.746 -9.040 -1.029 1.00 51.19 351 GLN A N 1
ATOM 2846 C CA . GLN A 1 351 ? 21.013 -10.031 -2.083 1.00 51.19 351 GLN A CA 1
ATOM 2847 C C . GLN A 1 351 ? 19.941 -10.365 -3.136 1.00 51.19 351 GLN A C 1
ATOM 2849 O O . GLN A 1 351 ? 20.265 -11.148 -4.028 1.00 51.19 351 GLN A O 1
ATOM 2854 N N . THR A 1 352 ? 18.714 -9.820 -3.183 1.00 48.78 352 THR A N 1
ATOM 2855 C CA . THR A 1 352 ? 17.730 -10.434 -4.120 1.00 48.78 352 THR A CA 1
ATOM 2856 C C . THR A 1 352 ? 16.622 -9.551 -4.698 1.00 48.78 352 THR A C 1
ATOM 2858 O O . THR A 1 352 ? 15.530 -9.428 -4.149 1.00 48.78 352 THR A O 1
ATOM 2861 N N . THR A 1 353 ? 16.811 -9.128 -5.950 1.00 53.00 353 THR A N 1
ATOM 2862 C CA . THR A 1 353 ? 15.732 -8.689 -6.860 1.00 53.00 353 THR A CA 1
ATOM 2863 C C . THR A 1 353 ? 14.757 -9.822 -7.220 1.00 53.00 353 THR A C 1
ATOM 2865 O O . THR A 1 353 ? 13.586 -9.565 -7.499 1.00 53.00 353 THR A O 1
ATOM 2868 N N . ARG A 1 354 ? 15.195 -11.093 -7.165 1.00 49.78 354 ARG A N 1
ATOM 2869 C CA . ARG A 1 354 ? 14.330 -12.272 -7.386 1.00 49.78 354 ARG A CA 1
ATOM 2870 C C . ARG A 1 354 ? 13.335 -12.517 -6.244 1.00 49.78 354 ARG A C 1
ATOM 2872 O O . ARG A 1 354 ? 12.211 -12.925 -6.518 1.00 49.78 354 ARG A O 1
ATOM 2879 N N . PHE A 1 355 ? 13.697 -12.190 -5.001 1.00 55.00 355 PHE A N 1
ATOM 2880 C CA . PHE A 1 355 ? 12.835 -12.366 -3.824 1.00 55.00 355 PHE A CA 1
ATOM 2881 C C . PHE A 1 355 ? 11.593 -11.462 -3.884 1.00 55.00 355 PHE A C 1
ATOM 2883 O O . PHE A 1 355 ? 10.484 -11.891 -3.584 1.00 55.00 355 PHE A O 1
ATOM 2890 N N . LEU A 1 356 ? 11.739 -10.234 -4.392 1.00 58.34 356 LEU A N 1
ATOM 2891 C CA . LEU A 1 356 ? 10.637 -9.269 -4.508 1.00 58.34 356 LEU A CA 1
ATOM 2892 C C . LEU A 1 356 ? 9.512 -9.716 -5.457 1.00 58.34 356 LEU A C 1
ATOM 2894 O O . LEU A 1 356 ? 8.357 -9.332 -5.260 1.00 58.34 356 LEU A O 1
ATOM 2898 N N . LYS A 1 357 ? 9.822 -10.521 -6.484 1.00 61.53 357 LYS A N 1
ATOM 2899 C CA . LYS A 1 357 ? 8.810 -11.011 -7.435 1.00 61.53 357 LYS A CA 1
ATOM 2900 C C . LYS A 1 357 ? 7.954 -12.122 -6.824 1.00 61.53 357 LYS A C 1
ATOM 2902 O O . LYS A 1 357 ? 6.744 -12.130 -7.046 1.00 61.53 357 LYS A O 1
ATOM 2907 N N . ASP A 1 358 ? 8.570 -12.999 -6.037 1.00 66.56 358 ASP A N 1
ATOM 2908 C CA . ASP A 1 358 ? 7.910 -14.146 -5.403 1.00 66.56 358 ASP A CA 1
ATOM 2909 C C . ASP A 1 358 ? 7.083 -13.727 -4.169 1.00 66.56 358 ASP A C 1
ATOM 2911 O O . ASP A 1 358 ? 5.989 -14.227 -3.918 1.00 66.56 358 ASP A O 1
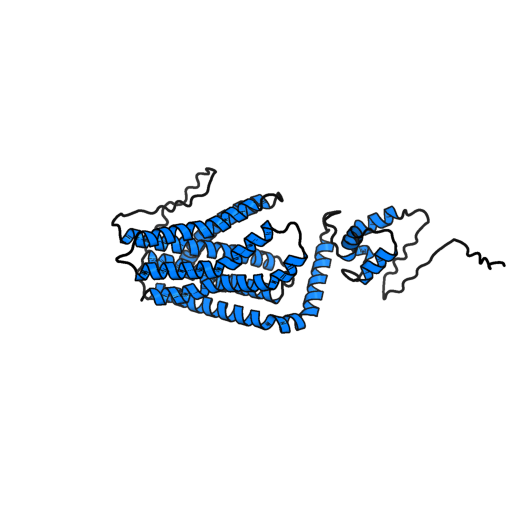ATOM 2915 N N . GLN A 1 359 ? 7.524 -12.680 -3.465 1.00 74.44 359 GLN A N 1
ATOM 2916 C CA . GLN A 1 359 ? 6.854 -12.141 -2.271 1.00 74.44 359 GLN A CA 1
ATOM 2917 C C . GLN A 1 359 ? 5.606 -11.286 -2.552 1.00 74.44 359 GLN A C 1
ATOM 2919 O O . GLN A 1 359 ? 4.970 -10.769 -1.625 1.00 74.44 359 GLN A O 1
ATOM 2924 N N . ARG A 1 360 ? 5.206 -11.131 -3.819 1.00 78.50 360 ARG A N 1
ATOM 2925 C CA . ARG A 1 360 ? 4.069 -10.277 -4.184 1.00 78.50 360 ARG A CA 1
ATOM 2926 C C . ARG A 1 360 ? 2.729 -10.836 -3.706 1.00 78.50 360 ARG A C 1
ATOM 2928 O O . ARG A 1 360 ? 1.886 -10.063 -3.261 1.00 78.50 360 ARG A O 1
ATOM 2935 N N . THR A 1 361 ? 2.530 -12.150 -3.787 1.00 84.06 361 THR A N 1
ATOM 2936 C CA . THR A 1 361 ? 1.289 -12.796 -3.329 1.00 84.06 361 THR A CA 1
ATOM 2937 C C . THR A 1 361 ? 1.149 -12.757 -1.804 1.00 84.06 361 THR A C 1
ATOM 2939 O O . THR A 1 361 ? 0.110 -12.278 -1.350 1.00 84.06 361 THR A O 1
ATOM 2942 N N . PRO A 1 362 ? 2.176 -13.129 -1.008 1.00 87.62 362 PRO A N 1
ATOM 2943 C CA . PRO A 1 362 ? 2.157 -12.933 0.444 1.00 87.62 362 PRO A CA 1
ATOM 2944 C C . PRO A 1 362 ? 1.830 -11.497 0.851 1.00 87.62 362 PRO A C 1
ATOM 2946 O O . PRO A 1 362 ? 0.987 -11.284 1.717 1.00 87.62 362 PRO A O 1
ATOM 2949 N N . ARG A 1 363 ? 2.406 -10.505 0.156 1.00 86.25 363 ARG A N 1
ATOM 2950 C CA . ARG A 1 363 ? 2.123 -9.093 0.435 1.00 86.25 363 ARG A CA 1
ATOM 2951 C C . ARG A 1 363 ? 0.648 -8.746 0.270 1.00 86.25 363 ARG A C 1
ATOM 2953 O O . ARG A 1 363 ? 0.079 -8.128 1.158 1.00 86.25 363 ARG A O 1
ATOM 2960 N N . MET A 1 364 ? 0.020 -9.173 -0.826 1.00 87.88 364 MET A N 1
ATOM 2961 C CA . MET A 1 364 ? -1.413 -8.933 -1.040 1.00 87.88 364 MET A CA 1
ATOM 2962 C C . MET A 1 364 ? -2.267 -9.602 0.046 1.00 87.88 364 MET A C 1
ATOM 2964 O O . MET A 1 364 ? -3.185 -8.972 0.563 1.00 87.88 364 MET A O 1
ATOM 2968 N N . ILE A 1 365 ? -1.929 -10.838 0.443 1.00 91.88 365 ILE A N 1
ATOM 2969 C CA . ILE A 1 365 ? -2.619 -11.550 1.532 1.00 91.88 365 ILE A CA 1
ATOM 2970 C C . ILE A 1 365 ? -2.516 -10.752 2.835 1.00 91.88 365 ILE A C 1
ATOM 2972 O O . ILE A 1 365 ? -3.533 -10.459 3.459 1.00 91.88 365 ILE A O 1
ATOM 2976 N N . TYR A 1 366 ? -1.303 -10.379 3.243 1.00 93.56 366 TYR A N 1
ATOM 2977 C CA . TYR A 1 366 ? -1.079 -9.701 4.520 1.00 93.56 366 TYR A CA 1
ATOM 2978 C C . TYR A 1 366 ? -1.670 -8.296 4.541 1.00 93.56 366 TYR A C 1
ATOM 2980 O O . TYR A 1 366 ? -2.199 -7.863 5.562 1.00 93.56 366 TYR A O 1
ATOM 2988 N N . THR A 1 367 ? -1.648 -7.592 3.412 1.00 90.75 367 THR A N 1
ATOM 2989 C CA . THR A 1 367 ? -2.300 -6.292 3.303 1.00 90.75 367 THR A CA 1
ATOM 2990 C C . THR A 1 367 ? -3.822 -6.426 3.381 1.00 90.75 367 THR A C 1
ATOM 2992 O O . THR A 1 367 ? -4.440 -5.722 4.178 1.00 90.75 367 THR A O 1
ATOM 2995 N N . ALA A 1 368 ? -4.440 -7.357 2.647 1.00 93.25 368 ALA A N 1
ATOM 2996 C CA . ALA A 1 368 ? -5.878 -7.623 2.768 1.00 93.25 368 ALA A CA 1
ATOM 2997 C C . ALA A 1 368 ? -6.267 -7.988 4.213 1.00 93.25 368 ALA A C 1
ATOM 2999 O O . ALA A 1 368 ? -7.255 -7.477 4.744 1.00 93.25 368 ALA A O 1
ATOM 3000 N N . LEU A 1 369 ? -5.437 -8.796 4.878 1.00 94.50 369 LEU A N 1
ATOM 3001 C CA . LEU A 1 369 ? -5.611 -9.150 6.280 1.00 94.50 369 LEU A CA 1
ATOM 3002 C C . LEU A 1 369 ? -5.523 -7.920 7.203 1.00 94.50 369 LEU A C 1
ATOM 3004 O O . LEU A 1 369 ? -6.398 -7.751 8.048 1.00 94.50 369 LEU A O 1
ATOM 3008 N N . SER A 1 370 ? -4.569 -7.005 7.005 1.00 93.19 370 SER A N 1
ATOM 3009 C CA . SER A 1 370 ? -4.505 -5.770 7.808 1.00 93.19 370 SER A CA 1
ATOM 3010 C C . SER A 1 370 ? -5.751 -4.893 7.645 1.00 93.19 370 SER A C 1
ATOM 3012 O O . SER A 1 370 ? -6.263 -4.367 8.628 1.00 93.19 370 SER A O 1
ATOM 3014 N N . PHE A 1 371 ? -6.320 -4.808 6.437 1.00 93.12 371 PHE A N 1
ATOM 3015 C CA . PHE A 1 371 ? -7.557 -4.059 6.199 1.00 93.12 371 PHE A CA 1
ATOM 3016 C C . PHE A 1 371 ? -8.786 -4.728 6.821 1.00 93.12 371 PHE A C 1
ATOM 3018 O O . PHE A 1 371 ? -9.730 -4.040 7.212 1.00 93.12 371 PHE A O 1
ATOM 3025 N N . SER A 1 372 ? -8.774 -6.055 6.966 1.00 93.56 372 SER A N 1
ATOM 3026 C CA . SER A 1 372 ? -9.869 -6.774 7.621 1.00 93.56 372 SER A CA 1
ATOM 3027 C C . SER A 1 372 ? -10.043 -6.389 9.096 1.00 93.56 372 SER A C 1
ATOM 3029 O O . SER A 1 372 ? -11.160 -6.490 9.607 1.00 93.56 372 SER A O 1
ATOM 3031 N N . SER A 1 373 ? -9.013 -5.840 9.765 1.00 91.81 373 SER A N 1
ATOM 3032 C CA . SER A 1 373 ? -9.142 -5.353 11.149 1.00 91.81 373 SER A CA 1
ATOM 3033 C C . SER A 1 373 ? -10.210 -4.265 11.284 1.00 91.81 373 SER A C 1
ATOM 3035 O O . SER A 1 373 ? -10.982 -4.290 12.240 1.00 91.81 373 SER A O 1
ATOM 3037 N N . ALA A 1 374 ? -10.308 -3.364 10.299 1.00 89.75 374 ALA A N 1
ATOM 3038 C CA . ALA A 1 374 ? -11.310 -2.295 10.266 1.00 89.75 374 ALA A CA 1
ATOM 3039 C C . ALA A 1 374 ? -12.743 -2.845 10.155 1.00 89.75 374 ALA A C 1
ATOM 3041 O O . ALA A 1 374 ? -13.702 -2.236 10.627 1.00 89.75 374 ALA A O 1
ATOM 3042 N N . THR A 1 375 ? -12.896 -4.026 9.550 1.00 91.81 375 THR A N 1
ATOM 3043 C CA . THR A 1 375 ? -14.178 -4.739 9.497 1.00 91.81 375 THR A CA 1
ATOM 3044 C C . THR A 1 375 ? -14.451 -5.457 10.812 1.00 91.81 375 THR A C 1
ATOM 3046 O O . THR A 1 375 ? -15.545 -5.339 11.365 1.00 91.81 375 THR A O 1
ATOM 3049 N N . PHE A 1 376 ? -13.462 -6.168 11.354 1.00 90.81 376 PHE A N 1
ATOM 3050 C CA . PHE A 1 376 ? -13.625 -6.920 12.594 1.00 90.81 376 PHE A CA 1
ATOM 3051 C C . PHE A 1 376 ? -13.975 -6.021 13.778 1.00 90.81 376 PHE A C 1
ATOM 3053 O O . PHE A 1 376 ? -14.888 -6.362 14.531 1.00 90.81 376 PHE A O 1
ATOM 3060 N N . ASN A 1 377 ? -13.355 -4.845 13.901 1.00 85.31 377 ASN A N 1
ATOM 3061 C CA . ASN A 1 377 ? -13.701 -3.874 14.942 1.00 85.31 377 ASN A CA 1
ATOM 3062 C C . ASN A 1 377 ? -15.211 -3.598 14.981 1.00 85.31 377 ASN A C 1
ATOM 3064 O O . ASN A 1 377 ? -15.813 -3.596 16.056 1.00 85.31 377 ASN A O 1
ATOM 3068 N N . SER A 1 378 ? -15.841 -3.479 13.808 1.00 86.69 378 SER A N 1
ATOM 3069 C CA . SER A 1 378 ? -17.275 -3.217 13.712 1.00 86.69 378 SER A CA 1
ATOM 3070 C C . SER A 1 378 ? -18.180 -4.372 14.164 1.00 86.69 378 SER A C 1
ATOM 3072 O O . SER A 1 378 ? -19.319 -4.147 14.566 1.00 86.69 378 SER A O 1
ATOM 3074 N N . ILE A 1 379 ? -17.665 -5.602 14.146 1.00 86.38 379 ILE A N 1
ATOM 3075 C CA . ILE A 1 379 ? -18.376 -6.818 14.561 1.00 86.38 379 ILE A CA 1
ATOM 3076 C C . ILE A 1 379 ? -18.172 -7.072 16.059 1.00 86.38 379 ILE A C 1
ATOM 3078 O O . ILE A 1 379 ? -19.119 -7.401 16.776 1.00 86.38 379 ILE A O 1
ATOM 3082 N N . PHE A 1 380 ? -16.945 -6.899 16.557 1.00 82.44 380 PHE A N 1
ATOM 3083 C CA . PHE A 1 380 ? -16.602 -7.236 17.940 1.00 82.44 380 PHE A CA 1
ATOM 3084 C C . PHE A 1 380 ? -17.026 -6.167 18.951 1.00 82.44 380 PHE A C 1
ATOM 3086 O O . PHE A 1 380 ? -17.387 -6.527 20.075 1.00 82.44 380 PHE A O 1
ATOM 3093 N N . LEU A 1 381 ? -17.042 -4.882 18.573 1.00 78.44 381 LEU A N 1
ATOM 3094 C CA . LEU A 1 381 ? -17.499 -3.804 19.461 1.00 78.44 381 LEU A CA 1
ATOM 3095 C C . LEU A 1 381 ? -18.969 -3.998 19.911 1.00 78.44 381 LEU A C 1
ATOM 3097 O O . LEU A 1 381 ? -19.234 -3.931 21.114 1.00 78.44 381 LEU A O 1
ATOM 3101 N N . PRO A 1 382 ? -19.937 -4.312 19.023 1.00 74.69 382 PRO A N 1
ATOM 3102 C CA . PRO A 1 382 ? -21.319 -4.563 19.435 1.00 74.69 382 PRO A CA 1
ATOM 3103 C C . PRO A 1 382 ? -21.511 -5.866 20.219 1.00 74.69 382 PRO A C 1
ATOM 3105 O O . PRO A 1 382 ? -22.263 -5.876 21.191 1.00 74.69 382 PRO A O 1
ATOM 3108 N N . ILE A 1 383 ? -20.842 -6.959 19.830 1.00 77.44 383 ILE A N 1
ATOM 3109 C CA . ILE A 1 383 ? -21.015 -8.276 20.478 1.00 77.44 383 ILE A CA 1
ATOM 3110 C C . ILE A 1 383 ? -20.612 -8.220 21.947 1.00 77.44 383 ILE A C 1
ATOM 3112 O O . ILE A 1 383 ? -21.297 -8.769 22.805 1.00 77.44 383 ILE A O 1
ATOM 3116 N N . ASN A 1 384 ? -19.505 -7.546 22.226 1.00 67.44 384 ASN A N 1
ATOM 3117 C CA . ASN A 1 384 ? -18.919 -7.531 23.551 1.00 67.44 384 ASN A CA 1
ATOM 3118 C C . ASN A 1 384 ? -19.427 -6.383 24.446 1.00 67.44 384 ASN A C 1
ATOM 3120 O O . ASN A 1 384 ? -19.117 -6.360 25.637 1.00 67.44 384 ASN A O 1
ATOM 3124 N N . SER A 1 385 ? -20.182 -5.430 23.885 1.00 64.06 385 SER A N 1
ATOM 3125 C CA . SER A 1 385 ? -20.826 -4.355 24.656 1.00 64.06 385 SER A CA 1
ATOM 3126 C C . SER A 1 385 ? -22.178 -4.755 25.255 1.00 64.06 385 SER A C 1
ATOM 3128 O O . SER A 1 385 ? -22.614 -4.113 26.210 1.00 64.06 385 SER A O 1
ATOM 3130 N N . LYS A 1 386 ? -22.821 -5.809 24.732 1.00 57.62 386 LYS A N 1
ATOM 3131 C CA . LYS A 1 386 ? -23.924 -6.509 25.408 1.00 57.62 386 LYS A CA 1
ATOM 3132 C C . LYS A 1 386 ? -23.368 -7.302 26.559 1.00 57.62 386 LYS A C 1
ATOM 3134 O O . LYS A 1 386 ? -23.946 -7.295 27.668 1.00 57.62 386 LYS A O 1
#